Protein 4IM7 (pdb70)

Radius of gyration: 22.37 Å; Cα contacts (8 Å, |Δi|>4): 953; chains: 1; bounding box: 55×61×52 Å

Solvent-accessible surface area: 18642 Å² total; per-residue (Å²): 127,4,111,90,10,142,25,88,57,22,127,30,90,48,136,104,8,23,22,66,0,0,0,0,14,0,24,23,46,0,14,0,0,0,1,7,1,3,2,14,1,7,53,104,58,205,19,45,35,0,1,23,1,0,7,21,112,49,27,86,122,40,0,40,15,0,77,125,15,99,22,10,1,1,3,0,45,3,30,78,144,60,87,76,7,54,0,0,0,0,2,60,95,0,0,2,29,132,79,41,25,40,105,51,0,0,57,7,0,24,55,86,53,2,6,0,0,0,0,18,31,59,10,75,15,2,29,10,19,19,37,88,14,79,19,55,101,126,48,96,57,5,63,53,2,33,139,66,26,116,109,3,135,5,6,7,0,1,0,0,12,0,0,26,72,0,78,95,70,66,43,80,7,0,0,0,0,0,2,11,40,5,38,65,1,0,71,15,0,83,32,0,0,33,29,3,0,105,50,50,68,110,160,8,10,104,47,2,96,102,57,9,28,22,0,8,1,6,6,3,11,12,17,11,51,48,65,106,115,24,23,43,83,1,64,147,29,6,62,16,91,2,52,0,0,0,6,0,3,63,72,77,28,0,0,0,42,76,63,35,65,42,38,54,1,76,0,76,102,6,49,7,64,38,47,107,81,2,52,30,44,2,30,6,8,6,20,0,3,9,0,0,8,2,0,0,0,3,0,0,55,8,25,63,36,108,25,5,18,40,0,8,137,16,108,64,0,93,90,0,0,52,32,1,0,30,110,14,0,10,60,4,23,167,21,140,76,56,96,34,100,48,22,0,61,137,0,22,120,29,6,46,15,74,26,12,131,21,93,1,45,46,9,4,57,6,2,0,9,25,2,9,13,10,2,0,47,0,0,61,64,2,40,85,101,140,39,142,4,17,4,0,1,0,0,0,0,0,2,0,29,5,4,22,15,80,27,75,154,52,80,117,11,126,23,38,16,58,32,42,95,68,0,80,139,9,19,149,79,15,69,92,10,70,34,22,0,113,25,0,7,52,14,98,35,0,0,11,111,74,1,37,69,44,93,89,0,36,81,59,0,26,88,0,1,72,18,4,68,74,98,14,0,113,39,0,0,25,94,18,6,116,123

Structure (mmCIF, N/CA/C/O backbone):
data_4IM7
#
_entry.id   4IM7
#
_cell.length_a   92.490
_cell.length_b   92.490
_cell.length_c   136.000
_cell.angle_alpha   90.000
_cell.angle_beta   90.000
_cell.angle_gamma   120.000
#
_symmetry.space_group_name_H-M   'P 31 2 1'
#
loop_
_entity.id
_entity.type
_entity.pdbx_description
1 polymer 'Hypothetical oxidoreductase ydfI'
2 non-polymer 'D-MANNONIC ACID'
3 non-polymer '1,4-DIHYDRONICOTINAMIDE ADENINE DINUCLEOTIDE'
4 non-polymer 'SULFATE ION'
5 water water
#
loop_
_atom_site.group_PDB
_atom_site.id
_atom_site.type_symbol
_atom_site.label_atom_id
_atom_site.label_alt_id
_atom_site.label_comp_id
_atom_site.label_asym_id
_atom_site.label_entity_id
_atom_site.label_seq_id
_atom_site.pdbx_PDB_ins_code
_atom_site.Cartn_x
_atom_site.Cartn_y
_atom_site.Cartn_z
_atom_site.occupancy
_atom_site.B_iso_or_equiv
_atom_site.auth_seq_id
_atom_site.auth_comp_id
_atom_site.auth_asym_id
_atom_site.auth_atom_id
_atom_site.pdbx_PDB_model_num
ATOM 1 N N . HIS A 1 24 ? 32.085 -15.123 15.034 1.00 52.35 5 HIS A N 1
ATOM 2 C CA . HIS A 1 24 ? 33.438 -15.181 14.486 1.00 43.31 5 HIS A CA 1
ATOM 3 C C . HIS A 1 24 ? 34.398 -14.227 15.213 1.00 37.40 5 HIS A C 1
ATOM 4 O O . HIS A 1 24 ? 35.607 -14.473 15.287 1.00 31.00 5 HIS A O 1
ATOM 11 N N . LEU A 1 25 ? 33.858 -13.145 15.764 1.00 25.57 6 LEU A N 1
ATOM 12 C CA . LEU A 1 25 ? 34.695 -12.127 16.390 1.00 20.69 6 LEU A CA 1
ATOM 13 C C . LEU A 1 25 ? 35.440 -12.601 17.644 1.00 22.36 6 LEU A C 1
ATOM 14 O O . LEU A 1 25 ? 36.500 -12.069 17.974 1.00 26.05 6 LEU A O 1
ATOM 19 N N . LEU A 1 26 ? 34.904 -13.599 18.338 1.00 24.51 7 LEU A N 1
ATOM 20 C CA . LEU A 1 26 ? 35.542 -14.062 19.570 1.00 27.57 7 LEU A CA 1
ATOM 21 C C . LEU A 1 26 ? 36.776 -14.931 19.294 1.00 28.08 7 LEU A C 1
ATOM 22 O O . LEU A 1 26 ? 37.463 -15.353 20.226 1.00 26.29 7 LEU A O 1
ATOM 27 N N . SER A 1 27 ? 37.057 -15.197 18.020 1.00 23.57 8 SER A N 1
ATOM 28 C CA . SER A 1 27 ? 38.275 -15.917 17.656 1.00 30.99 8 SER A CA 1
ATOM 29 C C . SER A 1 27 ? 39.366 -14.951 17.180 1.00 31.82 8 SER A C 1
ATOM 30 O O . SER A 1 27 ? 40.452 -15.369 16.779 1.00 29.22 8 SER A O 1
ATOM 33 N N . ALA A 1 28 ? 39.080 -13.655 17.251 1.00 24.09 9 ALA A N 1
ATOM 34 C CA . ALA A 1 28 ? 40.044 -12.638 16.833 1.00 27.59 9 ALA A CA 1
ATOM 35 C C . ALA A 1 28 ? 41.278 -12.593 17.733 1.00 27.44 9 ALA A C 1
ATOM 36 O O . ALA A 1 28 ? 41.188 -12.852 18.938 1.00 25.17 9 ALA A O 1
ATOM 38 N N . LYS A 1 29 ? 42.424 -12.250 17.144 1.00 25.48 10 LYS A N 1
ATOM 39 C CA . LYS A 1 29 ? 43.614 -11.920 17.922 1.00 24.79 10 LYS A CA 1
ATOM 40 C C . LYS A 1 29 ? 43.471 -10.494 18.446 1.00 26.60 10 LYS A C 1
ATOM 41 O O . LYS A 1 29 ? 43.924 -9.520 17.828 1.00 27.33 10 LYS A O 1
ATOM 47 N N . ALA A 1 30 ? 42.820 -10.385 19.596 1.00 22.09 11 ALA A N 1
ATOM 48 C CA . ALA A 1 30 ? 42.464 -9.099 20.164 1.00 19.15 11 ALA A CA 1
ATOM 49 C C . ALA A 1 30 ? 42.024 -9.359 21.582 1.00 21.86 11 ALA A C 1
ATOM 50 O O . ALA A 1 30 ? 41.717 -10.499 21.950 1.00 21.25 11 ALA A O 1
ATOM 52 N N . THR A 1 31 ? 41.974 -8.313 22.385 1.00 16.82 12 THR A N 1
ATOM 53 C CA . THR A 1 31 ? 41.373 -8.469 23.701 1.00 22.51 12 THR A CA 1
ATOM 54 C C . THR A 1 31 ? 39.863 -8.547 23.490 1.00 21.71 12 THR A C 1
ATOM 55 O O . THR A 1 31 ? 39.320 -7.892 22.592 1.00 22.61 12 THR A O 1
ATOM 59 N N . LEU A 1 32 ? 39.197 -9.377 24.286 1.00 16.99 13 LEU A N 1
ATOM 60 C CA . LEU A 1 32 ? 37.795 -9.705 24.060 1.00 12.52 13 LEU A CA 1
ATOM 61 C C . LEU A 1 32 ? 37.027 -9.345 25.323 1.00 14.27 13 LEU A C 1
ATOM 62 O O . LEU A 1 32 ? 37.637 -9.153 26.374 1.00 18.52 13 LEU A O 1
ATOM 67 N N . PRO A 1 33 ? 35.687 -9.253 25.235 1.00 14.76 14 PRO A N 1
ATOM 68 C CA . PRO A 1 33 ? 34.924 -8.919 26.444 1.00 17.77 14 PRO A CA 1
ATOM 69 C C . PRO A 1 33 ? 34.927 -10.091 27.424 1.00 20.71 14 PRO A C 1
ATOM 70 O O . PRO A 1 33 ? 34.260 -11.102 27.183 1.00 19.46 14 PRO A O 1
ATOM 74 N N . VAL A 1 34 ? 35.677 -9.965 28.515 1.00 15.94 15 VAL A N 1
ATOM 75 C CA . VAL A 1 34 ? 35.733 -11.030 29.518 1.00 15.70 15 VAL A CA 1
ATOM 76 C C . VAL A 1 34 ? 34.734 -10.791 30.642 1.00 17.82 15 VAL A C 1
ATOM 77 O O . VAL A 1 34 ? 34.478 -11.670 31.471 1.00 14.63 15 VAL A O 1
ATOM 81 N N . TYR A 1 35 ? 34.182 -9.584 30.686 1.00 16.33 16 TYR A N 1
ATOM 82 C CA . TYR A 1 35 ? 33.125 -9.301 31.640 1.00 14.51 16 TYR A CA 1
ATOM 83 C C . TYR A 1 35 ? 31.816 -9.896 31.134 1.00 16.55 16 TYR A C 1
ATOM 84 O O . TYR A 1 35 ? 31.700 -10.266 29.951 1.00 18.10 16 TYR A O 1
ATOM 93 N N . ASP A 1 36 ? 30.841 -9.993 32.034 1.00 16.84 17 ASP A N 1
ATOM 94 C CA . ASP A 1 36 ? 29.523 -10.530 31.720 1.00 18.37 17 ASP A CA 1
ATOM 95 C C . ASP A 1 36 ? 28.713 -9.459 30.995 1.00 20.03 17 ASP A C 1
ATOM 96 O O . ASP A 1 36 ? 28.285 -8.473 31.610 1.00 19.11 17 ASP A O 1
ATOM 101 N N . ARG A 1 37 ? 28.502 -9.638 29.693 1.00 18.26 18 ARG A N 1
ATOM 102 C CA . ARG A 1 37 ? 27.788 -8.628 28.916 1.00 20.28 18 ARG A CA 1
ATOM 103 C C . ARG A 1 37 ? 26.319 -8.523 29.318 1.00 24.42 18 ARG A C 1
ATOM 104 O O . ARG A 1 37 ? 25.735 -7.439 29.250 1.00 22.41 18 ARG A O 1
ATOM 112 N N . ASN A 1 38 ? 25.724 -9.637 29.744 1.00 20.80 19 ASN A N 1
ATOM 113 C CA . ASN A 1 38 ? 24.310 -9.636 30.136 1.00 29.68 19 ASN A CA 1
ATOM 114 C C . ASN A 1 38 ? 24.064 -8.809 31.389 1.00 27.52 19 ASN A C 1
ATOM 115 O O . ASN A 1 38 ? 22.947 -8.342 31.630 1.00 28.30 19 ASN A O 1
ATOM 120 N N . ASN A 1 39 ? 25.112 -8.631 32.187 1.00 20.49 20 ASN A N 1
ATOM 121 C CA . ASN A 1 39 ? 24.998 -7.847 33.407 1.00 26.42 20 ASN A CA 1
ATOM 122 C C . ASN A 1 39 ? 25.051 -6.338 33.166 1.00 25.90 20 ASN A C 1
ATOM 123 O O . ASN A 1 39 ? 24.688 -5.550 34.047 1.00 26.84 20 ASN A O 1
ATOM 128 N N . LEU A 1 40 ? 25.505 -5.933 31.982 1.00 19.10 21 LEU A N 1
ATOM 129 C CA . LEU A 1 40 ? 25.433 -4.525 31.604 1.00 15.95 21 LEU A CA 1
ATOM 130 C C . LEU A 1 40 ? 23.981 -4.146 31.400 1.00 18.77 21 LEU A C 1
ATOM 131 O O . LEU A 1 40 ? 23.217 -4.890 30.786 1.00 21.83 21 LEU A O 1
ATOM 136 N N . ALA A 1 41 ? 23.602 -2.983 31.913 1.00 19.76 22 ALA A N 1
ATOM 137 C CA . ALA A 1 41 ? 22.273 -2.446 31.665 1.00 22.03 22 ALA A CA 1
ATOM 138 C C . ALA A 1 41 ? 22.409 -1.380 30.598 1.00 20.25 22 ALA A C 1
ATOM 139 O O . ALA A 1 41 ? 23.422 -0.690 30.542 1.00 22.33 22 ALA A O 1
ATOM 141 N N . PRO A 1 42 ? 21.398 -1.246 29.737 1.00 22.16 23 PRO A N 1
ATOM 142 C CA . PRO A 1 42 ? 21.454 -0.134 28.783 1.00 25.82 23 PRO A CA 1
ATOM 143 C C . PRO A 1 42 ? 21.074 1.172 29.482 1.00 22.89 23 PRO A C 1
ATOM 144 O O . PRO A 1 42 ? 19.888 1.438 29.691 1.00 25.17 23 PRO A O 1
ATOM 148 N N . ARG A 1 43 ? 22.081 1.964 29.849 1.00 15.04 24 ARG A N 1
ATOM 149 C CA . ARG A 1 43 ? 21.861 3.185 30.621 1.00 14.50 24 ARG A CA 1
ATOM 150 C C . ARG A 1 43 ? 22.158 4.441 29.815 1.00 14.72 24 ARG A C 1
ATOM 151 O O . ARG A 1 43 ? 21.875 5.544 30.272 1.00 15.13 24 ARG A O 1
ATOM 159 N N . ILE A 1 44 ? 22.735 4.275 28.624 1.00 13.48 25 ILE A N 1
ATOM 160 C CA . ILE A 1 44 ? 23.013 5.407 27.750 1.00 14.78 25 ILE A CA 1
ATOM 161 C C . ILE A 1 44 ? 22.503 5.105 26.359 1.00 15.52 25 ILE A C 1
ATOM 162 O O . ILE A 1 44 ? 22.710 4.007 25.849 1.00 18.57 25 ILE A O 1
ATOM 167 N N . VAL A 1 45 ? 21.818 6.075 25.760 1.00 16.57 26 VAL A N 1
ATOM 168 C CA . VAL A 1 45 ? 21.446 5.988 24.354 1.00 16.46 26 VAL A CA 1
ATOM 169 C C . VAL A 1 45 ? 22.382 6.907 23.594 1.00 17.49 26 VAL A C 1
ATOM 170 O O . VAL A 1 45 ? 22.477 8.105 23.897 1.00 17.32 26 VAL A O 1
ATOM 174 N N . HIS A 1 46 ? 23.089 6.352 22.616 1.00 13.29 27 HIS A N 1
ATOM 175 C CA . HIS A 1 46 ? 23.945 7.185 21.794 1.00 12.97 27 HIS A CA 1
ATOM 176 C C . HIS A 1 46 ? 23.351 7.399 20.417 1.00 16.43 27 HIS A C 1
ATOM 177 O O . HIS A 1 46 ? 22.981 6.435 19.737 1.00 18.96 27 HIS A O 1
ATOM 184 N N . LEU A 1 47 ? 23.283 8.661 20.002 1.00 14.38 28 LEU A N 1
ATOM 185 C CA . LEU A 1 47 ? 22.810 9.007 18.664 1.00 16.44 28 LEU A CA 1
ATOM 186 C C . LEU A 1 47 ? 23.995 9.293 17.743 1.00 16.50 28 LEU A C 1
ATOM 187 O O . LEU A 1 47 ? 24.830 10.152 18.044 1.00 15.42 28 LEU A O 1
ATOM 192 N N . GLY A 1 48 ? 24.074 8.581 16.621 1.00 17.83 29 GLY A N 1
ATOM 193 C CA . GLY A 1 48 ? 25.186 8.763 15.699 1.00 17.58 29 GLY A CA 1
ATOM 194 C C . GLY A 1 48 ? 26.259 7.712 15.912 1.00 21.82 29 GLY A C 1
ATOM 195 O O . GLY A 1 48 ? 27.374 8.017 16.336 1.00 17.98 29 GLY A O 1
ATOM 196 N N . PHE A 1 49 ? 25.911 6.463 15.628 1.00 22.21 30 PHE A N 1
ATOM 197 C CA . PHE A 1 49 ? 26.839 5.350 15.753 1.00 20.48 30 PHE A CA 1
ATOM 198 C C . PHE A 1 49 ? 27.809 5.336 14.572 1.00 23.43 30 PHE A C 1
ATOM 199 O O . PHE A 1 49 ? 27.635 4.571 13.619 1.00 24.97 30 PHE A O 1
ATOM 207 N N . GLY A 1 50 ? 28.832 6.185 14.641 1.00 18.12 31 GLY A N 1
ATOM 208 C CA . GLY A 1 50 ? 29.789 6.305 13.555 1.00 15.93 31 GLY A CA 1
ATOM 209 C C . GLY A 1 50 ? 31.124 5.714 13.948 1.00 17.46 31 GLY A C 1
ATOM 210 O O . GLY A 1 50 ? 31.236 5.056 14.983 1.00 14.06 31 GLY A O 1
ATOM 211 N N . ALA A 1 51 ? 32.137 5.934 13.121 1.00 13.11 32 ALA A N 1
ATOM 212 C CA . ALA A 1 51 ? 33.458 5.386 13.399 1.00 14.54 32 ALA A CA 1
ATOM 213 C C . ALA A 1 51 ? 34.043 5.959 14.681 1.00 14.25 32 ALA A C 1
ATOM 214 O O . ALA A 1 51 ? 34.681 5.242 15.456 1.00 13.81 32 ALA A O 1
ATOM 216 N N . PHE A 1 52 ? 33.849 7.254 14.901 1.00 12.53 33 PHE A N 1
ATOM 217 C CA . PHE A 1 52 ? 34.472 7.902 16.048 1.00 13.80 33 PHE A CA 1
ATOM 218 C C . PHE A 1 52 ? 33.918 7.380 17.376 1.00 15.41 33 PHE A C 1
ATOM 219 O O . PHE A 1 52 ? 34.684 6.991 18.262 1.00 14.09 33 PHE A O 1
ATOM 227 N N . HIS A 1 53 ? 32.597 7.382 17.521 1.00 11.70 34 HIS A N 1
ATOM 228 C CA . HIS A 1 53 ? 31.980 6.837 18.726 1.00 13.10 34 HIS A CA 1
ATOM 229 C C . HIS A 1 53 ? 32.482 5.431 19.016 1.00 16.00 34 HIS A C 1
ATOM 230 O O . HIS A 1 53 ? 32.777 5.098 20.167 1.00 15.69 34 HIS A O 1
ATOM 237 N N . ARG A 1 54 ? 32.568 4.604 17.977 1.00 13.28 35 ARG A N 1
ATOM 238 C CA . ARG A 1 54 ? 33.039 3.230 18.150 1.00 12.71 35 ARG A CA 1
ATOM 239 C C . ARG A 1 54 ? 34.435 3.181 18.750 1.00 12.27 35 ARG A C 1
ATOM 240 O O . ARG A 1 54 ? 34.698 2.400 19.658 1.00 14.76 35 ARG A O 1
ATOM 248 N N . ALA A 1 55 ? 35.323 4.033 18.242 1.00 10.50 36 ALA A N 1
ATOM 249 C CA . ALA A 1 55 ? 36.738 4.001 18.605 1.00 14.15 36 ALA A CA 1
ATOM 250 C C . ALA A 1 55 ? 37.055 4.845 19.838 1.00 14.46 36 ALA A C 1
ATOM 251 O O . ALA A 1 55 ? 38.157 4.767 20.387 1.00 17.56 36 ALA A O 1
ATOM 253 N N . HIS A 1 56 ? 36.096 5.655 20.273 1.00 12.88 37 HIS A N 1
ATOM 254 C CA . HIS A 1 56 ? 36.347 6.581 21.372 1.00 13.86 37 HIS A CA 1
ATOM 255 C C . HIS A 1 56 ? 35.476 6.236 22.587 1.00 14.28 37 HIS A C 1
ATOM 256 O O . HIS A 1 56 ? 35.893 5.443 23.433 1.00 15.84 37 HIS A O 1
ATOM 263 N N . GLN A 1 57 ? 34.274 6.811 22.676 1.00 14.53 38 GLN A N 1
ATOM 264 C CA . GLN A 1 57 ? 33.412 6.587 23.853 1.00 13.05 38 GLN A CA 1
ATOM 265 C C . GLN A 1 57 ? 33.122 5.115 24.093 1.00 16.15 38 GLN A C 1
ATOM 266 O O . GLN A 1 57 ? 33.063 4.663 25.245 1.00 16.05 38 GLN A O 1
ATOM 272 N N . GLY A 1 58 ? 32.956 4.354 23.018 1.00 14.80 39 GLY A N 1
ATOM 273 C CA . GLY A 1 58 ? 32.692 2.930 23.181 1.00 12.46 39 GLY A CA 1
ATOM 274 C C . GLY A 1 58 ? 33.852 2.243 23.869 1.00 17.85 39 GLY A C 1
ATOM 275 O O . GLY A 1 58 ? 33.670 1.337 24.694 1.00 16.26 39 GLY A O 1
ATOM 276 N N . VAL A 1 59 ? 35.060 2.685 23.548 1.00 11.42 40 VAL A N 1
ATOM 277 C CA . VAL A 1 59 ? 36.246 2.120 24.184 1.00 11.63 40 VAL A CA 1
ATOM 278 C C . VAL A 1 59 ? 36.354 2.515 25.667 1.00 16.48 40 VAL A C 1
ATOM 279 O O . VAL A 1 59 ? 36.679 1.675 26.507 1.00 13.79 40 VAL A O 1
ATOM 283 N N . TYR A 1 60 ? 36.076 3.773 26.002 1.00 11.55 41 TYR A N 1
ATOM 284 C CA . TYR A 1 60 ? 36.049 4.154 27.422 1.00 14.23 41 TYR A CA 1
ATOM 285 C C . TYR A 1 60 ? 35.062 3.292 28.200 1.00 15.40 41 TYR A C 1
ATOM 286 O O . TYR A 1 60 ? 35.360 2.853 29.309 1.00 13.96 41 TYR A O 1
ATOM 295 N N . ALA A 1 61 ? 33.882 3.056 27.634 1.00 14.31 42 ALA A N 1
ATOM 296 C CA . ALA A 1 61 ? 32.866 2.272 28.341 1.00 16.75 42 ALA A CA 1
ATOM 297 C C . ALA A 1 61 ? 33.333 0.833 28.522 1.00 16.02 42 ALA A C 1
ATOM 298 O O . ALA A 1 61 ? 33.029 0.184 29.536 1.00 14.15 42 ALA A O 1
ATOM 300 N N . ASP A 1 62 ? 34.064 0.330 27.532 1.00 12.14 43 ASP A N 1
ATOM 301 C CA . ASP A 1 62 ? 34.497 -1.063 27.558 1.00 12.31 43 ASP A CA 1
ATOM 302 C C . ASP A 1 62 ? 35.600 -1.250 28.588 1.00 16.23 43 ASP A C 1
ATOM 303 O O . ASP A 1 62 ? 35.671 -2.279 29.262 1.00 14.80 43 ASP A O 1
ATOM 308 N N . ILE A 1 63 ? 36.467 -0.255 28.714 1.00 13.30 44 ILE A N 1
ATOM 309 C CA . ILE A 1 63 ? 37.481 -0.282 29.771 1.00 13.70 44 ILE A CA 1
ATOM 310 C C . ILE A 1 63 ? 36.797 -0.311 31.140 1.00 13.73 44 ILE A C 1
ATOM 311 O O . ILE A 1 63 ? 37.206 -1.060 32.028 1.00 14.42 44 ILE A O 1
ATOM 316 N N . LEU A 1 64 ? 35.748 0.487 31.318 1.00 13.42 45 LEU A N 1
ATOM 317 C CA . LEU A 1 64 ? 35.069 0.525 32.623 1.00 16.95 45 LEU A CA 1
ATOM 318 C C . LEU A 1 64 ? 34.381 -0.803 32.948 1.00 12.81 45 LEU A C 1
ATOM 319 O O . LEU A 1 64 ? 34.414 -1.280 34.089 1.00 13.66 45 LEU A O 1
ATOM 324 N N . ALA A 1 65 ? 33.743 -1.389 31.942 1.00 12.53 46 ALA A N 1
ATOM 325 C CA . ALA A 1 65 ? 33.059 -2.671 32.113 1.00 11.53 46 ALA A CA 1
ATOM 326 C C . ALA A 1 65 ? 34.057 -3.788 32.400 1.00 16.40 46 ALA A C 1
ATOM 327 O O . ALA A 1 65 ? 33.733 -4.773 33.065 1.00 16.51 46 ALA A O 1
ATOM 329 N N . THR A 1 66 ? 35.276 -3.626 31.892 1.00 14.36 47 THR A N 1
ATOM 330 C CA . THR A 1 66 ? 36.306 -4.648 32.017 1.00 13.27 47 THR A CA 1
ATOM 331 C C . THR A 1 66 ? 37.054 -4.538 33.342 1.00 21.19 47 THR A C 1
ATOM 332 O O . THR A 1 66 ? 37.319 -5.547 34.006 1.00 18.01 47 THR A O 1
ATOM 336 N N . GLU A 1 67 ? 37.386 -3.311 33.733 1.00 13.87 48 GLU A N 1
ATOM 337 C CA . GLU A 1 67 ? 38.338 -3.114 34.820 1.00 13.05 48 GLU A CA 1
ATOM 338 C C . GLU A 1 67 ? 37.745 -2.538 36.096 1.00 15.74 48 GLU A C 1
ATOM 339 O O . GLU A 1 67 ? 38.352 -2.657 37.165 1.00 17.12 48 GLU A O 1
ATOM 345 N N . HIS A 1 68 ? 36.576 -1.908 36.005 1.00 15.09 49 HIS A N 1
ATOM 346 C CA . HIS A 1 68 ? 36.078 -1.120 37.138 1.00 17.33 49 HIS A CA 1
ATOM 347 C C . HIS A 1 68 ? 34.630 -1.415 37.501 1.00 16.04 49 HIS A C 1
ATOM 348 O O . HIS A 1 68 ? 33.945 -0.563 38.077 1.00 19.25 49 HIS A O 1
ATOM 355 N N . PHE A 1 69 ? 34.177 -2.621 37.169 1.00 11.98 50 PHE A N 1
ATOM 356 C CA . PHE A 1 69 ? 32.863 -3.113 37.596 1.00 13.18 50 PHE A CA 1
ATOM 357 C C . PHE A 1 69 ? 31.706 -2.256 37.108 1.00 22.42 50 PHE A C 1
ATOM 358 O O . PHE A 1 69 ? 30.669 -2.159 37.762 1.00 17.28 50 PHE A O 1
ATOM 366 N N . SER A 1 70 ? 31.873 -1.639 35.944 1.00 17.02 51 SER A N 1
ATOM 367 C CA . SER A 1 70 ? 30.805 -0.806 35.399 1.00 15.32 51 SER A CA 1
ATOM 368 C C . SER A 1 70 ? 29.692 -1.634 34.777 1.00 17.52 51 SER A C 1
ATOM 369 O O . SER A 1 70 ? 29.962 -2.613 34.078 1.00 16.61 51 SER A O 1
ATOM 372 N N . ASP A 1 71 ? 28.440 -1.240 35.005 1.00 15.03 52 ASP A N 1
ATOM 373 C CA . ASP A 1 71 ? 27.343 -1.910 34.316 1.00 19.45 52 ASP A CA 1
ATOM 374 C C . ASP A 1 71 ? 26.671 -0.985 33.302 1.00 21.58 52 ASP A C 1
ATOM 375 O O . ASP A 1 71 ? 25.534 -1.213 32.894 1.00 17.36 52 ASP A O 1
ATOM 380 N N . TRP A 1 72 ? 27.390 0.062 32.899 1.00 16.50 53 TRP A N 1
ATOM 381 C CA . TRP A 1 72 ? 26.868 1.015 31.926 1.00 16.07 53 TRP A CA 1
ATOM 382 C C . TRP A 1 72 ? 27.070 0.490 30.509 1.00 18.23 53 TRP A C 1
ATOM 383 O O . TRP A 1 72 ? 28.194 0.474 29.997 1.00 19.28 53 TRP A O 1
ATOM 394 N N . GLY A 1 73 ? 25.972 0.063 29.889 1.00 17.66 54 GLY A N 1
ATOM 395 C CA . GLY A 1 73 ? 25.970 -0.358 28.501 1.00 18.03 54 GLY A CA 1
ATOM 396 C C . GLY A 1 73 ? 25.200 0.632 27.643 1.00 20.17 54 GLY A C 1
ATOM 397 O O . GLY A 1 73 ? 24.567 1.553 28.162 1.00 13.59 54 GLY A O 1
ATOM 398 N N . TYR A 1 74 ? 25.249 0.434 26.329 1.00 14.97 55 TYR A N 1
ATOM 399 C CA . TYR A 1 74 ? 24.687 1.391 25.381 1.00 15.33 55 TYR A CA 1
ATOM 400 C C . TYR A 1 74 ? 23.558 0.817 24.539 1.00 19.31 55 TYR A C 1
ATOM 401 O O . TYR A 1 74 ? 23.589 -0.356 24.158 1.00 18.93 55 TYR A O 1
ATOM 410 N N . TYR A 1 75 ? 22.573 1.664 24.235 1.00 17.92 56 TYR A N 1
ATOM 411 C CA . TYR A 1 75 ? 21.742 1.491 23.050 1.00 18.22 56 TYR A CA 1
ATOM 412 C C . TYR A 1 75 ? 22.354 2.388 21.975 1.00 18.02 56 TYR A C 1
ATOM 413 O O . TYR A 1 75 ? 22.523 3.591 22.205 1.00 18.72 56 TYR A O 1
ATOM 422 N N . GLU A 1 76 ? 22.689 1.815 20.820 1.00 19.45 57 GLU A N 1
ATOM 423 C CA . GLU A 1 76 ? 23.239 2.590 19.704 1.00 15.67 57 GLU A CA 1
ATOM 424 C C . GLU A 1 76 ? 22.144 2.859 18.683 1.00 20.69 57 GLU A C 1
ATOM 425 O O . GLU A 1 76 ? 21.455 1.935 18.236 1.00 19.79 57 GLU A O 1
ATOM 431 N N . VAL A 1 77 ? 21.981 4.125 18.315 1.00 15.91 58 VAL A N 1
ATOM 432 C CA . VAL A 1 77 ? 20.887 4.523 17.433 1.00 19.04 58 VAL A CA 1
ATOM 433 C C . VAL A 1 77 ? 21.368 5.403 16.277 1.00 20.30 58 VAL A C 1
ATOM 434 O O . VAL A 1 77 ? 22.055 6.404 16.502 1.00 21.58 58 VAL A O 1
ATOM 438 N N . ASN A 1 78 ? 21.021 5.024 15.046 1.00 18.26 59 ASN A N 1
ATOM 439 C CA . ASN A 1 78 ? 21.170 5.948 13.920 1.00 18.92 59 ASN A CA 1
ATOM 440 C C . ASN A 1 78 ? 19.815 6.450 13.452 1.00 22.64 59 ASN A C 1
ATOM 441 O O . ASN A 1 78 ? 18.857 5.681 13.352 1.00 21.05 59 ASN A O 1
ATOM 446 N N . LEU A 1 79 ? 19.741 7.748 13.182 1.00 20.33 60 LEU A N 1
ATOM 447 C CA . LEU A 1 79 ? 18.485 8.392 12.798 1.00 21.94 60 LEU A CA 1
ATOM 448 C C . LEU A 1 79 ? 18.508 8.762 11.318 1.00 29.48 60 LEU A C 1
ATOM 449 O O . LEU A 1 79 ? 17.484 8.714 10.636 1.00 33.29 60 LEU A O 1
ATOM 454 N N . ILE A 1 80 ? 19.692 9.151 10.848 1.00 30.76 61 ILE A N 1
ATOM 455 C CA . ILE A 1 80 ? 19.898 9.624 9.483 1.00 32.45 61 ILE A CA 1
ATOM 456 C C . ILE A 1 80 ? 21.211 9.046 8.954 1.00 32.08 61 ILE A C 1
ATOM 457 O O . ILE A 1 80 ? 22.287 9.348 9.484 1.00 34.78 61 ILE A O 1
ATOM 462 N N . GLY A 1 81 ? 21.129 8.212 7.920 1.00 32.72 62 GLY A N 1
ATOM 463 C CA . GLY A 1 81 ? 22.310 7.537 7.403 1.00 31.98 62 GLY A CA 1
ATOM 464 C C . GLY A 1 81 ? 22.808 6.481 8.374 1.00 30.64 62 GLY A C 1
ATOM 465 O O . GLY A 1 81 ? 22.183 6.251 9.410 1.00 25.02 62 GLY A O 1
ATOM 466 N N . GLY A 1 82 ? 23.928 5.838 8.060 1.00 33.61 63 GLY A N 1
ATOM 467 C CA . GLY A 1 82 ? 24.513 4.876 8.983 1.00 34.38 63 GLY A CA 1
ATOM 468 C C . GLY A 1 82 ? 23.689 3.609 9.158 1.00 31.15 63 GLY A C 1
ATOM 469 O O . GLY A 1 82 ? 23.764 2.930 10.190 1.00 28.96 63 GLY A O 1
ATOM 470 N N . GLU A 1 83 ? 22.894 3.284 8.148 1.00 24.73 64 GLU A N 1
ATOM 471 C CA . GLU A 1 83 ? 22.097 2.066 8.181 1.00 32.95 64 GLU A CA 1
ATOM 472 C C . GLU A 1 83 ? 22.992 0.823 8.186 1.00 33.91 64 GLU A C 1
ATOM 473 O O . GLU A 1 83 ? 22.689 -0.177 8.848 1.00 28.49 64 GLU A O 1
ATOM 479 N N . GLN A 1 84 ? 24.107 0.900 7.468 1.00 28.00 65 GLN A N 1
ATOM 480 C CA . GLN A 1 84 ? 24.987 -0.252 7.304 1.00 37.63 65 GLN A CA 1
ATOM 481 C C . GLN A 1 84 ? 25.664 -0.702 8.602 1.00 31.87 65 GLN A C 1
ATOM 482 O O . GLN A 1 84 ? 25.715 -1.905 8.881 1.00 28.62 65 GLN A O 1
ATOM 488 N N . GLN A 1 85 ? 26.182 0.252 9.384 1.00 30.01 66 GLN A N 1
ATOM 489 C CA . GLN A 1 85 ? 26.828 -0.063 10.665 1.00 33.53 66 GLN A CA 1
ATOM 490 C C . GLN A 1 85 ? 25.889 -0.821 11.576 1.00 27.16 66 GLN A C 1
ATOM 491 O O . GLN A 1 85 ? 26.284 -1.791 12.227 1.00 31.17 66 GLN A O 1
ATOM 497 N N . ILE A 1 86 ? 24.656 -0.336 11.651 1.00 24.16 67 ILE A N 1
ATOM 498 C CA . ILE A 1 86 ? 23.661 -0.907 12.547 1.00 25.77 67 ILE A CA 1
ATOM 499 C C . ILE A 1 86 ? 23.344 -2.339 12.134 1.00 22.59 67 ILE A C 1
ATOM 500 O O . ILE A 1 86 ? 23.326 -3.244 12.971 1.00 23.80 67 ILE A O 1
ATOM 505 N N . ALA A 1 87 ? 23.108 -2.550 10.838 1.00 23.82 68 ALA A N 1
ATOM 506 C CA . ALA A 1 87 ? 22.822 -3.895 10.331 1.00 26.31 68 ALA A CA 1
ATOM 507 C C . ALA A 1 87 ? 23.989 -4.861 10.583 1.00 27.87 68 ALA A C 1
ATOM 508 O O . ALA A 1 87 ? 23.771 -6.014 10.961 1.00 28.39 68 ALA A O 1
ATOM 510 N N . ASP A 1 88 ? 25.206 -4.391 10.365 1.00 25.89 69 ASP A N 1
ATOM 511 C CA . ASP A 1 88 ? 26.403 -5.178 10.619 1.00 29.22 69 ASP A CA 1
ATOM 512 C C . ASP A 1 88 ? 26.480 -5.731 12.036 1.00 30.97 69 ASP A C 1
ATOM 513 O O . ASP A 1 88 ? 26.801 -6.869 12.228 1.00 26.99 69 ASP A O 1
ATOM 518 N N . LEU A 1 89 ? 26.186 -4.892 13.008 1.00 23.13 70 LEU A N 1
ATOM 519 C CA . LEU A 1 89 ? 26.177 -5.302 14.388 1.00 25.15 70 LEU A CA 1
ATOM 520 C C . LEU A 1 89 ? 25.142 -6.361 14.698 1.00 28.02 70 LEU A C 1
ATOM 521 O O . LEU A 1 89 ? 25.375 -7.267 15.433 1.00 27.39 70 LEU A O 1
ATOM 526 N N . GLN A 1 90 ? 23.985 -6.199 14.099 1.00 33.24 71 GLN A N 1
ATOM 527 C CA . GLN A 1 90 ? 22.822 -6.961 14.437 1.00 40.20 71 GLN A CA 1
ATOM 528 C C . GLN A 1 90 ? 23.028 -8.440 14.146 1.00 42.08 71 GLN A C 1
ATOM 529 O O . GLN A 1 90 ? 22.380 -9.239 14.706 1.00 49.68 71 GLN A O 1
ATOM 535 N N . GLN A 1 91 ? 23.991 -8.787 13.326 1.00 39.93 72 GLN A N 1
ATOM 536 C CA . GLN A 1 91 ? 24.287 -10.180 12.982 1.00 43.95 72 GLN A CA 1
ATOM 537 C C . GLN A 1 91 ? 25.608 -10.706 13.566 1.00 39.60 72 GLN A C 1
ATOM 538 O O . GLN A 1 91 ? 26.037 -11.816 13.240 1.00 38.35 72 GLN A O 1
ATOM 544 N N . GLN A 1 92 ? 26.245 -9.922 14.435 1.00 30.20 73 GLN A N 1
ATOM 545 C CA . GLN A 1 92 ? 27.413 -10.407 15.175 1.00 22.24 73 GLN A CA 1
ATOM 546 C C . GLN A 1 92 ? 27.297 -10.098 16.673 1.00 24.98 73 GLN A C 1
ATOM 547 O O . GLN A 1 92 ? 28.288 -9.784 17.336 1.00 23.06 73 GLN A O 1
ATOM 553 N N . ASP A 1 93 ? 26.071 -10.194 17.187 1.00 24.27 74 ASP A N 1
ATOM 554 C CA . ASP A 1 93 ? 25.780 -10.019 18.608 1.00 29.12 74 ASP A CA 1
ATOM 555 C C . ASP A 1 93 ? 26.219 -8.649 19.141 1.00 25.21 74 ASP A C 1
ATOM 556 O O . ASP A 1 93 ? 26.639 -8.523 20.300 1.00 23.45 74 ASP A O 1
ATOM 561 N N . ASN A 1 94 ? 26.110 -7.637 18.285 1.00 16.92 75 ASN A N 1
ATOM 562 C CA . ASN A 1 94 ? 26.453 -6.255 18.627 1.00 21.55 75 ASN A CA 1
ATOM 563 C C . ASN A 1 94 ? 27.919 -6.014 18.991 1.00 18.40 75 ASN A C 1
ATOM 564 O O . ASN A 1 94 ? 28.261 -4.963 19.529 1.00 19.75 75 ASN A O 1
ATOM 569 N N . LEU A 1 95 ? 28.783 -6.973 18.684 1.00 18.73 76 LEU A N 1
ATOM 570 C CA . LEU A 1 95 ? 30.222 -6.803 18.890 1.00 13.04 76 LEU A CA 1
ATOM 571 C C . LEU A 1 95 ? 30.861 -6.037 17.723 1.00 17.33 76 LEU A C 1
ATOM 572 O O . LEU A 1 95 ? 30.378 -6.108 16.588 1.00 18.36 76 LEU A O 1
ATOM 577 N N . TYR A 1 96 ? 31.955 -5.321 17.994 1.00 16.00 77 TYR A N 1
ATOM 578 C CA . TYR A 1 96 ? 32.731 -4.690 16.917 1.00 16.43 77 TYR A CA 1
ATOM 579 C C . TYR A 1 96 ? 34.201 -4.573 17.320 1.00 19.52 77 TYR A C 1
ATOM 580 O O . TYR A 1 96 ? 34.528 -4.653 18.509 1.00 22.13 77 TYR A O 1
ATOM 589 N N . THR A 1 97 ? 35.081 -4.381 16.336 1.00 14.91 78 THR A N 1
ATOM 590 C CA . THR A 1 97 ? 36.528 -4.359 16.581 1.00 17.87 78 THR A CA 1
ATOM 591 C C . THR A 1 97 ? 37.097 -2.946 16.465 1.00 18.48 78 THR A C 1
ATOM 592 O O . THR A 1 97 ? 36.747 -2.207 15.541 1.00 17.47 78 THR A O 1
ATOM 596 N N . VAL A 1 98 ? 37.976 -2.577 17.394 1.00 15.49 79 VAL A N 1
ATOM 597 C CA . VAL A 1 98 ? 38.735 -1.332 17.280 1.00 17.61 79 VAL A CA 1
ATOM 598 C C . VAL A 1 98 ? 40.218 -1.672 17.233 1.00 18.74 79 VAL A C 1
ATOM 599 O O . VAL A 1 98 ? 40.737 -2.332 18.137 1.00 15.65 79 VAL A O 1
ATOM 603 N N . ALA A 1 99 ? 40.898 -1.232 16.176 1.00 13.89 80 ALA A N 1
ATOM 604 C CA . ALA A 1 99 ? 42.326 -1.497 16.033 1.00 14.56 80 ALA A CA 1
ATOM 605 C C . ALA A 1 99 ? 43.105 -0.197 16.117 1.00 18.19 80 ALA A C 1
ATOM 606 O O . ALA A 1 99 ? 42.945 0.678 15.260 1.00 13.58 80 ALA A O 1
ATOM 608 N N . GLU A 1 100 ? 43.943 -0.073 17.149 1.00 14.36 81 GLU A N 1
ATOM 609 C CA . GLU A 1 100 ? 44.849 1.070 17.280 1.00 15.96 81 GLU A CA 1
ATOM 610 C C . GLU A 1 100 ? 46.100 0.803 16.471 1.00 19.38 81 GLU A C 1
ATOM 611 O O . GLU A 1 100 ? 46.716 -0.255 16.612 1.00 18.41 81 GLU A O 1
ATOM 617 N N . MET A 1 101 ? 46.506 1.770 15.659 1.00 20.01 82 MET A N 1
ATOM 618 C CA . MET A 1 101 ? 47.666 1.586 14.791 1.00 21.77 82 MET A CA 1
ATOM 619 C C . MET A 1 101 ? 48.566 2.810 14.841 1.00 21.64 82 MET A C 1
ATOM 620 O O . MET A 1 101 ? 48.084 3.948 14.773 1.00 13.37 82 MET A O 1
ATOM 625 N N . SER A 1 102 ? 49.871 2.575 14.931 1.00 21.35 83 SER A N 1
ATOM 626 C CA . SER A 1 102 ? 50.849 3.641 14.782 1.00 20.61 83 SER A CA 1
ATOM 627 C C . SER A 1 102 ? 52.130 3.027 14.241 1.00 27.21 83 SER A C 1
ATOM 628 O O . SER A 1 102 ? 52.152 1.854 13.853 1.00 27.01 83 SER A O 1
ATOM 631 N N . ALA A 1 103 ? 53.199 3.813 14.200 1.00 27.78 84 ALA A N 1
ATOM 632 C CA . ALA A 1 103 ? 54.486 3.282 13.763 1.00 35.78 84 ALA A CA 1
ATOM 633 C C . ALA A 1 103 ? 55.030 2.236 14.745 1.00 40.23 84 ALA A C 1
ATOM 634 O O . ALA A 1 103 ? 55.644 1.250 14.336 1.00 43.02 84 ALA A O 1
ATOM 636 N N . ASP A 1 104 ? 54.801 2.453 16.037 1.00 44.68 85 ASP A N 1
ATOM 637 C CA . ASP A 1 104 ? 55.380 1.589 17.066 1.00 56.25 85 ASP A CA 1
ATOM 638 C C . ASP A 1 104 ? 54.645 0.273 17.307 1.00 55.72 85 ASP A C 1
ATOM 639 O O . ASP A 1 104 ? 55.276 -0.758 17.557 1.00 55.52 85 ASP A O 1
ATOM 644 N N . ALA A 1 105 ? 53.320 0.304 17.240 1.00 46.86 86 ALA A N 1
ATOM 645 C CA . ALA A 1 105 ? 52.535 -0.865 17.603 1.00 41.94 86 ALA A CA 1
ATOM 646 C C . ALA A 1 105 ? 51.153 -0.852 16.973 1.00 39.13 86 ALA A C 1
ATOM 647 O O . ALA A 1 105 ? 50.659 0.181 16.496 1.00 36.50 86 ALA A O 1
ATOM 649 N N . TRP A 1 106 ? 50.53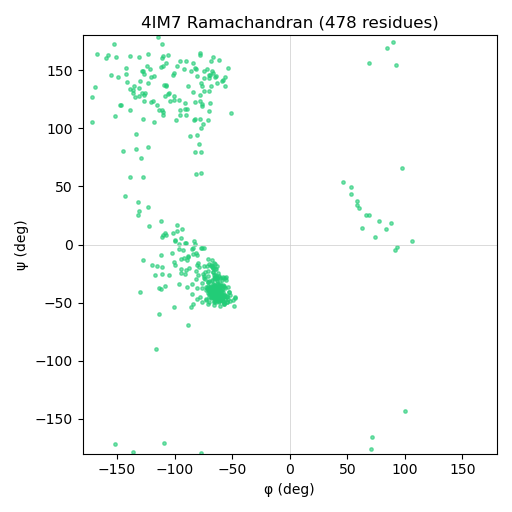3 -2.023 16.972 1.00 22.61 87 TRP A N 1
ATOM 650 C CA . TRP A 1 106 ? 49.095 -2.104 16.763 1.00 28.25 87 TRP A CA 1
ATOM 651 C C . TRP A 1 106 ? 48.516 -2.927 17.913 1.00 28.83 87 TRP A C 1
ATOM 652 O O . TRP A 1 106 ? 49.194 -3.811 18.438 1.00 26.77 87 TRP A O 1
ATOM 663 N N . THR A 1 107 ? 47.276 -2.649 18.310 1.00 24.11 88 THR A N 1
ATOM 664 C CA . THR A 1 107 ? 46.559 -3.482 19.289 1.00 23.24 88 THR A CA 1
ATOM 665 C C . THR A 1 107 ? 45.117 -3.519 18.820 1.00 23.23 88 THR A C 1
ATOM 666 O O . THR A 1 107 ? 44.657 -2.583 18.164 1.00 21.20 88 THR A O 1
ATOM 670 N N . ALA A 1 108 ? 44.398 -4.589 19.127 1.00 17.63 89 ALA A N 1
ATOM 671 C CA . ALA A 1 108 ? 42.985 -4.630 18.770 1.00 18.96 89 ALA A CA 1
ATOM 672 C C . ALA A 1 108 ? 42.139 -4.993 19.980 1.00 21.38 89 ALA A C 1
ATOM 673 O O . ALA A 1 108 ? 42.595 -5.725 20.866 1.00 19.00 89 ALA A O 1
ATOM 675 N N . ARG A 1 109 ? 40.908 -4.486 20.008 1.00 18.56 90 ARG A N 1
ATOM 676 C CA . ARG A 1 109 ? 39.968 -4.783 21.083 1.00 19.89 90 ARG A CA 1
ATOM 677 C C . ARG A 1 109 ? 38.606 -5.059 20.479 1.00 19.87 90 ARG A C 1
ATOM 678 O O . ARG A 1 109 ? 38.127 -4.281 19.654 1.00 16.20 90 ARG A O 1
ATOM 686 N N . VAL A 1 110 ? 37.975 -6.161 20.882 1.00 12.57 91 VAL A N 1
ATOM 687 C CA . VAL A 1 110 ? 36.575 -6.384 20.538 1.00 15.48 91 VAL A CA 1
ATOM 688 C C . VAL A 1 110 ? 35.713 -5.802 21.656 1.00 20.24 91 VAL A C 1
ATOM 689 O O . VAL A 1 110 ? 35.789 -6.247 22.809 1.00 17.63 91 VAL A O 1
ATOM 693 N N . VAL A 1 111 ? 34.909 -4.794 21.312 1.00 14.53 92 VAL A N 1
ATOM 694 C CA . VAL A 1 111 ? 34.126 -4.035 22.295 1.00 13.61 92 VAL A CA 1
ATOM 695 C C . VAL A 1 111 ? 32.772 -4.716 22.524 1.00 15.20 92 VAL A C 1
ATOM 696 O O . VAL A 1 111 ? 32.116 -5.118 21.557 1.00 18.56 92 VAL A O 1
ATOM 700 N N . GLY A 1 112 ? 32.340 -4.831 23.783 1.00 15.31 93 GLY A N 1
ATOM 701 C CA . GLY A 1 112 ? 31.103 -5.546 24.076 1.00 16.45 93 GLY A CA 1
ATOM 702 C C . GLY A 1 112 ? 30.011 -4.772 24.807 1.00 16.53 93 GLY A C 1
ATOM 703 O O . GLY A 1 112 ? 29.061 -5.386 25.304 1.00 17.80 93 GLY A O 1
ATOM 704 N N . VAL A 1 113 ? 30.109 -3.439 24.847 1.00 9.94 94 VAL A N 1
ATOM 705 C CA . VAL A 1 113 ? 29.177 -2.612 25.633 1.00 13.64 94 VAL A CA 1
ATOM 706 C C . VAL A 1 113 ? 27.820 -2.321 24.974 1.00 19.74 94 VAL A C 1
ATOM 707 O O . VAL A 1 113 ? 26.913 -1.783 25.622 1.00 18.58 94 VAL A O 1
ATOM 711 N N . VAL A 1 114 ? 27.666 -2.663 23.698 1.00 16.51 95 VAL A N 1
ATOM 712 C CA . VAL A 1 114 ? 26.407 -2.361 23.020 1.00 16.35 95 VAL A CA 1
ATOM 713 C C . VAL A 1 114 ? 25.386 -3.437 23.350 1.00 21.41 95 VAL A C 1
ATOM 714 O O . VAL A 1 114 ? 25.638 -4.626 23.107 1.00 20.22 95 VAL A O 1
ATOM 718 N N . LYS A 1 115 ? 24.248 -3.018 23.907 1.00 17.75 96 LYS A N 1
ATOM 719 C CA . LYS A 1 115 ? 23.169 -3.933 24.280 1.00 17.73 96 LYS A CA 1
ATOM 720 C C . LYS A 1 115 ? 22.220 -4.130 23.113 1.00 22.62 96 LYS A C 1
ATOM 721 O O . LYS A 1 115 ? 21.682 -5.222 22.922 1.00 21.19 96 LYS A O 1
ATOM 727 N N . LYS A 1 116 ? 21.992 -3.060 22.354 1.00 19.02 97 LYS A N 1
ATOM 728 C CA . LYS A 1 116 ? 21.160 -3.134 21.158 1.00 17.92 97 LYS A CA 1
ATOM 729 C C . LYS A 1 116 ? 21.538 -2.020 20.195 1.00 19.93 97 LYS A C 1
ATOM 730 O O . LYS A 1 116 ? 21.900 -0.917 20.617 1.00 18.57 97 LYS A O 1
ATOM 736 N N . ALA A 1 117 ? 21.448 -2.292 18.910 1.00 17.74 98 ALA A N 1
ATOM 737 C CA . ALA A 1 117 ? 21.704 -1.308 17.874 1.00 17.84 98 ALA A CA 1
ATOM 738 C C . ALA A 1 117 ? 20.461 -1.140 17.016 1.00 24.78 98 ALA A C 1
ATOM 739 O O . ALA A 1 117 ? 19.997 -2.084 16.468 1.00 26.90 98 ALA A O 1
ATOM 741 N N . LEU A 1 118 ? 19.959 0.073 16.935 1.00 21.58 99 LEU A N 1
ATOM 742 C CA . LEU A 1 118 ? 18.721 0.397 16.256 1.00 22.47 99 LEU A CA 1
ATOM 743 C C . LEU A 1 118 ? 18.866 1.417 15.131 1.00 24.29 99 LEU A C 1
ATOM 744 O O . LEU A 1 118 ? 19.711 2.232 15.170 1.00 21.49 99 LEU A O 1
ATOM 749 N N . HIS A 1 119 ? 18.002 1.322 14.136 1.00 23.28 100 HIS A N 1
ATOM 750 C CA . HIS A 1 119 ? 17.909 2.312 13.091 1.00 21.24 100 HIS A CA 1
ATOM 751 C C . HIS A 1 119 ? 16.450 2.629 12.803 1.00 21.97 100 HIS A C 1
ATOM 752 O O . HIS A 1 119 ? 15.662 1.737 12.707 1.00 25.87 100 HIS A O 1
ATOM 759 N N . VAL A 1 120 ? 16.110 3.899 12.717 1.00 23.62 101 VAL A N 1
ATOM 760 C CA . VAL A 1 120 ? 14.713 4.268 12.487 1.00 29.08 101 VAL A CA 1
ATOM 761 C C . VAL A 1 120 ? 14.164 3.616 11.216 1.00 33.90 101 VAL A C 1
ATOM 762 O O . VAL A 1 120 ? 12.969 3.341 11.124 1.00 33.46 101 VAL A O 1
ATOM 766 N N . GLN A 1 121 ? 15.044 3.351 10.251 1.00 31.93 102 GLN A N 1
ATOM 767 C CA . GLN A 1 121 ? 14.632 2.768 8.972 1.00 35.24 102 GLN A CA 1
ATOM 768 C C . GLN A 1 121 ? 14.509 1.246 9.025 1.00 40.17 102 GLN A C 1
ATOM 769 O O . GLN A 1 121 ? 14.025 0.619 8.079 1.00 44.48 102 GLN A O 1
ATOM 775 N N . ILE A 1 122 ? 14.950 0.655 10.132 1.00 31.23 103 ILE A N 1
ATOM 776 C CA . ILE A 1 122 ? 14.885 -0.793 10.314 1.00 33.92 103 ILE A CA 1
ATOM 777 C C . ILE A 1 122 ? 13.911 -1.159 11.431 1.00 41.52 103 ILE A C 1
ATOM 778 O O . ILE A 1 122 ? 12.935 -1.886 11.218 1.00 42.15 103 ILE A O 1
ATOM 783 N N . ASP A 1 123 ? 14.197 -0.650 12.625 1.00 32.97 104 ASP A N 1
ATOM 784 C CA . ASP A 1 123 ? 13.433 -0.975 13.818 1.00 33.23 104 ASP A CA 1
ATOM 785 C C . ASP A 1 123 ? 12.231 -0.048 13.977 1.00 35.44 104 ASP A C 1
ATOM 786 O O . ASP A 1 123 ? 11.263 -0.368 14.677 1.00 34.88 104 ASP A O 1
ATOM 791 N N . GLY A 1 124 ? 12.295 1.101 13.313 1.00 32.18 105 GLY A N 1
ATOM 792 C CA . GLY A 1 124 ? 11.213 2.067 13.362 1.00 32.22 105 GLY A CA 1
ATOM 793 C C . GLY A 1 124 ? 11.399 3.108 14.454 1.00 32.33 105 GLY A C 1
ATOM 794 O O . GLY A 1 124 ? 12.056 2.854 15.466 1.00 30.83 105 GLY A O 1
ATOM 795 N N . LEU A 1 125 ? 10.791 4.273 14.257 1.00 29.39 106 LEU A N 1
ATOM 796 C CA . LEU A 1 125 ? 10.905 5.382 15.198 1.00 31.58 106 LEU A CA 1
ATOM 797 C C . LEU A 1 125 ? 10.296 5.087 16.571 1.00 32.92 106 LEU A C 1
ATOM 798 O O . LEU A 1 125 ? 10.839 5.499 17.600 1.00 27.53 106 LEU A O 1
ATOM 803 N N . GLU A 1 126 ? 9.161 4.392 16.584 1.00 26.23 107 GLU A N 1
ATOM 804 C CA . GLU A 1 126 ? 8.493 4.044 17.838 1.00 33.16 107 GLU A CA 1
ATOM 805 C C . GLU A 1 126 ? 9.352 3.185 18.761 1.00 29.50 107 GLU A C 1
ATOM 806 O O . GLU A 1 126 ? 9.354 3.384 19.977 1.00 26.14 107 GLU A O 1
ATOM 812 N N . THR A 1 127 ? 10.065 2.224 18.180 1.00 25.86 108 THR A N 1
ATOM 813 C CA . THR A 1 127 ? 10.986 1.368 18.932 1.00 26.39 108 THR A CA 1
ATOM 814 C C . THR A 1 127 ? 12.141 2.197 19.502 1.00 28.20 108 THR A C 1
ATOM 815 O O . THR A 1 127 ? 12.599 1.973 20.631 1.00 24.69 108 THR A O 1
ATOM 819 N N . VAL A 1 128 ? 12.611 3.156 18.712 1.00 26.48 109 VAL A N 1
ATOM 820 C CA . VAL A 1 128 ? 13.692 4.025 19.158 1.00 25.05 109 VAL A CA 1
ATOM 821 C C . VAL A 1 128 ? 13.223 4.885 20.329 1.00 26.04 109 VAL A C 1
ATOM 822 O O . VAL A 1 128 ? 13.891 4.954 21.360 1.00 25.71 109 VAL A O 1
ATOM 826 N N . LEU A 1 129 ? 12.062 5.523 20.180 1.00 24.77 110 LEU A N 1
ATOM 827 C CA . LEU A 1 129 ? 11.519 6.358 21.250 1.00 25.50 110 LEU A CA 1
ATOM 828 C C . LEU A 1 129 ? 11.242 5.554 22.510 1.00 29.12 110 LEU A C 1
ATOM 829 O O . LEU A 1 129 ? 11.486 6.030 23.618 1.00 26.48 110 LEU A O 1
ATOM 834 N N . ALA A 1 130 ? 10.748 4.332 22.336 1.00 27.76 111 ALA A N 1
ATOM 835 C CA . ALA A 1 130 ? 10.471 3.455 23.469 1.00 28.42 111 ALA A CA 1
ATOM 836 C C . ALA A 1 130 ? 11.751 3.142 24.242 1.00 30.05 111 ALA A C 1
ATOM 837 O O . ALA A 1 130 ? 11.756 3.109 25.475 1.00 28.85 111 ALA A O 1
ATOM 839 N N . ALA A 1 131 ? 12.832 2.903 23.511 1.00 27.66 112 ALA A N 1
ATOM 840 C CA . ALA A 1 131 ? 14.115 2.612 24.133 1.00 27.73 112 ALA A CA 1
ATOM 841 C C . ALA A 1 131 ? 14.594 3.809 24.952 1.00 27.30 112 ALA A C 1
ATOM 842 O O . ALA A 1 131 ? 15.107 3.652 26.065 1.00 28.34 112 ALA A O 1
ATOM 844 N N . MET A 1 132 ? 14.412 5.005 24.395 1.00 23.56 113 MET A N 1
ATOM 845 C CA . MET A 1 132 ? 14.828 6.236 25.060 1.00 24.33 113 MET A CA 1
ATOM 846 C C . MET A 1 132 ? 13.965 6.560 26.276 1.00 26.75 113 MET A C 1
ATOM 847 O O . MET A 1 132 ? 14.359 7.366 27.120 1.00 26.13 113 MET A O 1
ATOM 852 N N . CYS A 1 133 ? 12.797 5.922 26.372 1.00 28.64 114 CYS A N 1
ATOM 853 C CA . CYS A 1 133 ? 11.885 6.168 27.486 1.00 25.55 114 CYS A CA 1
ATOM 854 C C . CYS A 1 133 ? 11.950 5.118 28.586 1.00 27.80 114 CYS A C 1
ATOM 855 O O . CYS A 1 133 ? 11.183 5.191 29.546 1.00 31.58 114 CYS A O 1
ATOM 858 N N . GLU A 1 134 ? 12.852 4.148 28.461 1.00 28.89 115 GLU A N 1
ATOM 859 C CA . GLU A 1 134 ? 13.058 3.191 29.549 1.00 25.48 115 GLU A CA 1
ATOM 860 C C . GLU A 1 134 ? 13.604 3.950 30.759 1.00 25.76 115 GLU A C 1
ATOM 861 O O . GLU A 1 134 ? 14.361 4.911 30.602 1.00 25.64 115 GLU A O 1
ATOM 867 N N . PRO A 1 135 ? 13.200 3.538 31.969 1.00 25.84 116 PRO A N 1
ATOM 868 C CA . PRO A 1 135 ? 13.475 4.328 33.176 1.00 23.66 116 PRO A CA 1
ATOM 869 C C . PRO A 1 135 ? 14.967 4.516 33.440 1.00 22.86 116 PRO A C 1
ATOM 870 O O . PRO A 1 135 ? 15.365 5.584 33.908 1.00 25.62 116 PRO A O 1
ATOM 874 N N . GLN A 1 136 ? 15.772 3.502 33.130 1.00 23.97 117 GLN A N 1
ATOM 875 C CA . GLN A 1 136 ? 17.194 3.532 33.457 1.00 19.26 117 GLN A CA 1
ATOM 876 C C . GLN A 1 136 ? 18.070 4.305 32.456 1.00 19.46 117 GLN A C 1
ATOM 877 O O . GLN A 1 136 ? 19.290 4.395 32.644 1.00 17.15 117 GLN A O 1
ATOM 883 N N . ILE A 1 137 ? 17.471 4.871 31.409 1.00 19.25 118 ILE A N 1
ATOM 884 C CA . ILE A 1 137 ? 18.257 5.715 30.503 1.00 18.12 118 ILE A CA 1
ATOM 885 C C . ILE A 1 137 ? 18.600 6.992 31.253 1.00 16.71 118 ILE A C 1
ATOM 886 O O . ILE A 1 137 ? 17.709 7.775 31.601 1.00 21.50 118 ILE A O 1
ATOM 891 N N . ALA A 1 138 ? 19.892 7.190 31.504 1.00 15.52 119 ALA A N 1
ATOM 892 C CA . ALA A 1 138 ? 20.368 8.310 32.313 1.00 14.89 119 ALA A CA 1
ATOM 893 C C . ALA A 1 138 ? 20.994 9.407 31.461 1.00 15.49 119 ALA A C 1
ATOM 894 O O . ALA A 1 138 ? 21.052 10.569 31.877 1.00 15.51 119 ALA A O 1
ATOM 896 N N . ILE A 1 139 ? 21.501 9.023 30.291 1.00 13.38 120 ILE A N 1
ATOM 897 C CA . ILE A 1 139 ? 22.225 9.937 29.413 1.00 14.51 120 ILE A CA 1
ATOM 898 C C . ILE A 1 139 ? 21.862 9.630 27.968 1.00 18.84 120 ILE A C 1
ATOM 899 O O . ILE A 1 139 ? 21.702 8.462 27.600 1.00 15.21 120 ILE A O 1
ATOM 904 N N . VAL A 1 140 ? 21.699 10.677 27.165 1.00 15.12 121 VAL A N 1
ATOM 905 C CA . VAL A 1 140 ? 21.683 10.538 25.712 1.00 14.05 121 VAL A CA 1
ATOM 906 C C . VAL A 1 140 ? 22.904 11.295 25.211 1.00 16.84 121 VAL A C 1
ATOM 907 O O . VAL A 1 140 ? 23.045 12.488 25.482 1.00 15.84 121 VAL A O 1
ATOM 911 N N . SER A 1 141 ? 23.810 10.601 24.523 1.00 14.14 122 SER A N 1
ATOM 912 C CA . SER A 1 141 ? 24.991 11.257 23.966 1.00 15.04 122 SER A CA 1
ATOM 913 C C . SER A 1 141 ? 24.899 11.321 22.438 1.00 15.56 122 SER A C 1
ATOM 914 O O . SER A 1 141 ? 24.100 10.601 21.827 1.00 13.51 122 SER A O 1
ATOM 917 N N . LEU A 1 142 ? 25.697 12.198 21.826 1.00 14.46 123 LEU A N 1
ATOM 918 C CA . LEU A 1 142 ? 25.591 12.449 20.385 1.00 13.76 123 LEU A CA 1
ATOM 919 C C . LEU A 1 142 ? 26.952 12.571 19.706 1.00 14.90 123 LEU A C 1
ATOM 920 O O . LEU A 1 142 ? 27.851 13.254 20.212 1.00 12.65 123 LEU A O 1
ATOM 925 N N . THR A 1 143 ? 27.103 11.894 18.568 1.00 12.77 124 THR A N 1
ATOM 926 C CA . THR A 1 143 ? 28.133 12.253 17.595 1.00 11.68 124 THR A CA 1
ATOM 927 C C . THR A 1 143 ? 27.407 12.236 16.265 1.00 13.77 124 THR A C 1
ATOM 928 O O . THR A 1 143 ? 27.434 11.241 15.544 1.00 14.92 124 THR A O 1
ATOM 932 N N . ILE A 1 144 ? 26.717 13.331 15.970 1.00 13.04 125 ILE A N 1
ATOM 933 C CA . ILE A 1 144 ? 25.892 13.405 14.775 1.00 13.53 125 ILE A CA 1
ATOM 934 C C . ILE A 1 144 ? 26.479 14.331 13.706 1.00 14.69 125 ILE A C 1
ATOM 935 O O . ILE A 1 144 ? 25.823 14.597 12.693 1.00 17.37 125 ILE A O 1
ATOM 940 N N . THR A 1 145 ? 27.726 14.765 13.920 1.00 14.28 126 THR A N 1
ATOM 941 C CA . THR A 1 145 ? 28.406 15.814 13.130 1.00 16.92 126 THR A CA 1
ATOM 942 C C . THR A 1 145 ? 27.796 17.184 13.364 1.00 16.30 126 THR A C 1
ATOM 943 O O . THR A 1 145 ? 26.643 17.296 13.780 1.00 16.16 126 THR A O 1
ATOM 947 N N . GLU A 1 146 ? 28.586 18.225 13.123 1.00 15.80 127 GLU A N 1
ATOM 948 C CA . GLU A 1 146 ? 28.135 19.589 13.369 1.00 14.25 127 GLU A CA 1
ATOM 949 C C . GLU A 1 146 ? 26.805 19.899 12.678 1.00 20.10 127 GLU A C 1
ATOM 950 O O . GLU A 1 146 ? 25.935 20.541 13.267 1.00 16.73 127 GLU A O 1
ATOM 956 N N . LYS A 1 147 ? 26.634 19.427 11.445 1.00 14.62 128 LYS A N 1
ATOM 957 C CA . LYS A 1 147 ? 25.445 19.772 10.668 1.00 14.91 128 LYS A CA 1
ATOM 958 C C . LYS A 1 147 ? 24.174 19.144 11.235 1.00 21.30 128 LYS A C 1
ATOM 959 O O . LYS A 1 147 ? 23.072 19.607 10.946 1.00 18.98 128 LYS A O 1
ATOM 965 N N . GLY A 1 148 ? 24.327 18.111 12.063 1.00 16.07 129 GLY A N 1
ATOM 966 C CA . GLY A 1 148 ? 23.180 17.419 12.633 1.00 15.30 129 GLY A CA 1
ATOM 967 C C . GLY A 1 148 ? 22.369 18.252 13.618 1.00 16.20 129 GLY A C 1
ATOM 968 O O . GLY A 1 148 ? 21.255 17.869 13.984 1.00 19.26 129 GLY A O 1
ATOM 969 N N . TYR A 1 149 ? 22.923 19.380 14.055 1.00 13.80 130 TYR A N 1
ATOM 970 C CA . TYR A 1 149 ? 22.253 20.233 15.040 1.00 16.09 130 TYR A CA 1
ATOM 971 C C . TYR A 1 149 ? 21.356 21.271 14.370 1.00 18.67 130 TYR A C 1
ATOM 972 O O . TYR A 1 149 ? 20.516 21.902 15.029 1.00 18.75 130 TYR A O 1
ATOM 981 N N . PHE A 1 150 ? 21.530 21.427 13.061 1.00 17.20 131 PHE A N 1
ATOM 982 C CA . PHE A 1 150 ? 20.757 22.392 12.275 1.00 17.78 131 PHE A CA 1
ATOM 983 C C . PHE A 1 150 ? 20.835 23.799 12.864 1.00 19.24 131 PHE A C 1
ATOM 984 O O . PHE A 1 150 ? 19.845 24.527 12.941 1.00 17.60 131 PHE A O 1
ATOM 992 N N . HIS A 1 151 ? 22.045 24.174 13.261 1.00 16.15 132 HIS A N 1
ATOM 993 C CA . HIS A 1 151 ? 22.281 25.475 13.857 1.00 18.01 132 HIS A CA 1
ATOM 994 C C . HIS A 1 151 ? 23.107 26.278 12.869 1.00 20.94 132 HIS A C 1
ATOM 995 O O . HIS A 1 151 ? 23.735 25.707 11.970 1.00 18.46 132 HIS A O 1
ATOM 1002 N N . SER A 1 152 ? 23.097 27.597 13.021 1.00 15.48 133 SER A N 1
ATOM 1003 C CA . SER A 1 152 ? 23.963 28.456 12.217 1.00 18.11 133 SER A CA 1
ATOM 1004 C C . SER A 1 152 ? 25.365 28.376 12.793 1.00 16.01 133 SER A C 1
ATOM 1005 O O . SER A 1 152 ? 25.551 28.637 13.982 1.00 17.33 133 SER A O 1
ATOM 1008 N N . PRO A 1 153 ? 26.355 27.997 11.963 1.00 15.78 134 PRO A N 1
ATOM 1009 C CA . PRO A 1 153 ? 27.725 27.865 12.477 1.00 16.07 134 PRO A CA 1
ATOM 1010 C C . PRO A 1 153 ? 28.241 29.169 13.090 1.00 16.46 134 PRO A C 1
ATOM 1011 O O . PRO A 1 153 ? 28.978 29.111 14.067 1.00 16.69 134 PRO A O 1
ATOM 1015 N N . ALA A 1 154 ? 27.850 30.315 12.539 1.00 13.84 135 ALA A N 1
ATOM 1016 C CA . ALA A 1 154 ? 28.327 31.611 13.024 1.00 19.67 135 ALA A CA 1
ATOM 1017 C C . ALA A 1 154 ? 27.709 32.052 14.356 1.00 24.44 135 ALA A C 1
ATOM 1018 O O . ALA A 1 154 ? 28.320 32.838 15.095 1.00 17.71 135 ALA A O 1
ATOM 1020 N N . THR A 1 155 ? 26.498 31.582 14.653 1.00 20.00 136 THR A N 1
ATOM 1021 C CA . THR A 1 155 ? 25.802 32.027 15.863 1.00 23.70 136 THR A CA 1
ATOM 1022 C C . THR A 1 155 ? 25.563 30.931 16.898 1.00 25.97 136 THR A C 1
ATOM 1023 O O . THR A 1 155 ? 25.293 31.236 18.058 1.00 21.59 136 THR A O 1
ATOM 1027 N N . GLY A 1 156 ? 25.644 29.668 16.482 1.00 19.04 137 GLY A N 1
ATOM 1028 C CA . GLY A 1 156 ? 25.334 28.555 17.370 1.00 18.61 137 GLY A CA 1
ATOM 1029 C C . GLY A 1 156 ? 23.846 28.354 17.646 1.00 17.58 137 GLY A C 1
ATOM 1030 O O . GLY A 1 156 ? 23.479 27.512 18.477 1.00 17.97 137 GLY A O 1
ATOM 1031 N N . GLN A 1 157 ? 22.990 29.109 16.957 1.00 16.16 138 GLN A N 1
ATOM 1032 C CA . GLN A 1 157 ? 21.540 29.068 17.226 1.00 21.17 138 GLN A CA 1
ATOM 1033 C C . GLN A 1 157 ? 20.762 28.220 16.226 1.00 18.07 138 GLN A C 1
ATOM 1034 O O . GLN A 1 157 ? 21.120 28.158 15.047 1.00 16.95 138 GLN A O 1
ATOM 1040 N N . LEU A 1 158 ? 19.683 27.589 16.691 1.00 16.72 139 LEU A N 1
ATOM 1041 C CA . LEU A 1 158 ? 18.829 26.767 15.823 1.00 16.47 139 LEU A CA 1
ATOM 1042 C C . LEU A 1 158 ? 18.294 27.540 14.608 1.00 21.83 139 LEU A C 1
ATOM 1043 O O . LEU A 1 158 ? 17.875 28.693 14.734 1.00 22.68 139 LEU A O 1
ATOM 1048 N N . MET A 1 159 ? 18.323 26.911 13.432 1.00 19.48 140 MET A N 1
ATOM 1049 C CA . MET A 1 159 ? 17.744 27.511 12.234 1.00 20.23 140 MET A CA 1
ATOM 1050 C C . MET A 1 159 ? 16.258 27.159 12.162 1.00 21.09 140 MET A C 1
ATOM 1051 O O . MET A 1 159 ? 15.893 26.101 11.642 1.00 22.60 140 MET A O 1
ATOM 1056 N N . LEU A 1 160 ? 15.404 28.039 12.683 1.00 21.42 141 LEU A N 1
ATOM 1057 C CA . LEU A 1 160 ? 13.977 27.739 12.798 1.00 29.26 141 LEU A CA 1
ATOM 1058 C C . LEU A 1 160 ? 13.287 27.645 11.440 1.00 29.69 141 LEU A C 1
ATOM 1059 O O . LEU A 1 160 ? 12.207 27.067 11.326 1.00 28.65 141 LEU A O 1
ATOM 1064 N N . ASP A 1 161 ? 13.919 28.207 10.415 1.00 25.33 142 ASP A N 1
ATOM 1065 C CA . ASP A 1 161 ? 13.368 28.167 9.061 1.00 29.24 142 ASP A CA 1
ATOM 1066 C C . ASP A 1 161 ? 13.943 27.031 8.207 1.00 31.54 142 ASP A C 1
ATOM 1067 O O . ASP A 1 161 ? 13.584 26.887 7.041 1.00 27.12 142 ASP A O 1
ATOM 1072 N N . HIS A 1 162 ? 14.840 26.228 8.777 1.00 29.39 143 HIS A N 1
ATOM 1073 C CA . HIS A 1 162 ? 15.386 25.084 8.048 1.00 22.27 143 HIS A CA 1
ATOM 1074 C C . HIS A 1 162 ? 14.306 24.006 7.883 1.00 20.64 143 HIS A C 1
ATOM 1075 O O . HIS A 1 162 ? 13.640 23.635 8.852 1.00 23.57 143 HIS A O 1
ATOM 1082 N N . PRO A 1 163 ? 14.142 23.486 6.655 1.00 25.02 144 PRO A N 1
ATOM 1083 C CA . PRO A 1 163 ? 13.007 22.597 6.367 1.00 25.85 144 PRO A CA 1
ATOM 1084 C C . PRO A 1 163 ? 12.961 21.349 7.237 1.00 29.31 144 PRO A C 1
ATOM 1085 O O . PRO A 1 163 ? 11.868 20.850 7.510 1.00 25.15 144 PRO A O 1
ATOM 1089 N N . MET A 1 164 ? 14.118 20.852 7.665 1.00 23.64 145 MET A N 1
ATOM 1090 C CA . MET A 1 164 ? 14.147 19.719 8.590 1.00 26.43 145 MET A CA 1
ATOM 1091 C C . MET A 1 164 ? 13.598 20.127 9.953 1.00 27.06 145 MET A C 1
ATOM 1092 O O . MET A 1 164 ? 12.913 19.341 10.616 1.00 24.39 145 MET A O 1
ATOM 1097 N N . VAL A 1 165 ? 13.894 21.358 10.368 1.00 19.36 146 VAL A N 1
ATOM 1098 C CA . VAL A 1 165 ? 13.393 21.874 11.641 1.00 22.82 146 VAL A CA 1
ATOM 1099 C C . VAL A 1 165 ? 11.893 22.178 11.563 1.00 26.60 146 VAL A C 1
ATOM 1100 O O . VAL A 1 165 ? 11.132 21.782 12.454 1.00 24.18 146 VAL A O 1
ATOM 1104 N N . VAL A 1 166 ? 11.451 22.862 10.509 1.00 21.94 147 VAL A N 1
ATOM 1105 C CA . VAL A 1 166 ? 10.019 23.173 10.428 1.00 24.30 147 VAL A CA 1
ATOM 1106 C C . VAL A 1 166 ? 9.170 21.898 10.325 1.00 22.02 147 VAL A C 1
ATOM 1107 O O . VAL A 1 166 ? 8.086 21.830 10.894 1.00 28.98 147 VAL A O 1
ATOM 1111 N N . ALA A 1 167 ? 9.680 20.881 9.633 1.00 23.63 148 ALA A N 1
ATOM 1112 C CA . ALA A 1 167 ? 8.969 19.606 9.525 1.00 29.13 148 ALA A CA 1
ATOM 1113 C C . ALA A 1 167 ? 8.783 18.931 10.888 1.00 29.15 148 ALA A C 1
ATOM 1114 O O . ALA A 1 167 ? 7.721 18.374 11.177 1.00 27.56 148 ALA A O 1
ATOM 1116 N N . ASP A 1 168 ? 9.818 18.951 11.724 1.00 25.37 149 ASP A N 1
ATOM 1117 C CA . ASP A 1 168 ? 9.669 18.416 13.078 1.00 23.94 149 ASP A CA 1
ATOM 1118 C C . ASP A 1 168 ? 8.725 19.272 13.928 1.00 25.04 149 ASP A C 1
ATOM 1119 O O . ASP A 1 168 ? 7.900 18.744 14.662 1.00 30.14 149 ASP A O 1
ATOM 1124 N N . VAL A 1 169 ? 8.784 20.576 13.816 1.00 24.50 150 VAL A N 1
ATOM 1125 C CA . VAL A 1 169 ? 7.932 21.455 14.574 1.00 24.07 150 VAL A CA 1
ATOM 1126 C C . VAL A 1 169 ? 6.443 21.258 14.235 1.00 32.95 150 VAL A C 1
ATOM 1127 O O . VAL A 1 169 ? 5.601 21.363 15.072 1.00 30.83 150 VAL A O 1
ATOM 1131 N N . GLN A 1 170 ? 6.178 20.943 12.994 1.00 29.51 151 GLN A N 1
ATOM 1132 C CA . GLN A 1 170 ? 4.854 20.614 12.536 1.00 37.12 151 GLN A CA 1
ATOM 1133 C C . GLN A 1 170 ? 4.427 19.195 12.868 1.00 35.20 151 GLN A C 1
ATOM 1134 O O . GLN A 1 170 ? 3.272 18.898 12.853 1.00 36.56 151 GLN A O 1
ATOM 1140 N N . ASN A 1 171 ? 5.373 18.328 13.148 1.00 33.05 152 ASN A N 1
ATOM 1141 C CA . ASN A 1 171 ? 5.079 16.952 13.418 1.00 30.57 152 ASN A CA 1
ATOM 1142 C C . ASN A 1 171 ? 5.928 16.420 14.576 1.00 33.08 152 ASN A C 1
ATOM 1143 O O . ASN A 1 171 ? 6.628 15.483 14.425 1.00 27.11 152 ASN A O 1
ATOM 1148 N N . PRO A 1 172 ? 5.814 17.050 15.725 1.00 32.84 153 PRO A N 1
ATOM 1149 C CA . PRO A 1 172 ? 6.744 16.829 16.812 1.00 30.44 153 PRO A CA 1
ATOM 1150 C C . PRO A 1 172 ? 6.704 15.434 17.400 1.00 30.81 153 PRO A C 1
ATOM 1151 O O . PRO A 1 172 ? 7.625 15.052 18.041 1.00 27.76 153 PRO A O 1
ATOM 1155 N N . HIS A 1 173 ? 5.670 14.666 17.126 1.00 28.02 154 HIS A N 1
ATOM 1156 C CA . HIS A 1 173 ? 5.547 13.330 17.668 1.00 32.31 154 HIS A CA 1
ATOM 1157 C C . HIS A 1 173 ? 6.030 12.285 16.704 1.00 31.38 154 HIS A C 1
ATOM 1158 O O . HIS A 1 173 ? 6.072 11.140 17.012 1.00 31.82 154 HIS A O 1
ATOM 1165 N N . GLN A 1 174 ? 6.396 12.724 15.520 1.00 29.61 155 GLN A N 1
ATOM 1166 C CA . GLN A 1 174 ? 7.117 11.926 14.571 1.00 28.87 155 GLN A CA 1
ATOM 1167 C C . GLN A 1 174 ? 8.390 12.643 14.067 1.00 29.34 155 GLN A C 1
ATOM 1168 O O . GLN A 1 174 ? 8.556 12.831 12.891 1.00 29.43 155 GLN A O 1
ATOM 1174 N N . PRO A 1 175 ? 9.282 13.001 14.982 1.00 28.12 156 PRO A N 1
ATOM 1175 C CA . PRO A 1 175 ? 10.462 13.780 14.613 1.00 25.34 156 PRO A CA 1
ATOM 1176 C C . PRO A 1 175 ? 11.503 13.013 13.834 1.00 28.47 156 PRO A C 1
ATOM 1177 O O . PRO A 1 175 ? 11.639 11.846 14.013 1.00 26.85 156 PRO A O 1
ATOM 1181 N N . LYS A 1 176 ? 12.245 13.713 12.988 1.00 25.42 157 LYS A N 1
ATOM 1182 C CA . LYS A 1 176 ? 13.333 13.106 12.231 1.00 26.00 157 LYS A CA 1
ATOM 1183 C C . LYS A 1 176 ? 14.724 13.582 12.675 1.00 21.86 157 LYS A C 1
ATOM 1184 O O . LYS A 1 176 ? 15.718 12.877 12.470 1.00 27.32 157 LYS A O 1
ATOM 1190 N N . THR A 1 177 ? 14.797 14.778 13.255 1.00 20.05 158 THR A N 1
ATOM 1191 C CA . THR A 1 177 ? 16.077 15.328 13.706 1.00 24.78 158 THR A CA 1
ATOM 1192 C C . THR A 1 177 ? 16.430 14.816 15.096 1.00 25.31 158 THR A C 1
ATOM 1193 O O . THR A 1 177 ? 15.549 14.420 15.863 1.00 21.15 158 THR A O 1
ATOM 1197 N N . ALA A 1 178 ? 17.722 14.821 15.413 1.00 19.45 159 ALA A N 1
ATOM 1198 C CA . ALA A 1 178 ? 18.193 14.402 16.725 1.00 20.33 159 ALA A CA 1
ATOM 1199 C C . ALA A 1 178 ? 17.529 15.205 17.841 1.00 18.81 159 ALA A C 1
ATOM 1200 O O . ALA A 1 178 ? 17.071 14.638 18.835 1.00 21.09 159 ALA A O 1
ATOM 1202 N N . THR A 1 179 ? 17.480 16.523 17.680 1.00 18.35 160 THR A N 1
ATOM 1203 C CA . THR A 1 179 ? 16.840 17.380 18.682 1.00 19.92 160 THR A CA 1
ATOM 1204 C C . THR A 1 179 ? 15.356 17.038 18.834 1.00 24.07 160 THR A C 1
ATOM 1205 O O . THR A 1 179 ? 14.828 16.969 19.956 1.00 18.57 160 THR A O 1
ATOM 1209 N N . GLY A 1 180 ? 14.686 16.815 17.705 1.00 19.49 161 GLY A N 1
ATOM 1210 C CA . GLY A 1 180 ? 13.276 16.470 17.717 1.00 19.47 161 GLY A CA 1
ATOM 1211 C C . GLY A 1 180 ? 13.025 15.165 18.440 1.00 21.91 161 GLY A C 1
ATOM 1212 O O . GLY A 1 180 ? 12.071 15.051 19.214 1.00 23.36 161 GLY A O 1
ATOM 1213 N N . VAL A 1 181 ? 13.875 14.174 18.178 1.00 16.31 162 VAL A N 1
ATOM 1214 C CA . VAL A 1 181 ? 13.751 12.866 18.814 1.00 19.06 162 VAL A CA 1
ATOM 1215 C C . VAL A 1 181 ? 14.002 12.969 20.320 1.00 21.77 162 VAL A C 1
ATOM 1216 O O . VAL A 1 181 ? 13.250 12.427 21.127 1.00 20.47 162 VAL A O 1
ATOM 1220 N N . ILE A 1 182 ? 15.060 13.675 20.694 1.00 23.29 163 ILE A N 1
ATOM 1221 C CA . ILE A 1 182 ? 15.389 13.880 22.102 1.00 19.59 163 ILE A CA 1
ATOM 1222 C C . ILE A 1 182 ? 14.249 14.577 22.851 1.00 19.23 163 ILE A C 1
ATOM 1223 O O . ILE A 1 182 ? 13.863 14.150 23.942 1.00 20.48 163 ILE A O 1
ATOM 1228 N N . VAL A 1 183 ? 13.710 15.646 22.267 1.00 16.20 164 VAL A N 1
ATOM 1229 C CA . VAL A 1 183 ? 12.668 16.417 22.937 1.00 18.12 164 VAL A CA 1
ATOM 1230 C C . VAL A 1 183 ? 11.379 15.591 23.065 1.00 21.54 164 VAL A C 1
ATOM 1231 O O . VAL A 1 183 ? 10.686 15.653 24.096 1.00 23.56 164 VAL A O 1
ATOM 1235 N N . GLU A 1 184 ? 11.072 14.790 22.045 1.00 18.99 165 GLU A N 1
ATOM 1236 C CA . GLU A 1 184 ? 9.906 13.904 22.128 1.00 23.21 165 GLU A CA 1
ATOM 1237 C C . GLU A 1 184 ? 10.108 12.817 23.178 1.00 25.75 165 GLU A C 1
ATOM 1238 O O . GLU A 1 184 ? 9.174 12.446 23.887 1.00 24.63 165 GLU A O 1
ATOM 1244 N N . ALA A 1 185 ? 11.329 12.303 23.289 1.00 19.77 166 ALA A N 1
ATOM 1245 C CA . ALA A 1 185 ? 11.621 11.334 24.343 1.00 21.10 166 ALA A CA 1
ATOM 1246 C C . ALA A 1 185 ? 11.406 11.972 25.713 1.00 24.03 166 ALA A C 1
ATOM 1247 O O . ALA A 1 185 ? 10.821 11.361 26.614 1.00 24.15 166 ALA A O 1
ATOM 1249 N N . LEU A 1 186 ? 11.878 13.208 25.863 1.00 24.18 167 LEU A N 1
ATOM 1250 C CA . LEU A 1 186 ? 11.733 13.939 27.123 1.00 20.57 167 LEU A CA 1
ATOM 1251 C C . LEU A 1 186 ? 10.256 14.206 27.449 1.00 23.20 167 LEU A C 1
ATOM 1252 O O . LEU A 1 186 ? 9.827 14.046 28.589 1.00 22.55 167 LEU A O 1
ATOM 1257 N N . ALA A 1 187 ? 9.478 14.590 26.441 1.00 24.40 168 ALA A N 1
ATOM 1258 C CA . ALA A 1 187 ? 8.042 14.812 26.628 1.00 23.91 168 ALA A CA 1
ATOM 1259 C C . ALA A 1 187 ? 7.374 13.564 27.196 1.00 30.08 168 ALA A C 1
ATOM 1260 O O . ALA A 1 187 ? 6.556 13.643 28.118 1.00 32.72 168 ALA A O 1
ATOM 1262 N N . ARG A 1 188 ? 7.735 12.408 26.649 1.00 24.86 169 ARG A N 1
ATOM 1263 C CA . ARG A 1 188 ? 7.164 11.147 27.098 1.00 29.15 169 ARG A CA 1
ATOM 1264 C C . ARG A 1 188 ? 7.612 10.742 28.495 1.00 33.41 169 ARG A C 1
ATOM 1265 O O . ARG A 1 188 ? 6.817 10.187 29.259 1.00 29.23 169 ARG A O 1
ATOM 1273 N N . ARG A 1 189 ? 8.876 11.002 28.827 1.00 27.42 170 ARG A N 1
ATOM 1274 C CA . ARG A 1 189 ? 9.370 10.708 30.171 1.00 25.36 170 ARG A CA 1
ATOM 1275 C C . ARG A 1 189 ? 8.658 11.611 31.180 1.00 28.29 170 ARG A C 1
ATOM 1276 O O . ARG A 1 189 ? 8.207 11.149 32.229 1.00 28.91 170 ARG A O 1
ATOM 1284 N N . LYS A 1 190 ? 8.538 12.892 30.846 1.00 26.63 171 LYS A N 1
ATOM 1285 C CA . LYS A 1 190 ? 7.818 13.837 31.695 1.00 29.49 171 LYS A CA 1
ATOM 1286 C C . LYS A 1 190 ? 6.397 13.340 31.982 1.00 34.25 171 LYS A C 1
ATOM 1287 O O . LYS A 1 190 ? 5.966 13.289 33.134 1.00 34.61 171 LYS A O 1
ATOM 1293 N N . ALA A 1 191 ? 5.689 12.951 30.928 1.00 29.68 172 ALA A N 1
ATOM 1294 C CA . ALA A 1 191 ? 4.307 12.498 31.056 1.00 36.44 172 ALA A CA 1
ATOM 1295 C C . ALA A 1 191 ? 4.181 11.210 31.869 1.00 36.33 172 ALA A C 1
ATOM 1296 O O . ALA A 1 191 ? 3.148 10.957 32.489 1.00 34.29 172 ALA A O 1
ATOM 1298 N N . ALA A 1 192 ? 5.228 10.392 31.861 1.00 26.68 173 ALA A N 1
ATOM 1299 C CA . ALA A 1 192 ? 5.209 9.143 32.610 1.00 29.19 173 ALA A CA 1
ATOM 1300 C C . ALA A 1 192 ? 5.747 9.316 34.029 1.00 33.57 173 ALA A C 1
ATOM 1301 O O . ALA A 1 192 ? 5.858 8.340 34.775 1.00 31.79 173 ALA A O 1
ATOM 1303 N N . GLY A 1 193 ? 6.115 10.537 34.363 1.00 31.08 174 GLY A N 1
ATOM 1304 C CA . GLY A 1 193 ? 6.701 10.844 35.627 1.00 33.20 174 GLY A CA 1
ATOM 1305 C C . GLY A 1 193 ? 8.063 10.230 35.834 1.00 34.10 174 GLY A C 1
ATOM 1306 O O . GLY A 1 193 ? 8.461 10.020 36.929 1.00 32.66 174 GLY A O 1
ATOM 1307 N N . LEU A 1 194 ? 8.750 9.955 34.743 1.00 32.79 175 LEU A N 1
ATOM 1308 C CA . LEU A 1 194 ? 10.113 9.471 34.752 1.00 33.56 175 LEU A CA 1
ATOM 1309 C C . LEU A 1 194 ? 11.140 10.586 34.823 1.00 31.63 175 LEU A C 1
ATOM 1310 O O . LEU A 1 194 ? 10.926 11.669 34.369 1.00 28.48 175 LEU A O 1
ATOM 1315 N N . PRO A 1 195 ? 12.273 10.300 35.432 1.00 30.04 176 PRO A N 1
ATOM 1316 C CA . PRO A 1 195 ? 13.285 11.324 35.532 1.00 31.08 176 PRO A CA 1
ATOM 1317 C C . PRO A 1 195 ? 13.851 11.650 34.150 1.00 24.62 176 PRO A C 1
ATOM 1318 O O . PRO A 1 195 ? 13.892 10.865 33.276 1.00 21.81 176 PRO A O 1
ATOM 1322 N N . ALA A 1 196 ? 14.257 12.874 33.998 1.00 24.03 177 ALA A N 1
ATOM 1323 C CA . ALA A 1 196 ? 14.926 13.306 32.778 1.00 25.31 177 ALA A CA 1
ATOM 1324 C C . ALA A 1 196 ? 16.286 12.617 32.648 1.00 18.97 177 ALA A C 1
ATOM 1325 O O . ALA A 1 196 ? 16.818 12.101 33.631 1.00 20.64 177 ALA A O 1
ATOM 1327 N N . PHE A 1 197 ? 16.843 12.606 31.439 1.00 17.43 178 PHE A N 1
ATOM 1328 C CA . PHE A 1 197 ? 18.230 12.189 31.256 1.00 19.93 178 PHE A CA 1
ATOM 1329 C C . PHE A 1 197 ? 19.111 13.411 30.993 1.00 17.47 178 PHE A C 1
ATOM 1330 O O . PHE A 1 197 ? 18.608 14.493 30.691 1.00 20.12 178 PHE A O 1
ATOM 1338 N N . THR A 1 198 ? 20.421 13.245 31.149 1.00 16.21 179 THR A N 1
ATOM 1339 C CA . THR A 1 198 ? 21.372 14.276 30.744 1.00 16.23 179 THR A CA 1
ATOM 1340 C C . THR A 1 198 ? 21.587 14.154 29.236 1.00 18.00 179 THR A C 1
ATOM 1341 O O . THR A 1 198 ? 21.563 13.043 28.702 1.00 16.33 179 THR A O 1
ATOM 1345 N N . VAL A 1 199 ? 21.774 15.279 28.545 1.00 15.04 180 VAL A N 1
ATOM 1346 C CA . VAL A 1 199 ? 22.061 15.248 27.108 1.00 14.35 180 VAL A CA 1
ATOM 1347 C C . VAL A 1 199 ? 23.511 15.695 26.893 1.00 17.60 180 VAL A C 1
ATOM 1348 O O . VAL A 1 199 ? 23.872 16.835 27.205 1.00 15.48 180 VAL A O 1
ATOM 1352 N N . MET A 1 200 ? 24.343 14.795 26.379 1.00 13.90 181 MET A N 1
ATOM 1353 C CA . MET A 1 200 ? 25.779 15.057 26.281 1.00 12.51 181 MET A CA 1
ATOM 1354 C C . MET A 1 200 ? 26.251 15.055 24.830 1.00 18.69 181 MET A C 1
ATOM 1355 O O . MET A 1 200 ? 26.376 13.997 24.209 1.00 16.04 181 MET A O 1
ATOM 1360 N N . SER A 1 201 ? 26.523 16.235 24.283 1.00 16.10 182 SER A N 1
ATOM 1361 C CA . SER A 1 201 ? 27.097 16.317 22.944 1.00 15.79 182 SER A CA 1
ATOM 1362 C C . SER A 1 201 ? 28.573 15.955 22.999 1.00 16.26 182 SER A C 1
ATOM 1363 O O . SER A 1 201 ? 29.292 16.386 23.912 1.00 17.57 182 SER A O 1
ATOM 1366 N N . CYS A 1 202 ? 29.017 15.146 22.038 1.00 13.05 183 CYS A N 1
ATOM 1367 C CA . CYS A 1 202 ? 30.437 14.836 21.870 1.00 13.68 183 CYS A CA 1
ATOM 1368 C C . CYS A 1 202 ? 30.854 15.208 20.456 1.00 18.06 183 CYS A C 1
ATOM 1369 O O . CYS A 1 202 ? 31.718 14.550 19.865 1.00 16.52 183 CYS A O 1
ATOM 1372 N N . ASP A 1 203 ? 30.228 16.242 19.896 1.00 17.09 184 ASP A N 1
ATOM 1373 C CA . ASP A 1 203 ? 30.642 16.736 18.579 1.00 16.35 184 ASP A CA 1
ATOM 1374 C C . ASP A 1 203 ? 31.631 17.905 18.698 1.00 24.33 184 ASP A C 1
ATOM 1375 O O . ASP A 1 203 ? 31.680 18.574 19.737 1.00 17.02 184 ASP A O 1
ATOM 1380 N N . ASN A 1 204 ? 32.412 18.136 17.640 1.00 19.36 185 ASN A N 1
ATOM 1381 C CA . ASN A 1 204 ? 33.532 19.100 17.650 1.00 16.10 185 ASN A CA 1
ATOM 1382 C C . ASN A 1 204 ? 33.177 20.577 17.554 1.00 20.41 185 ASN A C 1
ATOM 1383 O O . ASN A 1 204 ? 33.590 21.257 16.609 1.00 19.82 185 ASN A O 1
ATOM 1388 N N . MET A 1 205 ? 32.439 21.077 18.537 1.00 15.98 186 MET A N 1
ATOM 1389 C CA . MET A 1 205 ? 32.060 22.480 18.586 1.00 18.66 186 MET A CA 1
ATOM 1390 C C . MET A 1 205 ? 32.479 23.006 19.946 1.00 17.06 186 MET A C 1
ATOM 1391 O O . MET A 1 205 ? 32.475 22.253 20.927 1.00 14.44 186 MET A O 1
ATOM 1396 N N . PRO A 1 206 ? 32.874 24.291 20.014 1.00 16.25 187 PRO A N 1
ATOM 1397 C CA . PRO A 1 206 ? 33.196 24.889 21.313 1.00 18.38 187 PRO A CA 1
ATOM 1398 C C . PRO A 1 206 ? 31.904 25.049 22.098 1.00 19.67 187 PRO A C 1
ATOM 1399 O O . PRO A 1 206 ? 30.873 25.338 21.485 1.00 15.95 187 PRO A O 1
ATOM 1403 N N . GLU A 1 207 ? 31.966 24.841 23.412 1.00 15.99 188 GLU A N 1
ATOM 1404 C CA . GLU A 1 207 ? 30.785 24.818 24.266 1.00 19.46 188 GLU A CA 1
ATOM 1405 C C . GLU A 1 207 ? 29.692 23.978 23.627 1.00 15.94 188 GLU A C 1
ATOM 1406 O O . GLU A 1 207 ? 28.568 24.452 23.457 1.00 17.50 188 GLU A O 1
ATOM 1412 N N . ASN A 1 208 ? 30.011 22.739 23.264 1.00 14.04 189 ASN A N 1
ATOM 1413 C CA . ASN A 1 208 ? 29.034 21.935 22.546 1.00 14.85 189 ASN A CA 1
ATOM 1414 C C . ASN A 1 208 ? 27.775 21.674 23.370 1.00 15.61 189 ASN A C 1
ATOM 1415 O O . ASN A 1 208 ? 26.691 21.476 22.814 1.00 15.74 189 ASN A O 1
ATOM 1420 N N . GLY A 1 209 ? 27.903 21.726 24.694 1.00 13.01 190 GLY A N 1
ATOM 1421 C CA . GLY A 1 209 ? 26.727 21.620 25.548 1.00 10.48 190 GLY A CA 1
ATOM 1422 C C . GLY A 1 209 ? 25.820 22.844 25.473 1.00 17.59 190 GLY A C 1
ATOM 1423 O O . GLY A 1 209 ? 24.599 22.731 25.629 1.00 16.92 190 GLY A O 1
ATOM 1424 N N . HIS A 1 210 ? 26.399 24.019 25.240 1.00 14.88 191 HIS A N 1
ATOM 1425 C CA . HIS A 1 210 ? 25.583 25.225 25.056 1.00 17.03 191 HIS A CA 1
ATOM 1426 C C . HIS A 1 210 ? 24.828 25.169 23.735 1.00 14.66 191 HIS A C 1
ATOM 1427 O O . HIS A 1 210 ? 23.675 25.614 23.645 1.00 19.97 191 HIS A O 1
ATOM 1434 N N . VAL A 1 211 ? 25.489 24.665 22.696 1.00 18.43 192 VAL A N 1
ATOM 1435 C CA . VAL A 1 211 ? 24.825 24.527 21.401 1.00 14.13 192 VAL A CA 1
ATOM 1436 C C . VAL A 1 211 ? 23.649 23.570 21.555 1.00 19.50 192 VAL A C 1
ATOM 1437 O O . VAL A 1 211 ? 22.534 23.857 21.115 1.00 21.43 192 VAL A O 1
ATOM 1441 N N . MET A 1 212 ? 23.900 22.447 22.218 1.00 15.40 193 MET A N 1
ATOM 1442 C CA . MET A 1 212 ? 22.862 21.453 22.453 1.00 19.58 193 MET A CA 1
ATOM 1443 C C . MET A 1 212 ? 21.714 22.033 23.268 1.0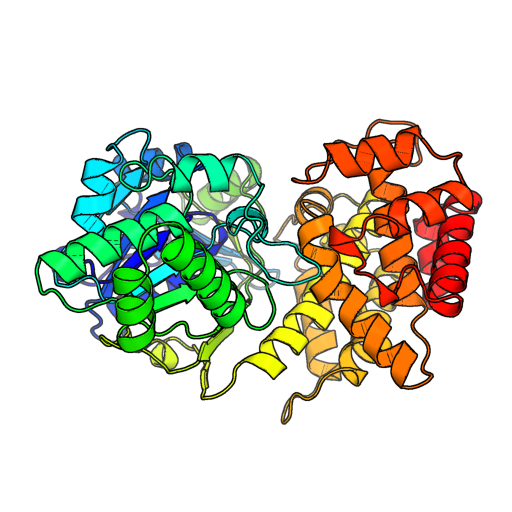0 15.80 193 MET A C 1
ATOM 1444 O O . MET A 1 212 ? 20.538 21.845 22.936 1.00 17.22 193 MET A O 1
ATOM 1449 N N . ARG A 1 213 ? 22.063 22.725 24.349 1.00 15.42 194 ARG A N 1
ATOM 1450 C CA . ARG A 1 213 ? 21.069 23.387 25.190 1.00 15.88 194 ARG A CA 1
ATOM 1451 C C . ARG A 1 213 ? 20.253 24.393 24.387 1.00 21.76 194 ARG A C 1
ATOM 1452 O O . ARG A 1 213 ? 19.025 24.440 24.499 1.00 19.48 194 ARG A O 1
ATOM 1460 N N . ASP A 1 214 ? 20.933 25.211 23.590 1.00 16.62 195 ASP A N 1
ATOM 1461 C CA . ASP A 1 214 ? 20.245 26.241 22.819 1.00 19.66 195 ASP A CA 1
ATOM 1462 C C . ASP A 1 214 ? 19.290 25.659 21.778 1.00 21.28 195 ASP A C 1
ATOM 1463 O O . ASP A 1 214 ? 18.153 26.113 21.671 1.00 21.28 195 ASP A O 1
ATOM 1468 N N . VAL A 1 215 ? 19.744 24.674 21.001 1.00 16.29 196 VAL A N 1
ATOM 1469 C CA . VAL A 1 215 ? 18.866 24.098 19.978 1.00 20.56 196 VAL A CA 1
ATOM 1470 C C . VAL A 1 215 ? 17.686 23.353 20.599 1.00 24.34 196 VAL A C 1
ATOM 1471 O O . VAL A 1 215 ? 16.563 23.438 20.094 1.00 21.20 196 VAL A O 1
ATOM 1475 N N . VAL A 1 216 ? 17.931 22.642 21.698 1.00 18.91 197 VAL A N 1
ATOM 1476 C CA . VAL A 1 216 ? 16.855 21.934 22.393 1.00 20.76 197 VAL A CA 1
ATOM 1477 C C . VAL A 1 216 ? 15.846 22.943 22.946 1.00 23.16 197 VAL A C 1
ATOM 1478 O O . VAL A 1 216 ? 14.635 22.775 22.788 1.00 23.56 197 VAL A O 1
ATOM 1482 N N . THR A 1 217 ? 16.358 24.009 23.558 1.00 25.51 198 THR A N 1
ATOM 1483 C CA . THR A 1 217 ? 15.508 25.037 24.152 1.00 27.48 198 THR A CA 1
ATOM 1484 C C . THR A 1 217 ? 14.673 25.762 23.099 1.00 30.33 198 THR A C 1
ATOM 1485 O O . THR A 1 217 ? 13.457 25.908 23.263 1.00 28.38 198 THR A O 1
ATOM 1489 N N . SER A 1 218 ? 15.317 26.214 22.022 1.00 22.91 199 SER A N 1
ATOM 1490 C CA . SER A 1 21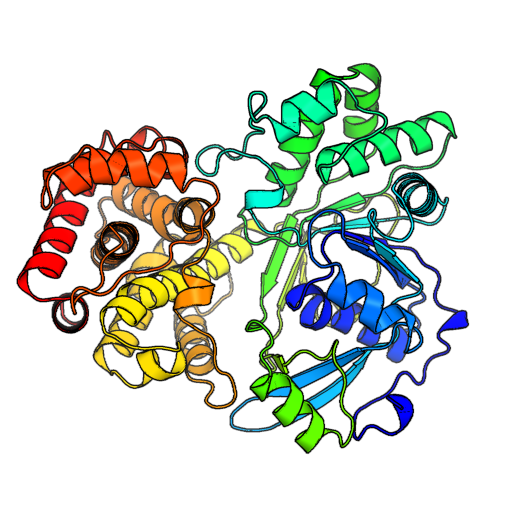8 ? 14.600 26.896 20.944 1.00 22.40 199 SER A CA 1
ATOM 1491 C C . SER A 1 218 ? 13.539 25.986 20.337 1.00 22.55 199 SER A C 1
ATOM 1492 O O . SER A 1 218 ? 12.417 26.427 20.064 1.00 22.75 199 SER A O 1
ATOM 1495 N N . TYR A 1 219 ? 13.897 24.721 20.127 1.00 20.01 200 TYR A N 1
ATOM 1496 C CA . TYR A 1 219 ? 12.974 23.757 19.541 1.00 26.06 200 TYR A CA 1
ATOM 1497 C C . TYR A 1 219 ? 11.795 23.487 20.468 1.00 26.65 200 TYR A C 1
ATOM 1498 O O . TYR A 1 219 ? 10.647 23.531 20.039 1.00 27.12 200 TYR A O 1
ATOM 1507 N N . ALA A 1 220 ? 12.076 23.193 21.735 1.00 22.90 201 ALA A N 1
ATOM 1508 C CA . ALA A 1 220 ? 11.003 22.940 22.697 1.00 24.20 201 ALA A CA 1
ATOM 1509 C C . ALA A 1 220 ? 10.043 24.127 22.804 1.00 30.31 201 ALA A C 1
ATOM 1510 O O . ALA A 1 220 ? 8.827 23.937 22.842 1.00 32.02 201 ALA A O 1
ATOM 1512 N N . GLN A 1 221 ? 10.588 25.341 22.871 1.00 26.18 202 GLN A N 1
ATOM 1513 C CA . GLN A 1 221 ? 9.760 26.548 22.955 1.00 30.17 202 GLN A CA 1
ATOM 1514 C C . GLN A 1 221 ? 8.864 26.708 21.732 1.00 33.62 202 GLN A C 1
ATOM 1515 O O . GLN A 1 221 ? 7.793 27.306 21.819 1.00 32.84 202 GLN A O 1
ATOM 1521 N N . ALA A 1 222 ? 9.304 26.177 20.593 1.00 31.76 203 ALA A N 1
ATOM 1522 C CA . ALA A 1 222 ? 8.532 26.273 19.354 1.00 32.73 203 ALA A CA 1
ATOM 1523 C C . ALA A 1 222 ? 7.325 25.333 19.326 1.00 36.70 203 ALA A C 1
ATOM 1524 O O . ALA A 1 222 ? 6.401 25.526 18.533 1.00 36.73 203 ALA A O 1
ATOM 1526 N N . ILE A 1 223 ? 7.330 24.315 20.181 1.00 35.77 204 ILE A N 1
ATOM 1527 C CA . ILE A 1 223 ? 6.247 23.335 20.168 1.00 36.45 204 ILE A CA 1
ATOM 1528 C C . ILE A 1 223 ? 5.414 23.273 21.454 1.00 40.37 204 ILE A C 1
ATOM 1529 O O . ILE A 1 223 ? 4.247 22.883 21.409 1.00 43.61 204 ILE A O 1
ATOM 1534 N N . ASP A 1 224 ? 6.005 23.652 22.589 1.00 35.72 205 ASP A N 1
ATOM 1535 C CA . ASP A 1 224 ? 5.360 23.462 23.896 1.00 35.34 205 ASP A CA 1
ATOM 1536 C C . ASP A 1 224 ? 6.149 24.170 24.995 1.00 37.06 205 ASP A C 1
ATOM 1537 O O . ASP A 1 224 ? 7.200 23.682 25.418 1.00 29.43 205 ASP A O 1
ATOM 1542 N N . VAL A 1 225 ? 5.630 25.295 25.484 1.00 35.98 206 VAL A N 1
ATOM 1543 C CA . VAL A 1 225 ? 6.371 26.103 26.457 1.00 39.98 206 VAL A CA 1
ATOM 1544 C C . VAL A 1 225 ? 6.477 25.464 27.849 1.00 37.02 206 VAL A C 1
ATOM 1545 O O . VAL A 1 225 ? 7.435 25.733 28.578 1.00 41.82 206 VAL A O 1
ATOM 1549 N N . LYS A 1 226 ? 5.509 24.626 28.217 1.00 34.07 207 LYS A N 1
ATOM 1550 C CA . LYS A 1 226 ? 5.578 23.900 29.489 1.00 35.96 207 LYS A CA 1
ATOM 1551 C C . LYS A 1 226 ? 6.648 22.811 29.439 1.00 34.25 207 LYS A C 1
ATOM 1552 O O . LYS A 1 226 ? 7.308 22.523 30.443 1.00 31.63 207 LYS A O 1
ATOM 1558 N N . LEU A 1 227 ? 6.795 22.184 28.275 1.00 28.14 208 LEU A N 1
ATOM 1559 C CA . LEU A 1 227 ? 7.826 21.166 28.107 1.00 29.71 208 LEU A CA 1
ATOM 1560 C C . LEU A 1 227 ? 9.195 21.840 28.154 1.00 26.80 208 LEU A C 1
ATOM 1561 O O . LEU A 1 227 ? 10.127 21.336 28.777 1.00 26.65 208 LEU A O 1
ATOM 1566 N N . ALA A 1 228 ? 9.306 22.996 27.508 1.00 26.13 209 ALA A N 1
ATOM 1567 C CA . ALA A 1 228 ? 10.561 23.738 27.520 1.00 28.74 209 ALA A CA 1
ATOM 1568 C C . ALA A 1 228 ? 10.996 24.091 28.945 1.00 32.25 209 ALA A C 1
ATOM 1569 O O . ALA A 1 228 ? 12.172 23.966 29.291 1.00 29.28 209 ALA A O 1
ATOM 1571 N N . GLN A 1 229 ? 10.055 24.531 29.778 1.00 27.91 210 GLN A N 1
ATOM 1572 C CA . GLN A 1 229 ? 10.416 24.894 31.149 1.00 33.19 210 GLN A CA 1
ATOM 1573 C C . GLN A 1 229 ? 10.816 23.674 31.974 1.00 27.20 210 GLN A C 1
ATOM 1574 O O . GLN A 1 229 ? 11.722 23.747 32.807 1.00 30.35 210 GLN A O 1
ATOM 1580 N N . TRP A 1 230 ? 10.127 22.558 31.750 1.00 25.74 211 TRP A N 1
ATOM 1581 C CA . TRP A 1 230 ? 10.441 21.317 32.447 1.00 27.24 211 TRP A CA 1
ATOM 1582 C C . TRP A 1 230 ? 11.829 20.827 32.038 1.00 26.27 211 TRP A C 1
ATOM 1583 O O . TRP A 1 230 ? 12.595 20.327 32.860 1.00 22.66 211 TRP A O 1
ATOM 1594 N N . ILE A 1 231 ? 12.143 20.965 30.756 1.00 23.43 212 ILE A N 1
ATOM 1595 C CA . ILE A 1 231 ? 13.460 20.591 30.274 1.00 25.06 212 ILE A CA 1
ATOM 1596 C C . ILE A 1 231 ? 14.509 21.479 30.931 1.00 25.64 212 ILE A C 1
ATOM 1597 O O . ILE A 1 231 ? 15.521 20.988 31.429 1.00 23.11 212 ILE A O 1
ATOM 1602 N N . GLU A 1 232 ? 14.248 22.783 30.954 1.00 21.75 213 GLU A N 1
ATOM 1603 C CA . GLU A 1 232 ? 15.147 23.733 31.604 1.00 26.19 213 GLU A CA 1
ATOM 1604 C C . GLU A 1 232 ? 15.391 23.383 33.076 1.00 28.56 213 GLU A C 1
ATOM 1605 O O . GLU A 1 232 ? 16.506 23.543 33.587 1.00 28.73 213 GLU A O 1
ATOM 1611 N N . ASP A 1 233 ? 14.353 22.899 33.753 1.00 28.10 214 ASP A N 1
ATOM 1612 C CA . ASP A 1 233 ? 14.452 22.591 35.175 1.00 28.45 214 ASP A CA 1
ATOM 1613 C C . ASP A 1 233 ? 15.091 21.233 35.466 1.00 32.59 214 ASP A C 1
ATOM 1614 O O . ASP A 1 233 ? 15.610 21.016 36.564 1.00 29.68 214 ASP A O 1
ATOM 1619 N N . ASN A 1 234 ? 15.049 20.316 34.501 1.00 23.74 215 ASN A N 1
ATOM 1620 C CA . ASN A 1 234 ? 15.399 18.920 34.788 1.00 23.29 215 ASN A CA 1
ATOM 1621 C C . ASN A 1 234 ? 16.575 18.316 34.019 1.00 26.12 215 ASN A C 1
ATOM 1622 O O . ASN A 1 234 ? 17.107 17.273 34.414 1.00 24.09 215 ASN A O 1
ATOM 1627 N N . VAL A 1 235 ? 16.963 18.948 32.916 1.00 19.93 216 VAL A N 1
ATOM 1628 C CA . VAL A 1 235 ? 18.006 18.393 32.046 1.00 17.29 216 VAL A CA 1
ATOM 1629 C C . VAL A 1 235 ? 19.270 19.233 32.157 1.00 20.15 216 VAL A C 1
ATOM 1630 O O . VAL A 1 235 ? 19.196 20.465 32.190 1.00 25.42 216 VAL A O 1
ATOM 1634 N N . THR A 1 236 ? 20.428 18.585 32.233 1.00 20.89 217 THR A N 1
ATOM 1635 C CA . THR A 1 236 ? 21.675 19.318 32.067 1.00 18.63 217 THR A CA 1
ATOM 1636 C C . THR A 1 236 ? 22.308 18.991 30.725 1.00 16.97 217 THR A C 1
ATOM 1637 O O . THR A 1 236 ? 22.054 17.928 30.146 1.00 12.79 217 THR A O 1
ATOM 1641 N N . PHE A 1 237 ? 23.133 19.913 30.247 1.00 11.76 218 PHE A N 1
ATOM 1642 C CA . PHE A 1 237 ? 23.791 19.788 28.955 1.00 11.28 218 PHE A CA 1
ATOM 1643 C C . PHE A 1 237 ? 25.292 20.024 29.114 1.00 15.13 218 PHE A C 1
ATOM 1644 O O . PHE A 1 237 ? 25.803 21.082 28.721 1.00 13.33 218 PHE A O 1
ATOM 1652 N N . PRO A 1 238 ? 26.016 19.049 29.688 1.00 16.19 219 PRO A N 1
ATOM 1653 C CA . PRO A 1 238 ? 27.444 19.263 29.945 1.00 15.97 219 PRO A CA 1
ATOM 1654 C C . PRO A 1 238 ? 28.223 19.320 28.636 1.00 16.96 219 PRO A C 1
ATOM 1655 O O . PRO A 1 238 ? 27.855 18.634 27.677 1.00 18.18 219 PRO A O 1
ATOM 1659 N N . SER A 1 239 ? 29.271 20.138 28.593 1.00 13.21 220 SER A N 1
ATOM 1660 C CA . SER A 1 239 ? 30.126 20.219 27.411 1.00 11.24 220 SER A CA 1
ATOM 1661 C C . SER A 1 239 ? 31.272 19.215 27.507 1.00 15.24 220 SER A C 1
ATOM 1662 O O . SER A 1 239 ? 31.622 18.758 28.601 1.00 13.38 220 SER A O 1
ATOM 1665 N N . THR A 1 240 ? 31.841 18.860 26.356 1.00 12.14 221 THR A N 1
ATOM 1666 C CA . THR A 1 240 ? 32.957 17.922 26.313 1.00 11.87 221 THR A CA 1
ATOM 1667 C C . THR A 1 240 ? 34.008 18.373 25.309 1.00 12.64 221 THR A C 1
ATOM 1668 O O . THR A 1 240 ? 33.751 19.213 24.437 1.00 11.62 221 THR A O 1
ATOM 1672 N N . MET A 1 241 ? 35.202 17.815 25.439 1.00 10.26 222 MET A N 1
ATOM 1673 C CA . MET A 1 241 ? 36.180 17.896 24.360 1.00 11.81 222 MET A CA 1
ATOM 1674 C C . MET A 1 241 ? 36.583 16.472 24.068 1.00 15.57 222 MET A C 1
ATOM 1675 O O . MET A 1 241 ? 36.886 15.706 24.993 1.00 13.12 222 MET A O 1
ATOM 1680 N N . VAL A 1 242 ? 36.558 16.101 22.792 1.00 11.78 223 VAL A N 1
ATOM 1681 C CA . VAL A 1 242 ? 36.889 14.734 22.400 1.00 11.53 223 VAL A CA 1
ATOM 1682 C C . VAL A 1 242 ? 38.034 14.746 21.400 1.00 15.74 223 VAL A C 1
ATOM 1683 O O . VAL A 1 242 ? 38.093 15.612 20.522 1.00 13.98 223 VAL A O 1
ATOM 1687 N N . ASP A 1 243 ? 38.962 13.807 21.550 1.00 10.26 224 ASP A N 1
ATOM 1688 C CA . ASP A 1 243 ? 40.095 13.738 20.634 1.00 14.51 224 ASP A CA 1
ATOM 1689 C C . ASP A 1 243 ? 40.551 12.292 20.426 1.00 14.94 224 ASP A C 1
ATOM 1690 O O . ASP A 1 243 ? 40.906 11.593 21.379 1.00 16.28 224 ASP A O 1
ATOM 1695 N N . ARG A 1 244 ? 40.505 11.848 19.170 1.00 10.04 225 ARG A N 1
ATOM 1696 C CA . ARG A 1 244 ? 41.166 10.624 18.733 1.00 12.12 225 ARG A CA 1
ATOM 1697 C C . ARG A 1 244 ? 41.002 10.647 17.229 1.00 15.87 225 ARG A C 1
ATOM 1698 O O . ARG A 1 244 ? 39.892 10.816 16.736 1.00 16.05 225 ARG A O 1
ATOM 1706 N N . ILE A 1 245 ? 42.100 10.514 16.498 1.00 13.61 226 ILE A N 1
ATOM 1707 C CA . ILE A 1 245 ? 42.012 10.506 15.037 1.00 13.47 226 ILE A CA 1
ATOM 1708 C C . ILE A 1 245 ? 41.477 9.162 14.544 1.00 14.29 226 ILE A C 1
ATOM 1709 O O . ILE A 1 245 ? 42.065 8.105 14.809 1.00 12.90 226 ILE A O 1
ATOM 1714 N N . VAL A 1 246 ? 40.335 9.206 13.860 1.00 13.58 227 VAL A N 1
ATOM 1715 C CA . VAL A 1 246 ? 39.680 8.014 13.344 1.00 12.01 227 VAL A CA 1
ATOM 1716 C C . VAL A 1 246 ? 39.265 8.236 11.889 1.00 12.66 227 VAL A C 1
ATOM 1717 O O . VAL A 1 246 ? 38.203 8.792 11.630 1.00 14.11 227 VAL A O 1
ATOM 1721 N N . PRO A 1 247 ? 40.105 7.815 10.931 1.00 12.92 228 PRO A N 1
ATOM 1722 C CA . PRO A 1 247 ? 39.745 8.061 9.523 1.00 11.67 228 PRO A CA 1
ATOM 1723 C C . PRO A 1 247 ? 38.537 7.231 9.088 1.00 19.35 228 PRO A C 1
ATOM 1724 O O . PRO A 1 247 ? 38.240 6.201 9.712 1.00 14.03 228 PRO A O 1
ATOM 1728 N N . ALA A 1 248 ? 37.844 7.666 8.036 1.00 15.31 229 ALA A N 1
ATOM 1729 C CA . ALA A 1 248 ? 36.726 6.884 7.508 1.00 15.62 229 ALA A CA 1
ATOM 1730 C C . ALA A 1 248 ? 37.225 5.504 7.112 1.00 14.59 229 ALA A C 1
ATOM 1731 O O . ALA A 1 248 ? 38.346 5.356 6.601 1.00 13.89 229 ALA A O 1
ATOM 1733 N N . VAL A 1 249 ? 36.404 4.487 7.361 1.00 13.18 230 VAL A N 1
ATOM 1734 C CA . VAL A 1 249 ? 36.805 3.109 7.110 1.00 14.99 230 VAL A CA 1
ATOM 1735 C C . VAL A 1 249 ? 36.698 2.808 5.617 1.00 21.60 230 VAL A C 1
ATOM 1736 O O . VAL A 1 249 ? 35.666 3.080 4.999 1.00 19.61 230 VAL A O 1
ATOM 1740 N N . THR A 1 250 ? 37.770 2.274 5.037 1.00 18.39 231 THR A N 1
ATOM 1741 C CA . THR A 1 250 ? 37.759 1.856 3.633 1.00 23.00 231 THR A CA 1
ATOM 1742 C C . THR A 1 250 ? 37.924 0.348 3.553 1.00 24.91 231 THR A C 1
ATOM 1743 O O . THR A 1 250 ? 38.084 -0.319 4.572 1.00 18.22 231 THR A O 1
ATOM 1747 N N . GLU A 1 251 ? 37.910 -0.192 2.340 1.00 23.75 232 GLU A N 1
ATOM 1748 C CA . GLU A 1 251 ? 38.135 -1.617 2.151 1.00 28.02 232 GLU A CA 1
ATOM 1749 C C . GLU A 1 251 ? 39.546 -2.001 2.599 1.00 24.09 232 GLU A C 1
ATOM 1750 O O . GLU A 1 251 ? 39.758 -3.084 3.156 1.00 24.00 232 GLU A O 1
ATOM 1756 N N . ASP A 1 252 ? 40.506 -1.107 2.365 1.00 23.47 233 ASP A N 1
ATOM 1757 C CA . ASP A 1 252 ? 41.880 -1.339 2.809 1.00 25.77 233 ASP A CA 1
ATOM 1758 C C . ASP A 1 252 ? 41.965 -1.374 4.333 1.00 24.65 233 ASP A C 1
ATOM 1759 O O . ASP A 1 252 ? 42.738 -2.148 4.899 1.00 24.79 233 ASP A O 1
ATOM 1764 N N . THR A 1 253 ? 41.168 -0.539 4.995 1.00 23.49 234 THR A N 1
ATOM 1765 C CA . THR A 1 253 ? 41.116 -0.560 6.457 1.00 19.91 234 THR A CA 1
ATOM 1766 C C . THR A 1 253 ? 40.638 -1.923 6.939 1.00 21.23 234 THR A C 1
ATOM 1767 O O . THR A 1 253 ? 41.249 -2.523 7.819 1.00 22.19 234 THR A O 1
ATOM 1771 N N . LEU A 1 254 ? 39.539 -2.406 6.362 1.00 20.82 235 LEU A N 1
ATOM 1772 C CA . LEU A 1 254 ? 38.952 -3.673 6.797 1.00 23.53 235 LEU A CA 1
ATOM 1773 C C . LEU A 1 254 ? 39.897 -4.833 6.520 1.00 24.17 235 LEU A C 1
ATOM 1774 O O . LEU A 1 254 ? 39.999 -5.761 7.320 1.00 22.35 235 LEU A O 1
ATOM 1779 N N . ALA A 1 255 ? 40.600 -4.763 5.396 1.00 22.90 236 ALA A N 1
ATOM 1780 C CA . ALA A 1 255 ? 41.572 -5.785 5.041 1.00 24.23 236 ALA A CA 1
ATOM 1781 C C . ALA A 1 255 ? 42.737 -5.759 6.022 1.00 23.75 236 ALA A C 1
ATOM 1782 O O . ALA A 1 255 ? 43.271 -6.800 6.386 1.00 21.75 236 ALA A O 1
ATOM 1784 N N . LYS A 1 256 ? 43.142 -4.567 6.443 1.00 20.46 237 LYS A N 1
ATOM 1785 C CA . LYS A 1 256 ? 44.262 -4.453 7.374 1.00 21.02 237 LYS A CA 1
ATOM 1786 C C . LYS A 1 256 ? 43.891 -4.966 8.772 1.00 20.38 237 LYS A C 1
ATOM 1787 O O . LYS A 1 256 ? 44.711 -5.576 9.469 1.00 22.76 237 LYS A O 1
ATOM 1793 N N . ILE A 1 257 ? 42.660 -4.700 9.197 1.00 21.93 238 ILE A N 1
ATOM 1794 C CA . ILE A 1 257 ? 42.199 -5.197 10.494 1.00 20.65 238 ILE A CA 1
ATOM 1795 C C . ILE A 1 257 ? 42.092 -6.724 10.446 1.00 21.36 238 ILE A C 1
ATOM 1796 O O . ILE A 1 257 ? 42.384 -7.408 11.430 1.00 22.60 238 ILE A O 1
ATOM 1801 N N . GLU A 1 258 ? 41.652 -7.264 9.329 1.00 22.17 239 GLU A N 1
ATOM 1802 C CA . GLU A 1 258 ? 41.604 -8.705 9.147 1.00 25.67 239 GLU A CA 1
ATOM 1803 C C . GLU A 1 258 ? 42.965 -9.344 9.259 1.00 29.95 239 GLU A C 1
ATOM 1804 O O . GLU A 1 258 ? 43.128 -10.338 9.862 1.00 36.28 239 GLU A O 1
ATOM 1810 N N . GLN A 1 259 ? 43.934 -8.731 8.646 1.00 27.64 240 GLN A N 1
ATOM 1811 C CA . GLN A 1 259 ? 45.261 -9.219 8.652 1.00 29.76 240 GLN A CA 1
ATOM 1812 C C . GLN A 1 259 ? 45.877 -9.196 10.040 1.00 34.06 240 GLN A C 1
ATOM 1813 O O . GLN A 1 259 ? 46.614 -10.071 10.397 1.00 33.15 240 GLN A O 1
ATOM 1819 N N . LEU A 1 260 ? 45.521 -8.200 10.831 1.00 29.79 241 LEU A N 1
ATOM 1820 C CA . LEU A 1 260 ? 45.992 -8.104 12.192 1.00 29.01 241 LEU A CA 1
ATOM 1821 C C . LEU A 1 260 ? 45.284 -9.070 13.130 1.00 26.35 241 LEU A C 1
ATOM 1822 O O . LEU A 1 260 ? 45.904 -9.755 13.854 1.00 26.17 241 LEU A O 1
ATOM 1827 N N . THR A 1 261 ? 43.980 -9.103 13.089 1.00 27.10 242 THR A N 1
ATOM 1828 C CA . THR A 1 261 ? 43.229 -9.913 14.009 1.00 26.00 242 THR A CA 1
ATOM 1829 C C . THR A 1 261 ? 42.915 -11.335 13.573 1.00 24.63 242 THR A C 1
ATOM 1830 O O . THR A 1 261 ? 42.621 -12.170 14.380 1.00 25.27 242 THR A O 1
ATOM 1834 N N . GLY A 1 262 ? 42.941 -11.561 12.276 1.00 20.19 243 GLY A N 1
ATOM 1835 C CA . GLY A 1 262 ? 42.578 -12.833 11.667 1.00 26.75 243 GLY A CA 1
ATOM 1836 C C . GLY A 1 262 ? 41.103 -12.903 11.297 1.00 29.25 243 GLY A C 1
ATOM 1837 O O . GLY A 1 262 ? 40.656 -13.877 10.693 1.00 31.04 243 GLY A O 1
ATOM 1838 N N . VAL A 1 263 ? 40.338 -11.874 11.657 1.00 25.04 244 VAL A N 1
ATOM 1839 C CA . VAL A 1 263 ? 38.889 -11.916 11.462 1.00 25.92 244 VAL A CA 1
ATOM 1840 C C . VAL A 1 263 ? 38.373 -10.686 10.725 1.00 25.27 244 VAL A C 1
ATOM 1841 O O . VAL A 1 263 ? 38.703 -9.553 11.085 1.00 27.42 244 VAL A O 1
ATOM 1845 N N . ARG A 1 264 ? 37.565 -10.917 9.691 1.00 23.71 245 ARG A N 1
ATOM 1846 C CA . ARG A 1 264 ? 36.905 -9.840 8.952 1.00 24.56 245 ARG A CA 1
ATOM 1847 C C . ARG A 1 264 ? 35.735 -9.290 9.756 1.00 28.09 245 ARG A C 1
ATOM 1848 O O . ARG A 1 264 ? 34.806 -10.031 10.092 1.00 30.77 245 ARG A O 1
ATOM 1856 N N . ASP A 1 265 ? 35.787 -7.996 10.065 1.00 28.47 246 ASP A N 1
ATOM 1857 C CA . ASP A 1 265 ? 34.715 -7.328 10.790 1.00 27.04 246 ASP A CA 1
ATOM 1858 C C . ASP A 1 265 ? 34.280 -6.092 10.015 1.00 22.76 246 ASP A C 1
ATOM 1859 O O . ASP A 1 265 ? 34.988 -5.085 9.992 1.00 25.70 246 ASP A O 1
ATOM 1864 N N . ALA A 1 266 ? 33.100 -6.155 9.407 1.00 20.12 247 ALA A N 1
ATOM 1865 C CA . ALA A 1 266 ? 32.600 -5.028 8.617 1.00 25.39 247 ALA A CA 1
ATOM 1866 C C . ALA A 1 266 ? 32.355 -3.778 9.469 1.00 21.63 247 ALA A C 1
ATOM 1867 O O . ALA A 1 266 ? 32.315 -2.661 8.948 1.00 21.63 247 ALA A O 1
ATOM 1869 N N . ALA A 1 267 ? 32.186 -3.963 10.775 1.00 22.63 248 ALA A N 1
ATOM 1870 C CA . ALA A 1 267 ? 31.976 -2.822 11.670 1.00 22.39 248 ALA A CA 1
ATOM 1871 C C . ALA A 1 267 ? 33.271 -2.403 12.357 1.00 21.02 248 ALA A C 1
ATOM 1872 O O . ALA A 1 267 ? 33.256 -1.598 13.297 1.00 18.08 248 ALA A O 1
ATOM 1874 N N . GLY A 1 268 ? 34.390 -2.946 11.884 1.00 18.15 249 GLY A N 1
ATOM 1875 C CA . GLY A 1 268 ? 35.678 -2.648 12.477 1.00 17.31 249 GLY A CA 1
ATOM 1876 C C . GLY A 1 268 ? 36.131 -1.244 12.150 1.00 20.47 249 GLY A C 1
ATOM 1877 O O . GLY A 1 268 ? 35.752 -0.680 11.119 1.00 18.05 249 GLY A O 1
ATOM 1878 N N A VAL A 1 269 ? 36.961 -0.689 13.027 0.48 15.78 250 VAL A N 1
ATOM 1879 N N B VAL A 1 269 ? 36.917 -0.656 13.046 0.52 15.80 250 VAL A N 1
ATOM 1880 C CA A VAL A 1 269 ? 37.443 0.678 12.888 0.48 15.96 250 VAL A CA 1
ATOM 1881 C CA B VAL A 1 269 ? 37.462 0.677 12.820 0.52 15.59 250 VAL A CA 1
ATOM 1882 C C A VAL A 1 269 ? 38.926 0.755 13.250 0.48 15.68 250 VAL A C 1
ATOM 1883 C C B VAL A 1 269 ? 38.936 0.716 13.207 0.52 15.61 250 VAL A C 1
ATOM 1884 O O A VAL A 1 269 ? 39.360 0.135 14.223 0.48 13.99 250 VAL A O 1
ATOM 1885 O O B VAL A 1 269 ? 39.372 0.041 14.147 0.52 13.94 250 VAL A O 1
ATOM 1892 N N . ALA A 1 270 ? 39.707 1.506 12.471 1.00 14.30 251 ALA A N 1
ATOM 1893 C CA . ALA A 1 270 ? 41.120 1.712 12.791 1.00 13.68 251 ALA A CA 1
ATOM 1894 C C . ALA A 1 270 ? 41.315 3.134 13.309 1.00 17.29 251 ALA A C 1
ATOM 1895 O O . ALA A 1 270 ? 40.683 4.076 12.812 1.00 18.42 251 ALA A O 1
ATOM 1897 N N . CYS A 1 271 ? 42.195 3.299 14.290 1.00 14.38 252 CYS A N 1
ATOM 1898 C CA . CYS A 1 271 ? 42.425 4.630 14.853 1.00 16.16 252 CYS A CA 1
ATOM 1899 C C . CYS A 1 271 ? 43.834 4.737 15.421 1.00 13.89 252 CYS A C 1
ATOM 1900 O O . CYS A 1 271 ? 44.566 3.758 15.465 1.00 14.56 252 CYS A O 1
ATOM 1903 N N . GLU A 1 272 ? 44.226 5.938 15.834 1.00 14.20 253 GLU A N 1
ATOM 1904 C CA . GLU A 1 272 ? 45.513 6.117 16.487 1.00 13.90 253 GLU A CA 1
ATOM 1905 C C . GLU A 1 272 ? 45.405 5.652 17.938 1.00 15.90 253 GLU A C 1
ATOM 1906 O O . GLU A 1 272 ? 44.301 5.509 18.473 1.00 16.09 253 GLU A O 1
ATOM 1912 N N . PRO A 1 273 ? 46.551 5.420 18.587 1.00 14.38 254 PRO A N 1
ATOM 1913 C CA . PRO A 1 273 ? 46.506 5.038 20.003 1.00 15.70 254 PRO A CA 1
ATOM 1914 C C . PRO A 1 273 ? 46.089 6.161 20.939 1.00 15.42 254 PRO A C 1
ATOM 1915 O O . PRO A 1 273 ? 45.466 5.874 21.958 1.00 14.27 254 PRO A O 1
ATOM 1919 N N . PHE A 1 274 ? 46.426 7.406 20.617 1.00 15.77 255 PHE A N 1
ATOM 1920 C CA . PHE A 1 274 ? 46.047 8.532 21.469 1.00 14.38 255 PHE A CA 1
ATOM 1921 C C . PHE A 1 274 ? 44.535 8.646 21.653 1.00 14.29 255 PHE A C 1
ATOM 1922 O O . PHE A 1 274 ? 43.762 8.450 20.707 1.00 12.71 255 PHE A O 1
ATOM 1930 N N . ARG A 1 275 ? 44.109 8.982 22.871 1.00 11.39 256 ARG A N 1
ATOM 1931 C CA . ARG A 1 275 ? 42.719 9.376 23.093 1.00 15.57 256 ARG A CA 1
ATOM 1932 C C . ARG A 1 275 ? 42.639 10.368 24.236 1.00 17.23 256 ARG A C 1
ATOM 1933 O O . ARG A 1 275 ? 43.405 10.276 25.192 1.00 14.38 256 ARG A O 1
ATOM 1941 N N . GLN A 1 276 ? 41.727 11.332 24.127 1.00 13.48 257 GLN A N 1
ATOM 1942 C CA . GLN A 1 276 ? 41.487 12.264 25.225 1.00 11.97 257 GLN A CA 1
ATOM 1943 C C . GLN A 1 276 ? 40.001 12.543 25.296 1.00 11.68 257 GLN A C 1
ATOM 1944 O O . GLN A 1 276 ? 39.322 12.526 24.267 1.00 12.82 257 GLN A O 1
ATOM 1950 N N . TRP A 1 277 ? 39.480 12.758 26.504 1.00 10.00 258 TRP A N 1
ATOM 1951 C CA . TRP A 1 277 ? 38.058 13.063 26.659 1.00 13.39 258 TRP A CA 1
ATOM 1952 C C . TRP A 1 277 ? 37.909 13.904 27.911 1.00 13.86 258 TRP A C 1
ATOM 1953 O O . TRP A 1 277 ? 38.129 13.421 29.024 1.00 12.74 258 TRP A O 1
ATOM 1964 N N . VAL A 1 278 ? 37.578 15.174 27.719 1.00 11.08 259 VAL A N 1
ATOM 1965 C CA . VAL A 1 278 ? 37.400 16.099 28.830 1.00 11.11 259 VAL A CA 1
ATOM 1966 C C . VAL A 1 278 ? 35.905 16.318 28.996 1.00 12.13 259 VAL A C 1
ATOM 1967 O O . VAL A 1 278 ? 35.201 16.596 28.025 1.00 13.62 259 VAL A O 1
ATOM 1971 N N . ILE A 1 279 ? 35.411 16.180 30.222 1.00 9.73 260 ILE A N 1
ATOM 1972 C CA . ILE A 1 279 ? 33.969 16.131 30.433 1.00 13.12 260 ILE A CA 1
ATOM 1973 C C . ILE A 1 279 ? 33.582 17.032 31.590 1.00 15.82 260 ILE A C 1
ATOM 1974 O O . ILE A 1 279 ? 34.118 16.895 32.696 1.00 12.54 260 ILE A O 1
ATOM 1979 N N . GLU A 1 280 ? 32.636 17.932 31.339 1.00 12.82 261 GLU A N 1
ATOM 1980 C CA . GLU A 1 280 ? 32.096 18.789 32.384 1.00 13.51 261 GLU A CA 1
ATOM 1981 C C . GLU A 1 280 ? 31.280 17.901 33.308 1.00 14.10 261 GLU A C 1
ATOM 1982 O O . GLU A 1 280 ? 30.343 17.241 32.858 1.00 15.59 261 GLU A O 1
ATOM 1988 N N . ASP A 1 281 ? 31.623 17.868 34.594 1.00 14.92 262 ASP A N 1
ATOM 1989 C CA . ASP A 1 281 ? 30.944 16.938 35.496 1.00 18.91 262 ASP A CA 1
ATOM 1990 C C . ASP A 1 281 ? 29.623 17.514 35.973 1.00 20.08 262 ASP A C 1
ATOM 1991 O O . ASP A 1 281 ? 29.532 18.037 37.090 1.00 19.17 262 ASP A O 1
ATOM 1996 N N . ASN A 1 282 ? 28.599 17.417 35.128 1.00 16.77 263 ASN A N 1
ATOM 1997 C CA . ASN A 1 282 ? 27.292 17.974 35.452 1.00 15.65 263 ASN A CA 1
ATOM 1998 C C . ASN A 1 282 ? 26.167 17.104 34.901 1.00 18.04 263 ASN A C 1
ATOM 1999 O O . ASN A 1 282 ? 25.601 17.402 33.847 1.00 16.73 263 ASN A O 1
ATOM 2004 N N . PHE A 1 283 ? 25.850 16.028 35.625 1.00 13.10 264 PHE A N 1
ATOM 2005 C CA . PHE A 1 283 ? 24.866 15.034 35.183 1.00 19.93 264 PHE A CA 1
ATOM 2006 C C . PHE A 1 283 ? 23.714 14.931 36.184 1.00 23.15 264 PHE A C 1
ATOM 2007 O O . PHE A 1 283 ? 23.927 15.052 37.395 1.00 22.75 264 PHE A O 1
ATOM 2015 N N . VAL A 1 284 ? 22.500 14.708 35.685 1.00 15.48 265 VAL A N 1
ATOM 2016 C CA . VAL A 1 284 ? 21.312 14.690 36.555 1.00 17.77 265 VAL A CA 1
ATOM 2017 C C . VAL A 1 284 ? 20.963 13.309 37.099 1.00 22.56 265 VAL A C 1
ATOM 2018 O O . VAL A 1 284 ? 20.317 13.192 38.146 1.00 24.35 265 VAL A O 1
ATOM 2022 N N . ALA A 1 285 ? 21.377 12.266 36.387 1.00 18.94 266 ALA A N 1
ATOM 2023 C CA . ALA A 1 285 ? 20.944 10.909 36.708 1.00 20.50 266 ALA A CA 1
ATOM 2024 C C . ALA A 1 285 ? 22.118 9.938 36.786 1.00 21.80 266 ALA A C 1
ATOM 2025 O O . ALA A 1 285 ? 21.959 8.739 36.532 1.00 22.17 266 ALA A O 1
ATOM 2027 N N . GLY A 1 286 ? 23.292 10.458 37.147 1.00 21.02 267 GLY A N 1
ATOM 2028 C CA . GLY A 1 286 ? 24.481 9.636 37.275 1.00 19.10 267 GLY A CA 1
ATOM 2029 C C . GLY A 1 286 ? 25.246 9.548 35.966 1.00 17.58 267 GLY A C 1
ATOM 2030 O O . GLY A 1 286 ? 24.792 10.046 34.930 1.00 16.04 267 GLY A O 1
ATOM 2031 N N . ARG A 1 287 ? 26.412 8.913 36.013 1.00 12.21 268 ARG A N 1
ATOM 2032 C CA . ARG A 1 287 ? 27.227 8.733 34.821 1.00 11.23 268 ARG A CA 1
ATOM 2033 C C . ARG A 1 287 ? 28.182 7.590 35.090 1.00 13.39 268 ARG A C 1
ATOM 2034 O O . ARG A 1 287 ? 28.408 7.241 36.252 1.00 14.48 268 ARG A O 1
ATOM 2042 N N . PRO A 1 288 ? 28.741 6.987 34.028 1.00 11.48 269 PRO A N 1
ATOM 2043 C CA . PRO A 1 288 ? 29.823 6.029 34.264 1.00 9.35 269 PRO A CA 1
ATOM 2044 C C . PRO A 1 288 ? 30.992 6.729 34.945 1.00 15.32 269 PRO A C 1
ATOM 2045 O O . PRO A 1 288 ? 31.125 7.960 34.866 1.00 14.89 269 PRO A O 1
ATOM 2049 N N . GLU A 1 289 ? 31.845 5.957 35.600 1.00 12.30 270 GLU A N 1
ATOM 2050 C CA . GLU A 1 289 ? 33.025 6.530 36.224 1.00 15.23 270 GLU A CA 1
ATOM 2051 C C . GLU A 1 289 ? 34.127 6.723 35.190 1.00 13.42 270 GLU A C 1
ATOM 2052 O O . GLU A 1 289 ? 35.209 6.164 35.316 1.00 11.94 270 GLU A O 1
ATOM 2058 N N . TRP A 1 290 ? 33.845 7.528 34.171 1.00 15.37 271 TRP A N 1
ATOM 2059 C CA . TRP A 1 290 ? 34.759 7.715 33.050 1.00 15.19 271 TRP A CA 1
ATOM 2060 C C . TRP A 1 290 ? 36.166 8.160 33.453 1.00 11.78 271 TRP A C 1
ATOM 2061 O O . TRP A 1 290 ? 37.134 7.855 32.753 1.00 16.10 271 TRP A O 1
ATOM 2072 N N . GLU A 1 291 ? 36.296 8.862 34.576 1.00 12.03 272 GLU A N 1
ATOM 2073 C CA . GLU A 1 291 ? 37.616 9.319 35.013 1.00 9.78 272 GLU A CA 1
ATOM 2074 C C . GLU A 1 291 ? 38.569 8.138 35.253 1.00 14.95 272 GLU A C 1
ATOM 2075 O O . GLU A 1 291 ? 39.795 8.254 35.069 1.00 14.77 272 GLU A O 1
ATOM 2081 N N . LYS A 1 292 ? 38.007 6.992 35.623 1.00 13.75 273 LYS A N 1
ATOM 2082 C CA . LYS A 1 292 ? 38.817 5.799 35.863 1.00 11.90 273 LYS A CA 1
ATOM 2083 C C . LYS A 1 292 ? 39.364 5.192 34.574 1.00 17.84 273 LYS A C 1
ATOM 2084 O O . LYS A 1 292 ? 40.328 4.422 34.608 1.00 16.18 273 LYS A O 1
ATOM 2090 N N . ALA A 1 293 ? 38.760 5.542 33.438 1.00 13.65 274 ALA A N 1
ATOM 2091 C CA . ALA A 1 293 ? 39.224 5.040 32.140 1.00 15.28 274 ALA A CA 1
ATOM 2092 C C . ALA A 1 293 ? 40.038 6.106 31.421 1.00 16.53 274 ALA A C 1
ATOM 2093 O O . ALA A 1 293 ? 40.348 5.973 30.228 1.00 15.26 274 ALA A O 1
ATOM 2095 N N . GLY A 1 294 ? 40.356 7.184 32.131 1.00 16.51 275 GLY A N 1
ATOM 2096 C CA . GLY A 1 294 ? 41.258 8.181 31.592 1.00 11.87 275 GLY A CA 1
ATOM 2097 C C . GLY A 1 294 ? 40.602 9.477 31.157 1.00 13.07 275 GLY A C 1
ATOM 2098 O O . GLY A 1 294 ? 41.275 10.361 30.629 1.00 14.20 275 GLY A O 1
ATOM 2099 N N . ALA A 1 295 ? 39.296 9.609 31.365 1.00 10.53 276 ALA A N 1
ATOM 2100 C CA . ALA A 1 295 ? 38.628 10.859 31.025 1.00 12.84 276 ALA A CA 1
ATOM 2101 C C . ALA A 1 295 ? 38.983 11.904 32.069 1.00 16.88 276 ALA A C 1
ATOM 2102 O O . ALA A 1 295 ? 39.216 11.581 33.237 1.00 13.92 276 ALA A O 1
ATOM 2104 N N . GLU A 1 296 ? 39.022 13.161 31.647 1.00 14.31 277 GLU A N 1
ATOM 2105 C CA . GLU A 1 296 ? 39.294 14.251 32.562 1.00 15.66 277 GLU A CA 1
ATOM 2106 C C . GLU A 1 296 ? 37.981 14.884 32.963 1.00 16.09 277 GLU A C 1
ATOM 2107 O O . GLU A 1 296 ? 37.336 15.572 32.167 1.00 13.99 277 GLU A O 1
ATOM 2113 N N . LEU A 1 297 ? 37.575 14.635 34.202 1.00 14.20 278 LEU A N 1
ATOM 2114 C CA . LEU A 1 297 ? 36.304 15.142 34.696 1.00 12.06 278 LEU A CA 1
ATOM 2115 C C . LEU A 1 297 ? 36.598 16.437 35.416 1.00 16.86 278 LEU A C 1
ATOM 2116 O O . LEU A 1 297 ? 37.310 16.441 36.420 1.00 15.24 278 LEU A O 1
ATOM 2121 N N . VAL A 1 298 ? 36.075 17.541 34.888 1.00 13.84 279 VAL A N 1
ATOM 2122 C CA . VAL A 1 298 ? 36.445 18.862 35.378 1.00 12.26 279 VAL A CA 1
ATOM 2123 C C . VAL A 1 298 ? 35.210 19.730 35.532 1.00 14.90 279 VAL A C 1
ATOM 2124 O O . VAL A 1 298 ? 34.100 19.283 35.277 1.00 16.72 279 VAL A O 1
ATOM 2128 N N . SER A 1 299 ? 35.395 20.974 35.951 1.00 12.44 280 SER A N 1
ATOM 2129 C CA . SER A 1 299 ? 34.243 21.859 36.086 1.00 15.74 280 SER A CA 1
ATOM 2130 C C . SER A 1 299 ? 34.033 22.724 34.829 1.00 20.12 280 SER A C 1
ATOM 2131 O O . SER A 1 299 ? 32.920 23.211 34.583 1.00 19.29 280 SER A O 1
ATOM 2134 N N . ASP A 1 300 ? 35.082 22.889 34.022 1.00 18.42 281 ASP A N 1
ATOM 2135 C CA . ASP A 1 300 ? 35.007 23.759 32.836 1.00 23.29 281 ASP A CA 1
ATOM 2136 C C . ASP A 1 300 ? 35.873 23.227 31.687 1.00 15.18 281 ASP A C 1
ATOM 2137 O O . ASP A 1 300 ? 37.090 23.089 31.823 1.00 18.40 281 ASP A O 1
ATOM 2142 N N . VAL A 1 301 ? 35.243 22.931 30.556 1.00 13.65 282 VAL A N 1
ATOM 2143 C CA . VAL A 1 301 ? 35.938 22.258 29.457 1.00 17.33 282 VAL A CA 1
ATOM 2144 C C . VAL A 1 301 ? 36.344 23.248 28.364 1.00 17.82 282 VAL A C 1
ATOM 2145 O O . VAL A 1 301 ? 37.184 22.943 27.523 1.00 15.46 282 VAL A O 1
ATOM 2149 N N . LEU A 1 302 ? 35.773 24.448 28.397 1.00 15.51 283 LEU A N 1
ATOM 2150 C CA . LEU A 1 302 ? 36.002 25.413 27.320 1.00 16.88 283 LEU A CA 1
ATOM 2151 C C . LEU A 1 302 ? 37.476 25.647 26.924 1.00 14.23 283 LEU A C 1
ATOM 2152 O O . LEU A 1 302 ? 37.792 25.631 25.738 1.00 16.44 283 LEU A O 1
ATOM 2157 N N . PRO A 1 303 ? 38.381 25.857 27.899 1.00 15.99 284 PRO A N 1
ATOM 2158 C CA . PRO A 1 303 ? 39.753 26.130 27.447 1.00 19.59 284 PRO A CA 1
ATOM 2159 C C . PRO A 1 303 ? 40.363 24.951 26.692 1.00 20.21 284 PRO A C 1
ATOM 2160 O O . PRO A 1 303 ? 41.173 25.171 25.793 1.00 18.94 284 PRO A O 1
ATOM 2164 N N . TYR A 1 304 ? 39.975 23.731 27.052 1.00 14.29 285 TYR A N 1
ATOM 2165 C CA . TYR A 1 304 ? 40.496 22.535 26.389 1.00 12.13 285 TYR A CA 1
ATOM 2166 C C . TYR A 1 304 ? 39.860 22.340 25.018 1.00 10.18 285 TYR A C 1
ATOM 2167 O O . TYR A 1 304 ? 40.537 21.928 24.074 1.00 14.15 285 TYR A O 1
ATOM 2176 N N . GLU A 1 305 ? 38.565 22.644 24.914 1.00 11.88 286 GLU A N 1
ATOM 2177 C CA . GLU A 1 305 ? 37.887 22.646 23.620 1.00 16.87 286 GLU A CA 1
ATOM 2178 C C . GLU A 1 305 ? 38.592 23.606 22.673 1.00 15.27 286 GLU A C 1
ATOM 2179 O O . GLU A 1 305 ? 38.933 23.235 21.549 1.00 14.97 286 GLU A O 1
ATOM 2185 N N . GLU A 1 306 ? 38.815 24.842 23.110 1.00 11.91 287 GLU A N 1
ATOM 2186 C CA . GLU A 1 306 ? 39.489 25.815 22.235 1.00 13.17 287 GLU A CA 1
ATOM 2187 C C . GLU A 1 306 ? 40.898 25.372 21.868 1.00 12.71 287 GLU A C 1
ATOM 2188 O O . GLU A 1 306 ? 41.330 25.500 20.711 1.00 12.14 287 GLU A O 1
ATOM 2194 N N . MET A 1 307 ? 41.629 24.858 22.850 1.00 11.09 288 MET A N 1
ATOM 2195 C CA . MET A 1 307 ? 42.980 24.372 22.593 1.00 11.34 288 MET A CA 1
ATOM 2196 C C . MET A 1 307 ? 42.997 23.336 21.467 1.00 13.55 288 MET A C 1
ATOM 2197 O O . MET A 1 307 ? 43.794 23.438 20.528 1.00 14.90 288 MET A O 1
ATOM 2202 N N . LYS A 1 308 ? 42.115 22.345 21.560 1.00 11.85 289 LYS A N 1
ATOM 2203 C CA . LYS A 1 308 ? 42.123 21.236 20.605 1.00 11.81 289 LYS A CA 1
ATOM 2204 C C . LYS A 1 308 ? 41.492 21.632 19.280 1.00 10.88 289 LYS A C 1
ATOM 2205 O O . LYS A 1 308 ? 42.039 21.325 18.215 1.00 10.60 289 LYS A O 1
ATOM 2211 N N . LEU A 1 309 ? 40.349 22.315 19.327 1.00 10.90 290 LEU A N 1
ATOM 2212 C CA . LEU A 1 309 ? 39.707 22.765 18.088 1.00 9.11 290 LEU A CA 1
ATOM 2213 C C . LEU A 1 309 ? 40.611 23.683 17.272 1.00 12.50 290 LEU A C 1
ATOM 2214 O O . LEU A 1 309 ? 40.593 23.637 16.031 1.00 12.10 290 LEU A O 1
ATOM 2219 N N . ARG A 1 310 ? 41.397 24.521 17.951 1.00 11.75 291 ARG A N 1
ATOM 2220 C CA . ARG A 1 310 ? 42.245 25.462 17.221 1.00 12.50 291 ARG A CA 1
ATOM 2221 C C . ARG A 1 310 ? 43.584 24.863 16.806 1.00 13.52 291 ARG A C 1
ATOM 2222 O O . ARG A 1 310 ? 43.937 24.893 15.622 1.00 11.85 291 ARG A O 1
ATOM 2230 N N . MET A 1 311 ? 44.328 24.302 17.756 1.00 10.91 292 MET A N 1
ATOM 2231 C CA . MET A 1 311 ? 45.655 23.778 17.427 1.00 15.38 292 MET A CA 1
ATOM 2232 C C . MET A 1 311 ? 45.580 22.490 16.616 1.00 15.00 292 MET A C 1
ATOM 2233 O O . MET A 1 311 ? 46.375 22.286 15.687 1.00 12.63 292 MET A O 1
ATOM 2238 N N . LEU A 1 312 ? 44.633 21.615 16.943 1.00 10.73 293 LEU A N 1
ATOM 2239 C CA . LEU A 1 312 ? 44.521 20.385 16.166 1.00 8.76 293 LEU A CA 1
ATOM 2240 C C . LEU A 1 312 ? 43.598 20.622 14.979 1.00 12.42 293 LEU A C 1
ATOM 2241 O O . LEU A 1 312 ? 44.060 20.622 13.833 1.00 13.24 293 LEU A O 1
ATOM 2246 N N . ASN A 1 313 ? 42.303 20.804 15.227 1.00 10.22 294 ASN A N 1
ATOM 2247 C CA . ASN A 1 313 ? 41.368 20.848 14.092 1.00 11.95 294 ASN A CA 1
ATOM 2248 C C . ASN A 1 313 ? 41.653 21.985 13.104 1.00 13.04 294 ASN A C 1
ATOM 2249 O O . ASN A 1 313 ? 41.527 21.795 11.890 1.00 11.83 294 ASN A O 1
ATOM 2254 N N . GLY A 1 314 ? 42.078 23.144 13.617 1.00 11.07 295 GLY A N 1
ATOM 2255 C CA . GLY A 1 314 ? 42.431 24.263 12.762 1.00 15.03 295 GLY A CA 1
ATOM 2256 C C . GLY A 1 314 ? 43.600 23.929 11.855 1.00 16.42 295 GLY A C 1
ATOM 2257 O O . GLY A 1 314 ? 43.581 24.247 10.662 1.00 13.29 295 GLY A O 1
ATOM 2258 N N . SER A 1 315 ? 44.608 23.280 12.397 1.00 14.58 296 SER A N 1
ATOM 2259 C CA . SER A 1 315 ? 45.747 22.861 11.589 1.00 13.65 296 SER A CA 1
ATOM 2260 C C . SER A 1 315 ? 45.389 21.727 10.589 1.00 13.08 296 SER A C 1
ATOM 2261 O O . SER A 1 315 ? 45.837 21.700 9.493 1.00 12.84 296 SER A O 1
ATOM 2264 N N . HIS A 1 316 ? 44.568 20.805 11.043 1.00 12.76 297 HIS A N 1
ATOM 2265 C CA . HIS A 1 316 ? 43.963 19.768 10.207 1.00 13.49 297 HIS A CA 1
ATOM 2266 C C . HIS A 1 316 ? 43.264 20.335 8.969 1.00 14.00 297 HIS A C 1
ATOM 2267 O O . HIS A 1 316 ? 43.435 19.869 7.882 1.00 14.04 297 HIS A O 1
ATOM 2274 N N . SER A 1 317 ? 42.460 21.344 9.203 1.00 12.91 298 SER A N 1
ATOM 2275 C CA . SER A 1 317 ? 41.709 21.958 8.147 1.00 12.31 298 SER A CA 1
ATOM 2276 C C . SER A 1 317 ? 42.634 22.703 7.180 1.00 13.68 298 SER A C 1
ATOM 2277 O O . SER A 1 317 ? 42.490 22.555 6.012 1.00 13.67 298 SER A O 1
ATOM 2280 N N . PHE A 1 318 ? 43.563 23.473 7.729 1.00 11.35 299 PHE A N 1
ATOM 2281 C CA . PHE A 1 318 ? 44.607 24.136 6.954 1.00 13.53 299 PHE A CA 1
ATOM 2282 C C . PHE A 1 318 ? 45.246 23.140 6.006 1.00 13.77 299 PHE A C 1
ATOM 2283 O O . PHE A 1 318 ? 45.340 23.390 4.798 1.00 12.83 299 PHE A O 1
ATOM 2291 N N . LEU A 1 319 ? 45.687 22.012 6.558 1.00 11.35 300 LEU A N 1
ATOM 2292 C CA . LEU A 1 319 ? 46.333 20.963 5.766 1.00 13.24 300 LEU A CA 1
ATOM 2293 C C . LEU A 1 319 ? 45.371 20.314 4.762 1.00 16.90 300 LEU A C 1
ATOM 2294 O O . LEU A 1 319 ? 45.764 19.972 3.646 1.00 14.63 300 LEU A O 1
ATOM 2299 N N . ALA A 1 320 ? 44.113 20.144 5.150 1.00 13.15 301 ALA A N 1
ATOM 2300 C CA . ALA A 1 320 ? 43.145 19.498 4.266 1.00 14.47 301 ALA A CA 1
ATOM 2301 C C . ALA A 1 320 ? 42.963 20.256 2.954 1.00 15.28 301 ALA A C 1
ATOM 2302 O O . ALA A 1 320 ? 43.054 19.669 1.878 1.00 15.97 301 ALA A O 1
ATOM 2304 N N . TYR A 1 321 ? 42.677 21.553 3.032 1.00 11.93 302 TYR A N 1
ATOM 2305 C CA . TYR A 1 321 ? 42.415 22.296 1.800 1.00 11.27 302 TYR A CA 1
ATOM 2306 C C . TYR A 1 321 ? 43.674 22.533 1.003 1.00 12.34 302 TYR A C 1
ATOM 2307 O O . TYR A 1 321 ? 43.697 22.315 -0.213 1.00 14.62 302 TYR A O 1
ATOM 2316 N N . LEU A 1 322 ? 44.721 22.990 1.677 1.00 14.09 303 LEU A N 1
ATOM 2317 C CA . LEU A 1 322 ? 45.956 23.312 0.981 1.00 16.64 303 LEU A CA 1
ATOM 2318 C C . LEU A 1 322 ? 46.716 22.048 0.575 1.00 15.68 303 LEU A C 1
ATOM 2319 O O . LEU A 1 322 ? 47.445 22.046 -0.425 1.00 14.45 303 LEU A O 1
ATOM 2324 N N . GLY A 1 323 ? 46.541 20.972 1.339 1.00 12.01 304 GLY A N 1
ATOM 2325 C CA . GLY A 1 323 ? 47.123 19.685 0.978 1.00 11.05 304 GLY A CA 1
ATOM 2326 C C . GLY A 1 323 ? 46.421 19.073 -0.223 1.00 12.52 304 GLY A C 1
ATOM 2327 O O . GLY A 1 323 ? 47.073 18.686 -1.195 1.00 16.24 304 GLY A O 1
ATOM 2328 N N . TYR A 1 324 ? 45.099 18.989 -0.164 1.00 13.32 305 TYR A N 1
ATOM 2329 C CA . TYR A 1 324 ? 44.332 18.469 -1.300 1.00 10.91 305 TYR A CA 1
ATOM 2330 C C . TYR A 1 324 ? 44.681 19.214 -2.592 1.00 14.13 305 TYR A C 1
ATOM 2331 O O . TYR A 1 324 ? 44.922 18.589 -3.638 1.00 12.49 305 TYR A O 1
ATOM 2340 N N . LEU A 1 325 ? 44.707 20.543 -2.519 1.00 12.93 306 LEU A N 1
ATOM 2341 C CA . LEU A 1 325 ? 44.988 21.374 -3.696 1.00 16.26 306 LEU A CA 1
ATOM 2342 C C . LEU A 1 325 ? 46.391 21.151 -4.254 1.00 18.46 306 LEU A C 1
ATOM 2343 O O . LEU A 1 325 ? 46.619 21.316 -5.452 1.00 17.22 306 LEU A O 1
ATOM 2348 N N . ALA A 1 326 ? 47.328 20.772 -3.390 1.00 16.14 307 ALA A N 1
ATOM 2349 C CA . ALA A 1 326 ? 48.685 20.468 -3.831 1.00 15.01 307 ALA A CA 1
ATOM 2350 C C . ALA A 1 326 ? 48.794 19.025 -4.309 1.00 15.91 307 ALA A C 1
ATOM 2351 O O . ALA A 1 326 ? 49.857 18.593 -4.763 1.00 16.47 307 ALA A O 1
ATOM 2353 N N . GLY A 1 327 ? 47.710 18.265 -4.190 1.00 19.14 308 GLY A N 1
ATOM 2354 C CA . GLY A 1 327 ? 47.734 16.869 -4.605 1.00 19.48 308 GLY A CA 1
ATOM 2355 C C . GLY A 1 327 ? 48.184 15.889 -3.533 1.00 20.90 308 GLY A C 1
ATOM 2356 O O . GLY A 1 327 ? 48.556 14.751 -3.842 1.00 19.72 308 GLY A O 1
ATOM 2357 N N . TYR A 1 328 ? 48.143 16.311 -2.271 1.00 14.54 309 TYR A N 1
ATOM 2358 C CA . TYR A 1 328 ? 48.449 15.400 -1.172 1.00 16.41 309 TYR A CA 1
ATOM 2359 C C . TYR A 1 328 ? 47.162 14.707 -0.741 1.00 17.35 309 TYR A C 1
ATOM 2360 O O . TYR A 1 328 ? 46.220 15.362 -0.288 1.00 15.41 309 TYR A O 1
ATOM 2369 N N . GLN A 1 329 ? 47.111 13.389 -0.888 1.00 16.23 310 GLN A N 1
ATOM 2370 C CA . GLN A 1 329 ? 45.869 12.657 -0.661 1.00 13.52 310 GLN A CA 1
ATOM 2371 C C . GLN A 1 329 ? 45.550 12.497 0.827 1.00 12.41 310 GLN A C 1
ATOM 2372 O O . GLN A 1 329 ? 44.375 12.488 1.223 1.00 16.17 310 GLN A O 1
ATOM 2378 N N . HIS A 1 330 ? 46.593 12.367 1.643 1.00 10.99 311 HIS A N 1
ATOM 2379 C CA . HIS A 1 330 ? 46.425 12.114 3.075 1.00 11.90 311 HIS A CA 1
ATOM 2380 C C . HIS A 1 330 ? 47.282 13.065 3.901 1.00 13.44 311 HIS A C 1
ATOM 2381 O O . HIS A 1 330 ? 48.258 13.640 3.400 1.00 16.59 311 HIS A O 1
ATOM 2388 N N . ILE A 1 331 ? 46.932 13.202 5.178 1.00 13.59 312 ILE A N 1
ATOM 2389 C CA . ILE A 1 331 ? 47.688 14.048 6.104 1.00 12.62 312 ILE A CA 1
ATOM 2390 C C . ILE A 1 331 ? 49.139 13.593 6.211 1.00 12.86 312 ILE A C 1
ATOM 2391 O O . ILE A 1 331 ? 50.060 14.418 6.263 1.00 14.65 312 ILE A O 1
ATOM 2396 N N . ASN A 1 332 ? 49.362 12.281 6.235 1.00 16.27 313 ASN A N 1
ATOM 2397 C CA . ASN A 1 332 ? 50.734 11.790 6.318 1.00 21.30 313 ASN A CA 1
ATOM 2398 C C . ASN A 1 332 ? 51.526 12.195 5.063 1.00 21.70 313 ASN A C 1
ATOM 2399 O O . ASN A 1 332 ? 52.746 12.378 5.121 1.00 20.09 313 ASN A O 1
ATOM 2404 N N . ASP A 1 333 ? 50.829 12.372 3.942 1.00 20.74 314 ASP A N 1
ATOM 2405 C CA . ASP A 1 333 ? 51.485 12.864 2.731 1.00 20.77 314 ASP A CA 1
ATOM 2406 C C . ASP A 1 333 ? 51.886 14.329 2.908 1.00 20.09 314 ASP A C 1
ATOM 2407 O O . ASP A 1 333 ? 52.981 14.730 2.500 1.00 17.95 314 ASP A O 1
ATOM 2412 N N . CYS A 1 334 ? 51.000 15.124 3.512 1.00 15.57 315 CYS A N 1
ATOM 2413 C CA . CYS A 1 334 ? 51.324 16.522 3.809 1.00 18.51 315 CYS A CA 1
ATOM 2414 C C . CYS A 1 334 ? 52.573 16.616 4.689 1.00 17.34 315 CYS A C 1
ATOM 2415 O O . CYS A 1 334 ? 53.415 17.493 4.491 1.00 18.90 315 CYS A O 1
ATOM 2418 N N . MET A 1 335 ? 52.682 15.722 5.671 1.00 15.86 316 MET A N 1
ATOM 2419 C CA . MET A 1 335 ? 53.785 15.797 6.636 1.00 19.45 316 MET A CA 1
ATOM 2420 C C . MET A 1 335 ? 55.135 15.429 6.018 1.00 21.97 316 MET A C 1
ATOM 2421 O O . MET A 1 335 ? 56.187 15.666 6.616 1.00 21.57 316 MET A O 1
ATOM 2426 N N . GLU A 1 336 ? 55.110 14.860 4.817 1.00 16.88 317 GLU A N 1
ATOM 2427 C CA . GLU A 1 336 ? 56.348 14.587 4.095 1.00 19.91 317 GLU A CA 1
ATOM 2428 C C . GLU A 1 336 ? 56.890 15.836 3.399 1.00 24.08 317 GLU A C 1
ATOM 2429 O O . GLU A 1 336 ? 58.054 15.876 2.995 1.00 22.77 317 GLU A O 1
ATOM 2435 N N . ASP A 1 337 ? 56.043 16.845 3.235 1.00 16.73 318 ASP A N 1
ATOM 2436 C CA . ASP A 1 337 ? 56.485 18.115 2.672 1.00 17.17 318 ASP A CA 1
ATOM 2437 C C . ASP A 1 337 ? 56.932 18.979 3.842 1.00 20.49 318 ASP A C 1
ATOM 2438 O O . ASP A 1 337 ? 56.099 19.403 4.637 1.00 17.18 318 ASP A O 1
ATOM 2443 N N . GLU A 1 338 ? 58.234 19.242 3.946 1.00 19.72 319 GLU A N 1
ATOM 2444 C CA . GLU A 1 338 ? 58.773 19.963 5.098 1.00 24.22 319 GLU A CA 1
ATOM 2445 C C . GLU A 1 338 ? 58.138 21.341 5.279 1.00 18.78 319 GLU A C 1
ATOM 2446 O O . GLU A 1 338 ? 58.046 21.835 6.405 1.00 17.59 319 GLU A O 1
ATOM 2452 N N . HIS A 1 339 ? 57.699 21.962 4.183 1.00 13.90 320 HIS A N 1
ATOM 2453 C CA . HIS A 1 339 ? 57.045 23.266 4.277 1.00 15.48 320 HIS A CA 1
ATOM 2454 C C . HIS A 1 339 ? 55.648 23.184 4.882 1.00 15.80 320 HIS A C 1
ATOM 2455 O O . HIS A 1 339 ? 55.242 24.085 5.617 1.00 15.87 320 HIS A O 1
ATOM 2462 N N . TYR A 1 340 ? 54.902 22.129 4.558 1.00 15.44 321 TYR A N 1
ATOM 2463 C CA . TYR A 1 340 ? 53.585 21.930 5.170 1.00 14.73 321 TYR A CA 1
ATOM 2464 C C . TYR A 1 340 ? 53.762 21.576 6.640 1.00 11.61 321 TYR A C 1
ATOM 2465 O O . TYR A 1 340 ? 52.984 21.995 7.500 1.00 14.62 321 TYR A O 1
ATOM 2474 N N . ARG A 1 341 ? 54.809 20.820 6.936 1.00 12.74 322 ARG A N 1
ATOM 2475 C CA . ARG A 1 341 ? 55.080 20.443 8.317 1.00 18.18 322 ARG A CA 1
ATOM 2476 C C . ARG A 1 341 ? 55.398 21.690 9.150 1.00 17.54 322 ARG A C 1
ATOM 2477 O O . ARG A 1 341 ? 54.863 21.877 10.248 1.00 14.67 322 ARG A O 1
ATOM 2485 N N . HIS A 1 342 ? 56.262 22.546 8.615 1.00 18.27 323 HIS A N 1
ATOM 2486 C CA . HIS A 1 342 ? 56.653 23.774 9.295 1.00 20.05 323 HIS A CA 1
ATOM 2487 C C . HIS A 1 342 ? 55.491 24.768 9.380 1.00 19.61 323 HIS A C 1
ATOM 2488 O O . HIS A 1 342 ? 55.299 25.434 10.401 1.00 14.47 323 HIS A O 1
ATOM 2495 N N . ALA A 1 343 ? 54.712 24.870 8.307 1.00 13.55 324 ALA A N 1
ATOM 2496 C CA . ALA A 1 343 ? 53.552 25.765 8.306 1.00 16.66 324 ALA A CA 1
ATOM 2497 C C . ALA A 1 343 ? 52.524 25.355 9.350 1.00 16.64 324 ALA A C 1
ATOM 2498 O O . ALA A 1 343 ? 51.971 26.203 10.060 1.00 15.25 324 ALA A O 1
ATOM 2500 N N . ALA A 1 344 ? 52.228 24.061 9.414 1.00 12.02 325 ALA A N 1
ATOM 2501 C CA . ALA A 1 344 ? 51.254 23.574 10.384 1.00 13.53 325 ALA A CA 1
ATOM 2502 C C . ALA A 1 344 ? 51.745 23.847 11.799 1.00 12.13 325 ALA A C 1
ATOM 2503 O O . ALA A 1 344 ? 50.973 24.266 12.661 1.00 13.69 325 ALA A O 1
ATOM 2505 N N . TYR A 1 345 ? 53.028 23.599 12.041 1.00 12.18 326 TYR A N 1
ATOM 2506 C CA . TYR A 1 345 ? 53.607 23.821 13.368 1.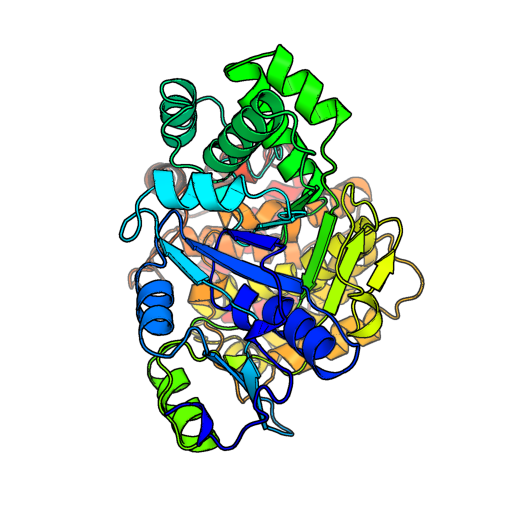00 13.87 326 TYR A CA 1
ATOM 2507 C C . TYR A 1 345 ? 53.564 25.297 13.758 1.00 14.04 326 TYR A C 1
ATOM 2508 O O . TYR A 1 345 ? 53.207 25.644 14.890 1.00 16.86 326 TYR A O 1
ATOM 2517 N N . THR A 1 346 ? 53.936 26.166 12.818 1.00 14.62 327 THR A N 1
ATOM 2518 C CA . THR A 1 346 ? 53.924 27.608 13.059 1.00 13.11 327 THR A CA 1
ATOM 2519 C C . THR A 1 346 ? 52.489 28.100 13.283 1.00 15.31 327 THR A C 1
ATOM 2520 O O . THR A 1 346 ? 52.232 28.933 14.166 1.00 14.14 327 THR A O 1
ATOM 2524 N N . LEU A 1 347 ? 51.549 27.578 12.499 1.00 12.56 328 LEU A N 1
ATOM 2525 C CA . LEU A 1 347 ? 50.134 27.891 12.715 1.00 13.93 328 LEU A CA 1
ATOM 2526 C C . LEU A 1 347 ? 49.684 27.506 14.132 1.00 15.90 328 LEU A C 1
ATOM 2527 O O . LEU A 1 347 ? 49.048 28.312 14.837 1.00 14.63 328 LEU A O 1
ATOM 2532 N N . MET A 1 348 ? 50.015 26.284 14.548 1.00 11.25 329 MET A N 1
ATOM 2533 C CA . MET A 1 348 ? 49.657 25.806 15.889 1.00 12.27 329 MET A CA 1
ATOM 2534 C C . MET A 1 348 ? 50.197 26.713 16.980 1.00 13.04 329 MET A C 1
ATOM 2535 O O . MET A 1 348 ? 49.470 27.118 17.892 1.00 13.59 329 MET A O 1
ATOM 2540 N N . LEU A 1 349 ? 51.485 27.025 16.903 1.00 13.35 330 LEU A N 1
ATOM 2541 C CA . LEU A 1 349 ? 52.170 27.607 18.052 1.00 13.18 330 LEU A CA 1
ATOM 2542 C C . LEU A 1 349 ? 52.236 29.137 18.001 1.00 16.54 330 LEU A C 1
ATOM 2543 O O . LEU A 1 349 ? 52.164 29.795 19.032 1.00 15.19 330 LEU A O 1
ATOM 2548 N N . GLN A 1 350 ? 52.354 29.709 16.807 1.00 13.80 331 GLN A N 1
ATOM 2549 C CA . GLN A 1 350 ? 52.467 31.158 16.711 1.00 13.82 331 GLN A CA 1
ATOM 2550 C C . GLN A 1 350 ? 51.127 31.849 16.474 1.00 17.07 331 GLN A C 1
ATOM 2551 O O . GLN A 1 350 ? 50.971 33.024 16.802 1.00 18.64 331 GLN A O 1
ATOM 2557 N N . GLU A 1 351 ? 50.153 31.140 15.909 1.00 13.59 332 GLU A N 1
ATOM 2558 C CA . GLU A 1 351 ? 48.856 31.775 15.669 1.00 17.37 332 GLU A CA 1
ATOM 2559 C C . GLU A 1 351 ? 47.700 31.210 16.488 1.00 16.12 332 GLU A C 1
ATOM 2560 O O . GLU A 1 351 ? 46.831 31.966 16.921 1.00 16.30 332 GLU A O 1
ATOM 2566 N N . GLN A 1 352 ? 47.670 29.901 16.717 1.00 14.00 333 GLN A N 1
ATOM 2567 C CA . GLN A 1 352 ? 46.561 29.353 17.502 1.00 14.05 333 GLN A CA 1
ATOM 2568 C C . GLN A 1 352 ? 46.820 29.462 19.001 1.00 15.04 333 GLN A C 1
ATOM 2569 O O . GLN A 1 352 ? 45.982 29.960 19.750 1.00 11.55 333 GLN A O 1
ATOM 2575 N N . ALA A 1 353 ? 47.978 28.987 19.437 1.00 10.85 334 ALA A N 1
ATOM 2576 C CA . ALA A 1 353 ? 48.302 28.963 20.873 1.00 11.46 334 ALA A CA 1
ATOM 2577 C C . ALA A 1 353 ? 48.155 30.302 21.624 1.00 16.68 334 ALA A C 1
ATOM 2578 O O . ALA A 1 353 ? 47.683 30.311 22.769 1.00 15.97 334 ALA A O 1
ATOM 2580 N N . PRO A 1 354 ? 48.571 31.433 21.011 1.00 16.00 335 PRO A N 1
ATOM 2581 C CA . PRO A 1 354 ? 48.425 32.692 21.762 1.00 15.60 335 PRO A CA 1
ATOM 2582 C C . PRO A 1 354 ? 46.976 33.098 22.041 1.00 17.38 335 PRO A C 1
ATOM 2583 O O . PRO A 1 354 ? 46.756 33.945 22.917 1.00 15.30 335 PRO A O 1
ATOM 2587 N N . THR A 1 355 ? 46.011 32.512 21.330 1.00 12.94 336 THR A N 1
ATOM 2588 C CA . THR A 1 355 ? 44.604 32.875 21.520 1.00 10.53 336 THR A CA 1
ATOM 2589 C C . THR A 1 355 ? 43.982 32.109 22.677 1.00 18.45 336 THR A C 1
ATOM 2590 O O . THR A 1 355 ? 42.813 32.332 23.010 1.00 14.27 336 THR A O 1
ATOM 2594 N N . LEU A 1 356 ? 44.753 31.204 23.283 1.00 12.22 337 LEU A N 1
ATOM 2595 C CA . LEU A 1 356 ? 44.199 30.268 24.271 1.00 16.79 337 LEU A CA 1
ATOM 2596 C C . LEU A 1 356 ? 44.289 30.779 25.711 1.00 18.66 337 LEU A C 1
ATOM 2597 O O . LEU A 1 356 ? 45.198 31.546 26.059 1.00 20.36 337 LEU A O 1
ATOM 2602 N N . LYS A 1 357 ? 43.351 30.341 26.547 1.00 14.84 338 LYS A N 1
ATOM 2603 C CA . LYS A 1 357 ? 43.365 30.710 27.966 1.00 23.56 338 LYS A CA 1
ATOM 2604 C C . LYS A 1 357 ? 43.676 29.519 28.871 1.00 25.15 338 LYS A C 1
ATOM 2605 O O . LYS A 1 357 ? 43.639 29.631 30.100 1.00 32.17 338 LYS A O 1
ATOM 2611 N N . VAL A 1 358 ? 44.005 28.388 28.257 1.00 20.19 339 VAL A N 1
ATOM 2612 C CA . VAL A 1 358 ? 44.275 27.150 28.992 1.00 16.01 339 VAL A CA 1
ATOM 2613 C C . VAL A 1 358 ? 45.494 27.302 29.913 1.00 20.84 339 VAL A C 1
ATOM 2614 O O . VAL A 1 358 ? 46.482 27.948 29.547 1.00 25.57 339 VAL A O 1
ATOM 2618 N N . GLN A 1 359 ? 45.416 26.750 31.125 1.00 14.78 340 GLN A N 1
ATOM 2619 C CA . GLN A 1 359 ? 46.559 26.787 32.041 1.00 16.35 340 GLN A CA 1
ATOM 2620 C C . GLN A 1 359 ? 47.158 25.401 32.204 1.00 16.10 340 GLN A C 1
ATOM 2621 O O . GLN A 1 359 ? 46.457 24.395 32.029 1.00 16.20 340 GLN A O 1
ATOM 2627 N N . GLY A 1 360 ? 48.450 25.348 32.535 1.00 13.81 341 GLY A N 1
ATOM 2628 C CA . GLY A 1 360 ? 49.084 24.099 32.928 1.00 12.94 341 GLY A CA 1
ATOM 2629 C C . GLY A 1 360 ? 49.446 23.142 31.804 1.00 19.53 341 GLY A C 1
ATOM 2630 O O . GLY A 1 360 ? 49.624 21.940 32.051 1.00 17.66 341 GLY A O 1
ATOM 2631 N N . VAL A 1 361 ? 49.553 23.661 30.579 1.00 16.93 342 VAL A N 1
ATOM 2632 C CA . VAL A 1 361 ? 49.901 22.843 29.416 1.00 16.39 342 VAL A CA 1
ATOM 2633 C C . VAL A 1 361 ? 51.098 23.458 28.699 1.00 17.04 342 VAL A C 1
ATOM 2634 O O . VAL A 1 361 ? 51.093 24.662 28.407 1.00 13.49 342 VAL A O 1
ATOM 2638 N N . ASP A 1 362 ? 52.130 22.655 28.440 1.00 14.55 343 ASP A N 1
ATOM 2639 C CA . ASP A 1 362 ? 53.222 23.080 27.564 1.00 16.43 343 ASP A CA 1
ATOM 2640 C C . ASP A 1 362 ? 52.699 23.018 26.127 1.00 15.98 343 ASP A C 1
ATOM 2641 O O . ASP A 1 362 ? 52.582 21.937 25.561 1.00 16.29 343 ASP A O 1
ATOM 2646 N N . LEU A 1 363 ? 52.376 24.168 25.539 1.00 14.49 344 LEU A N 1
ATOM 2647 C CA . LEU A 1 363 ? 51.752 24.176 24.219 1.00 14.86 344 LEU A CA 1
ATOM 2648 C C . LEU A 1 363 ? 52.756 23.872 23.099 1.00 16.23 344 LEU A C 1
ATOM 2649 O O . LEU A 1 363 ? 52.379 23.367 22.044 1.00 18.24 344 LEU A O 1
ATOM 2654 N N . GLN A 1 364 ? 54.034 24.143 23.329 1.00 14.36 345 GLN A N 1
ATOM 2655 C CA . GLN A 1 364 ? 55.039 23.796 22.327 1.00 20.90 345 GLN A CA 1
ATOM 2656 C C . GLN A 1 364 ? 55.141 22.279 22.236 1.00 22.48 345 GLN A C 1
ATOM 2657 O O . GLN A 1 364 ? 55.204 21.710 21.140 1.00 17.40 345 GLN A O 1
ATOM 2663 N N . ASP A 1 365 ? 55.149 21.630 23.399 1.00 16.99 346 ASP A N 1
ATOM 2664 C CA . ASP A 1 365 ? 55.153 20.183 23.456 1.00 18.56 346 ASP A CA 1
ATOM 2665 C C . ASP A 1 365 ? 53.879 19.597 22.845 1.00 17.78 346 ASP A C 1
ATOM 2666 O O . ASP A 1 365 ? 53.937 18.567 22.166 1.00 16.03 346 ASP A O 1
ATOM 2671 N N . TYR A 1 366 ? 52.736 20.237 23.086 1.00 12.75 347 TYR A N 1
ATOM 2672 C CA . TYR A 1 366 ? 51.481 19.771 22.500 1.00 13.83 347 TYR A CA 1
ATOM 2673 C C . TYR A 1 366 ? 51.563 19.865 20.970 1.00 15.36 347 TYR A C 1
ATOM 2674 O O . TYR A 1 366 ? 51.210 18.919 20.269 1.00 15.01 347 TYR A O 1
ATOM 2683 N N . ALA A 1 367 ? 52.033 20.998 20.457 1.00 13.62 348 ALA A N 1
ATOM 2684 C CA . ALA A 1 367 ? 52.227 21.160 19.012 1.00 12.44 348 ALA A CA 1
ATOM 2685 C C . ALA A 1 367 ? 53.154 20.084 18.432 1.00 18.24 348 ALA A C 1
ATOM 2686 O O . ALA A 1 367 ? 52.886 19.543 17.354 1.00 16.76 348 ALA A O 1
ATOM 2688 N N . ASN A 1 368 ? 54.253 19.792 19.128 1.00 14.52 349 ASN A N 1
ATOM 2689 C CA . ASN A 1 368 ? 55.189 18.764 18.677 1.00 17.06 349 ASN A CA 1
ATOM 2690 C C . ASN A 1 368 ? 54.497 17.413 18.595 1.00 12.84 349 ASN A C 1
ATOM 2691 O O . ASN A 1 368 ? 54.710 16.649 17.647 1.00 15.73 349 ASN A O 1
ATOM 2696 N N . ARG A 1 369 ? 53.655 17.129 19.584 1.00 13.16 350 ARG A N 1
ATOM 2697 C CA . ARG A 1 369 ? 52.905 15.874 19.621 1.00 16.11 350 ARG A CA 1
ATOM 2698 C C . ARG A 1 369 ? 51.847 15.775 18.517 1.00 14.87 350 ARG A C 1
ATOM 2699 O O . ARG A 1 369 ? 51.623 14.692 17.960 1.00 14.94 350 ARG A O 1
ATOM 2707 N N . LEU A 1 370 ? 51.199 16.891 18.201 1.00 10.82 351 LEU A N 1
ATOM 2708 C CA . LEU A 1 370 ? 50.241 16.908 17.094 1.00 13.60 351 LEU A CA 1
ATOM 2709 C C . LEU A 1 370 ? 50.933 16.579 15.765 1.00 14.41 351 LEU A C 1
ATOM 2710 O O . LEU A 1 370 ? 50.418 15.792 14.969 1.00 15.64 351 LEU A O 1
ATOM 2715 N N . ILE A 1 371 ? 52.097 17.174 15.519 1.00 13.10 352 ILE A N 1
ATOM 2716 C CA . ILE A 1 371 ? 52.837 16.882 14.291 1.00 13.61 352 ILE A CA 1
ATOM 2717 C C . ILE A 1 371 ? 53.206 15.392 14.228 1.00 13.85 352 ILE A C 1
ATOM 2718 O O . ILE A 1 371 ? 53.109 14.757 13.167 1.00 14.96 352 ILE A O 1
ATOM 2723 N N . GLU A 1 372 ? 53.623 14.833 15.362 1.00 13.82 353 GLU A N 1
ATOM 2724 C CA . GLU A 1 372 ? 53.934 13.401 15.428 1.00 18.47 353 GLU A CA 1
ATOM 2725 C C . GLU A 1 372 ? 52.678 12.585 15.148 1.00 18.07 353 GLU A C 1
ATOM 2726 O O . GLU A 1 372 ? 52.730 11.582 14.427 1.00 16.02 353 GLU A O 1
ATOM 2732 N N . ARG A 1 373 ? 51.547 13.005 15.714 1.00 11.86 354 ARG A N 1
ATOM 2733 C CA . ARG A 1 373 ? 50.297 12.290 15.471 1.00 12.80 354 ARG A CA 1
ATOM 2734 C C . ARG A 1 373 ? 49.857 12.377 14.013 1.00 14.99 354 ARG A C 1
ATOM 2735 O O . ARG A 1 373 ? 49.324 11.403 13.463 1.00 16.19 354 ARG A O 1
ATOM 2743 N N . TYR A 1 374 ? 50.079 13.525 13.377 1.00 10.86 355 TYR A N 1
ATOM 2744 C CA . TYR A 1 374 ? 49.729 13.677 11.956 1.00 10.10 355 TYR A CA 1
ATOM 2745 C C . TYR A 1 374 ? 50.610 12.795 11.074 1.00 13.04 355 TYR A C 1
ATOM 2746 O O . TYR A 1 374 ? 50.188 12.337 9.995 1.00 14.59 355 TYR A O 1
ATOM 2755 N N . SER A 1 375 ? 51.840 12.570 11.526 1.00 13.02 356 SER A N 1
ATOM 2756 C CA . SER A 1 375 ? 52.825 11.826 10.745 1.00 15.54 356 SER A CA 1
ATOM 2757 C C . SER A 1 375 ? 52.698 10.306 10.879 1.00 23.74 356 SER A C 1
ATOM 2758 O O . SER A 1 375 ? 53.509 9.568 10.310 1.00 22.21 356 SER A O 1
ATOM 2761 N N . ASN A 1 376 ? 51.692 9.852 11.626 1.00 19.68 357 ASN A N 1
ATOM 2762 C CA . ASN A 1 376 ? 51.417 8.421 11.806 1.00 14.07 357 ASN A CA 1
ATOM 2763 C C . ASN A 1 376 ? 51.347 7.719 10.451 1.00 15.18 357 ASN A C 1
ATOM 2764 O O . ASN A 1 376 ? 50.446 7.990 9.658 1.00 18.74 357 ASN A O 1
ATOM 2769 N N . PRO A 1 377 ? 52.314 6.826 10.169 1.00 18.38 358 PRO A N 1
ATOM 2770 C CA . PRO A 1 377 ? 52.339 6.214 8.835 1.00 23.89 358 PRO A CA 1
ATOM 2771 C C . PRO A 1 377 ? 51.360 5.051 8.705 1.00 25.87 358 PRO A C 1
ATOM 2772 O O . PRO A 1 377 ? 51.176 4.535 7.605 1.00 23.85 358 PRO A O 1
ATOM 2776 N N . ALA A 1 378 ? 50.745 4.642 9.810 1.00 18.92 359 ALA A N 1
ATOM 2777 C CA . ALA A 1 378 ? 49.842 3.493 9.795 1.00 21.60 359 ALA A CA 1
ATOM 2778 C C . ALA A 1 378 ? 48.399 3.865 9.459 1.00 21.09 359 ALA A C 1
ATOM 2779 O O . ALA A 1 378 ? 47.556 2.982 9.258 1.00 27.14 359 ALA A O 1
ATOM 2781 N N . LEU A 1 379 ? 48.105 5.163 9.434 1.00 18.68 360 LEU A N 1
ATOM 2782 C CA . LEU A 1 379 ? 46.761 5.626 9.106 1.00 18.97 360 LEU A CA 1
ATOM 2783 C C . LEU A 1 379 ? 46.766 6.337 7.763 1.00 20.02 360 LEU A C 1
ATOM 2784 O O . LEU A 1 379 ? 47.780 6.899 7.349 1.00 18.26 360 LEU A O 1
ATOM 2789 N N . ARG A 1 380 ? 45.628 6.312 7.085 1.00 15.23 361 ARG A N 1
ATOM 2790 C CA . ARG A 1 380 ? 45.479 7.026 5.823 1.00 18.48 361 ARG A CA 1
ATOM 2791 C C . ARG A 1 380 ? 44.303 7.979 5.950 1.00 20.49 361 ARG A C 1
ATOM 2792 O O . ARG A 1 380 ? 43.174 7.654 5.558 1.00 16.15 361 ARG A O 1
ATOM 2800 N N . HIS A 1 381 ? 44.564 9.156 6.508 1.00 13.64 362 HIS A N 1
ATOM 2801 C CA . HIS A 1 381 ? 43.494 10.094 6.784 1.00 10.70 362 HIS A CA 1
ATOM 2802 C C . HIS A 1 381 ? 43.415 11.068 5.616 1.00 12.99 362 HIS A C 1
ATOM 2803 O O . HIS A 1 381 ? 44.322 11.878 5.405 1.00 11.59 362 HIS A O 1
ATOM 2810 N N . ARG A 1 382 ? 42.336 10.973 4.848 1.00 13.38 363 ARG A N 1
ATOM 2811 C CA . ARG A 1 382 ? 42.235 11.706 3.585 1.00 13.60 363 ARG A CA 1
ATOM 2812 C C . ARG A 1 382 ? 41.989 13.186 3.809 1.00 12.77 363 ARG A C 1
ATOM 2813 O O . ARG A 1 382 ? 41.123 13.569 4.600 1.00 11.84 363 ARG A O 1
ATOM 2821 N N . THR A 1 383 ? 42.757 14.018 3.111 1.00 13.39 364 THR A N 1
ATOM 2822 C CA . THR A 1 383 ? 42.523 15.452 3.124 1.00 12.16 364 THR A CA 1
ATOM 2823 C C . THR A 1 383 ? 41.093 15.725 2.660 1.00 13.14 364 THR A C 1
ATOM 2824 O O . THR A 1 383 ? 40.430 16.626 3.180 1.00 12.37 364 THR A O 1
ATOM 2828 N N . TRP A 1 384 ? 40.599 14.928 1.709 1.00 12.78 365 TRP A N 1
ATOM 2829 C CA . TRP A 1 384 ? 39.222 15.095 1.243 1.00 12.50 365 TRP A CA 1
ATOM 2830 C C . TRP A 1 384 ? 38.192 14.885 2.355 1.00 11.85 365 TRP A C 1
ATOM 2831 O O . TRP A 1 384 ? 37.196 15.613 2.438 1.00 13.36 365 TRP A O 1
ATOM 2842 N N . GLN A 1 385 ? 38.412 13.891 3.208 1.00 11.06 366 GLN A N 1
ATOM 2843 C CA . GLN A 1 385 ? 37.483 13.688 4.313 1.00 12.35 366 GLN A CA 1
ATOM 2844 C C . GLN A 1 385 ? 37.499 14.870 5.285 1.00 13.45 366 GLN A C 1
ATOM 2845 O O . GLN A 1 385 ? 36.446 15.378 5.685 1.00 13.94 366 GLN A O 1
ATOM 2851 N N . ILE A 1 386 ? 38.691 15.295 5.685 1.00 13.37 367 ILE A N 1
ATOM 2852 C CA . ILE A 1 386 ? 38.805 16.406 6.633 1.00 11.96 367 ILE A CA 1
ATOM 2853 C C . ILE A 1 386 ? 38.182 17.675 6.044 1.00 13.05 367 ILE A C 1
ATOM 2854 O O . ILE A 1 386 ? 37.587 18.480 6.760 1.00 13.72 367 ILE A O 1
ATOM 2859 N N . ALA A 1 387 ? 38.289 17.823 4.726 1.00 11.45 368 ALA A N 1
ATOM 2860 C CA . ALA A 1 387 ? 37.750 18.984 4.014 1.00 12.03 368 ALA A CA 1
ATOM 2861 C C . ALA A 1 387 ? 36.227 19.069 4.036 1.00 11.90 368 ALA A C 1
ATOM 2862 O O . ALA A 1 387 ? 35.650 20.132 3.775 1.00 15.50 368 ALA A O 1
ATOM 2864 N N . MET A 1 388 ? 35.569 17.945 4.302 1.00 11.19 369 MET A N 1
ATOM 2865 C CA . MET A 1 388 ? 34.108 17.904 4.332 1.00 15.35 369 MET A CA 1
ATOM 2866 C C . MET A 1 388 ? 33.519 18.925 5.322 1.00 17.39 369 MET A C 1
ATOM 2867 O O . MET A 1 388 ? 34.101 19.166 6.387 1.00 13.39 369 MET A O 1
ATOM 2872 N N . ASP A 1 389 ? 32.377 19.518 4.968 1.00 14.03 370 ASP A N 1
ATOM 2873 C CA . ASP A 1 389 ? 31.628 20.402 5.877 1.00 13.93 370 ASP A CA 1
ATOM 2874 C C . ASP A 1 389 ? 32.422 21.609 6.383 1.00 17.27 370 ASP A C 1
ATOM 2875 O O . ASP A 1 389 ? 32.279 22.011 7.543 1.00 11.95 370 ASP A O 1
ATOM 2880 N N . GLY A 1 390 ? 33.249 22.192 5.525 1.00 15.16 371 GLY A N 1
ATOM 2881 C CA . GLY A 1 390 ? 34.028 23.358 5.919 1.00 16.74 371 GLY A CA 1
ATOM 2882 C C . GLY A 1 390 ? 33.197 24.493 6.496 1.00 14.45 371 GLY A C 1
ATOM 2883 O O . GLY A 1 390 ? 33.631 25.171 7.424 1.00 13.09 371 GLY A O 1
ATOM 2884 N N . SER A 1 391 ? 31.999 24.696 5.949 1.00 12.00 372 SER A N 1
ATOM 2885 C CA . SER A 1 391 ? 31.090 25.736 6.432 1.00 14.58 372 SER A CA 1
ATOM 2886 C C . SER A 1 391 ? 30.754 25.568 7.917 1.00 15.70 372 SER A C 1
ATOM 2887 O O . SER A 1 391 ? 30.467 26.555 8.612 1.00 15.15 372 SER A O 1
ATOM 2890 N N . GLN A 1 392 ? 30.798 24.324 8.402 1.00 12.03 373 GLN A N 1
ATOM 2891 C CA . GLN A 1 392 ? 30.426 24.014 9.788 1.00 12.51 373 GLN A CA 1
ATOM 2892 C C . GLN A 1 392 ? 31.632 24.057 10.718 1.00 18.08 373 GLN A C 1
ATOM 2893 O O . GLN A 1 392 ? 31.470 24.022 11.940 1.00 20.42 373 GLN A O 1
ATOM 2899 N N . LYS A 1 393 ? 32.829 24.111 10.134 1.00 12.54 374 LYS A N 1
ATOM 2900 C CA . LYS A 1 393 ? 34.088 23.935 10.870 1.00 14.38 374 LYS A CA 1
ATOM 2901 C C . LYS A 1 393 ? 34.931 25.215 10.949 1.00 14.99 374 LYS A C 1
ATOM 2902 O O . LYS A 1 393 ? 35.571 25.469 11.962 1.00 14.58 374 LYS A O 1
ATOM 2908 N N . LEU A 1 394 ? 34.957 25.996 9.868 1.00 12.57 375 LEU A N 1
ATOM 2909 C CA . LEU A 1 394 ? 35.751 27.235 9.822 1.00 14.68 375 LEU A CA 1
ATOM 2910 C C . LEU A 1 394 ? 35.622 28.174 11.031 1.00 15.92 375 LEU A C 1
ATOM 2911 O O . LEU A 1 394 ? 36.643 28.656 11.530 1.00 15.94 375 LEU A O 1
ATOM 2916 N N . PRO A 1 395 ? 34.381 28.446 11.498 1.00 15.43 376 PRO A N 1
ATOM 2917 C CA . PRO A 1 395 ? 34.241 29.413 12.597 1.00 18.58 376 PRO A CA 1
ATOM 2918 C C . PRO A 1 395 ? 35.037 29.047 13.848 1.00 16.68 376 PRO A C 1
ATOM 2919 O O . PRO A 1 395 ? 35.786 29.888 14.346 1.00 18.55 376 PRO A O 1
ATOM 2923 N N . GLN A 1 396 ? 34.895 27.824 14.350 1.00 13.85 377 GLN A N 1
ATOM 2924 C CA . GLN A 1 396 ? 35.612 27.473 15.575 1.00 14.18 377 GLN A CA 1
ATOM 2925 C C . GLN A 1 396 ? 37.071 27.130 15.330 1.00 15.06 377 GLN A C 1
ATOM 2926 O O . GLN A 1 396 ? 37.906 27.298 16.221 1.00 15.64 377 GLN A O 1
ATOM 2932 N N . ARG A 1 397 ? 37.393 26.658 14.127 1.00 12.66 378 ARG A N 1
ATOM 2933 C CA . ARG A 1 397 ? 38.746 26.172 13.869 1.00 10.18 378 ARG A CA 1
ATOM 2934 C C . ARG A 1 397 ? 39.698 27.281 13.475 1.00 11.71 378 ARG A C 1
ATOM 2935 O O . ARG A 1 397 ? 40.894 27.222 13.798 1.00 11.09 378 ARG A O 1
ATOM 2943 N N . MET A 1 398 ? 39.188 28.283 12.760 1.00 9.39 379 MET A N 1
ATOM 2944 C CA . MET A 1 398 ? 40.055 29.379 12.302 1.00 9.75 379 MET A CA 1
ATOM 2945 C C . MET A 1 398 ? 39.531 30.777 12.603 1.00 12.24 379 MET A C 1
ATOM 2946 O O . MET A 1 398 ? 40.306 31.663 12.964 1.00 11.12 379 MET A O 1
ATOM 2951 N N . LEU A 1 399 ? 38.233 30.997 12.432 1.00 10.88 380 LEU A N 1
ATOM 2952 C CA . LEU A 1 399 ? 37.705 32.370 12.468 1.00 9.83 380 LEU A CA 1
ATOM 2953 C C . LEU A 1 399 ? 37.717 33.011 13.864 1.00 11.91 380 LEU A C 1
ATOM 2954 O O . LEU A 1 399 ? 38.003 34.206 13.997 1.00 11.60 380 LEU A O 1
ATOM 2959 N N . ASP A 1 400 ? 37.404 32.242 14.903 1.00 11.03 381 ASP A N 1
ATOM 2960 C CA . ASP A 1 400 ? 37.495 32.787 16.258 1.00 14.86 381 ASP A CA 1
ATOM 2961 C C . ASP A 1 400 ? 38.935 33.182 16.610 1.00 14.33 381 ASP A C 1
ATOM 2962 O O . ASP A 1 400 ? 39.154 34.153 17.335 1.00 12.61 381 ASP A O 1
ATOM 2967 N N . SER A 1 401 ? 39.919 32.444 16.103 1.00 12.42 382 SER A N 1
ATOM 2968 C CA . SER A 1 401 ? 41.322 32.825 16.315 1.00 11.56 382 SER A CA 1
ATOM 2969 C C . SER A 1 401 ? 41.638 34.127 15.592 1.00 12.97 382 SER A C 1
ATOM 2970 O O . SER A 1 401 ? 42.295 35.012 16.146 1.00 12.80 382 SER A O 1
ATOM 2973 N N . VAL A 1 402 ? 41.192 34.237 14.343 1.00 12.47 383 VAL A N 1
ATOM 2974 C CA . VAL A 1 402 ? 41.370 35.482 13.598 1.00 10.02 383 VAL A CA 1
ATOM 2975 C C . VAL A 1 402 ? 40.792 36.654 14.388 1.00 8.91 383 VAL A C 1
ATOM 2976 O O . VAL A 1 402 ? 41.414 37.716 14.499 1.00 11.73 383 VAL A O 1
ATOM 2980 N N . ARG A 1 403 ? 39.606 36.462 14.954 1.00 11.11 384 ARG A N 1
ATOM 2981 C CA . ARG A 1 403 ? 39.001 37.517 15.766 1.00 13.92 384 ARG A CA 1
ATOM 2982 C C . ARG A 1 403 ? 39.885 37.908 16.946 1.00 13.72 384 ARG A C 1
ATOM 2983 O O . ARG A 1 403 ? 39.988 39.085 17.274 1.00 12.64 384 ARG A O 1
ATOM 2991 N N . TRP A 1 404 ? 40.540 36.933 17.570 1.00 14.50 385 TRP A N 1
ATOM 2992 C CA . TRP A 1 404 ? 41.437 37.241 18.684 1.00 12.78 385 TRP A CA 1
ATOM 2993 C C . TRP A 1 404 ? 42.577 38.133 18.200 1.00 11.18 385 TRP A C 1
ATOM 2994 O O . TRP A 1 404 ? 42.917 39.151 18.830 1.00 14.29 385 TRP A O 1
ATOM 3005 N N . HIS A 1 405 ? 43.172 37.761 17.072 1.00 10.66 386 HIS A N 1
ATOM 3006 C CA . HIS A 1 405 ? 44.297 38.525 16.551 1.00 10.52 386 HIS A CA 1
ATOM 3007 C C . HIS A 1 405 ? 43.897 39.930 16.109 1.00 13.36 386 HIS A C 1
ATOM 3008 O O . HIS A 1 405 ? 44.649 40.896 16.331 1.00 13.54 386 HIS A O 1
ATOM 3015 N N . LEU A 1 406 ? 42.740 40.054 15.502 1.00 12.98 387 LEU A N 1
ATOM 3016 C CA . LEU A 1 406 ? 42.222 41.331 15.101 1.00 12.81 387 LEU A CA 1
ATOM 3017 C C . LEU A 1 406 ? 42.065 42.229 16.325 1.00 13.29 387 LEU A C 1
ATOM 3018 O O . LEU A 1 406 ? 42.464 43.326 16.321 1.00 17.44 387 LEU A O 1
ATOM 3023 N N . ALA A 1 407 ? 41.483 41.700 17.365 1.00 14.34 388 ALA A N 1
ATOM 3024 C CA . ALA A 1 407 ? 41.261 42.489 18.552 1.00 16.78 388 ALA A CA 1
ATOM 3025 C C . ALA A 1 407 ? 42.562 42.878 19.254 1.00 18.06 388 ALA A C 1
ATOM 3026 O O . ALA A 1 407 ? 42.595 43.819 19.953 1.00 20.45 388 ALA A O 1
ATOM 3028 N N . HIS A 1 408 ? 43.602 42.111 19.036 1.00 14.83 389 HIS A N 1
ATOM 3029 C CA . HIS A 1 408 ? 44.844 42.298 19.737 1.00 17.47 389 HIS A CA 1
ATOM 3030 C C . HIS A 1 408 ? 45.940 42.878 18.866 1.00 22.34 389 HIS A C 1
ATOM 3031 O O . HIS A 1 408 ? 47.061 42.908 19.254 1.00 23.58 389 HIS A O 1
ATOM 3038 N N . ASP A 1 409 ? 45.568 43.281 17.676 1.00 19.52 390 ASP A N 1
ATOM 3039 C CA . ASP A 1 409 ? 46.483 43.852 16.735 1.00 22.81 390 ASP A CA 1
ATOM 3040 C C . ASP A 1 409 ? 47.713 42.964 16.483 1.00 29.99 390 ASP A C 1
ATOM 3041 O O . ASP A 1 409 ? 48.831 43.398 16.547 1.00 27.58 390 ASP A O 1
ATOM 3046 N N . SER A 1 410 ? 47.439 41.717 16.208 1.00 18.69 391 SER A N 1
ATOM 3047 C CA . SER A 1 410 ? 48.413 40.686 16.098 1.00 20.85 391 SER A CA 1
ATOM 3048 C C . SER A 1 410 ? 48.268 40.014 14.705 1.00 22.94 391 SER A C 1
ATOM 3049 O O . SER A 1 410 ? 47.237 40.033 14.151 1.00 17.46 391 SER A O 1
ATOM 3052 N N . LYS A 1 411 ? 49.329 39.436 14.181 1.00 23.93 392 LYS A N 1
ATOM 3053 C CA . LYS A 1 411 ? 49.263 38.900 12.818 1.00 23.17 392 LYS A CA 1
ATOM 3054 C C . LYS A 1 411 ? 48.611 37.521 12.747 1.00 17.92 392 LYS A C 1
ATOM 3055 O O . LYS A 1 411 ? 48.674 36.727 13.691 1.00 18.48 392 LYS A O 1
ATOM 3061 N N . PHE A 1 412 ? 47.990 37.239 11.609 1.00 13.58 393 PHE A N 1
ATOM 3062 C CA . PHE A 1 412 ? 47.269 35.981 11.432 1.00 13.62 393 PHE A CA 1
ATOM 3063 C C . PHE A 1 412 ? 47.445 35.462 10.005 1.00 13.65 393 PHE A C 1
ATOM 3064 O O . PHE A 1 412 ? 46.500 34.959 9.400 1.00 19.13 393 PHE A O 1
ATOM 3072 N N . ASP A 1 413 ? 48.665 35.558 9.484 1.00 17.79 394 ASP A N 1
ATOM 3073 C CA . ASP A 1 413 ? 48.910 35.251 8.071 1.00 16.47 394 ASP A CA 1
ATOM 3074 C C . ASP A 1 413 ? 48.540 33.821 7.686 1.00 16.95 394 ASP A C 1
ATOM 3075 O O . ASP A 1 413 ? 47.916 33.594 6.643 1.00 12.53 394 ASP A O 1
ATOM 3080 N N . LEU A 1 414 ? 48.931 32.847 8.504 1.00 11.46 395 LEU A N 1
ATOM 3081 C CA . LEU A 1 414 ? 48.648 31.453 8.150 1.00 13.48 395 LEU A CA 1
ATOM 3082 C C . LEU A 1 414 ? 47.162 31.131 8.279 1.00 13.28 395 LEU A C 1
ATOM 3083 O O . LEU A 1 414 ? 46.635 30.306 7.526 1.00 12.09 395 LEU A O 1
ATOM 3088 N N . LEU A 1 415 ? 46.476 31.776 9.224 1.00 12.20 396 LEU A N 1
ATOM 3089 C CA . LEU A 1 415 ? 45.022 31.632 9.321 1.00 8.99 396 LEU A CA 1
ATOM 3090 C C . LEU A 1 415 ? 44.346 32.197 8.075 1.00 10.86 396 LEU A C 1
ATOM 3091 O O . LEU A 1 415 ? 43.401 31.608 7.545 1.00 14.14 396 LEU A O 1
ATOM 3096 N N . ALA A 1 416 ? 44.831 33.337 7.598 1.00 12.59 397 ALA A N 1
ATOM 3097 C CA . ALA A 1 416 ? 44.269 33.933 6.381 1.00 14.23 397 ALA A CA 1
ATOM 3098 C C . ALA A 1 416 ? 44.461 32.999 5.193 1.00 13.79 397 ALA A C 1
ATOM 3099 O O . ALA A 1 416 ? 43.575 32.872 4.339 1.00 12.06 397 ALA A O 1
ATOM 3101 N N . LEU A 1 417 ? 45.624 32.358 5.126 1.00 13.65 398 LEU A N 1
ATOM 3102 C CA . LEU A 1 417 ? 45.895 31.405 4.055 1.00 12.10 398 LEU A CA 1
ATOM 3103 C C . LEU A 1 417 ? 45.005 30.175 4.192 1.00 12.84 398 LEU A C 1
ATOM 3104 O O . LEU A 1 417 ? 44.533 29.616 3.186 1.00 13.01 398 LEU A O 1
ATOM 3109 N N . GLY A 1 418 ? 44.763 29.741 5.428 1.00 12.04 399 GLY A N 1
ATOM 3110 C CA . GLY A 1 418 ? 43.823 28.646 5.644 1.00 10.28 399 GLY A CA 1
ATOM 3111 C C . GLY A 1 418 ? 42.426 28.962 5.111 1.00 12.20 399 GLY A C 1
ATOM 3112 O O . GLY A 1 418 ? 41.782 28.130 4.445 1.00 10.98 399 GLY A O 1
ATOM 3113 N N . VAL A 1 419 ? 41.940 30.161 5.415 1.00 9.86 400 VAL A N 1
ATOM 3114 C CA . VAL A 1 419 ? 40.638 30.595 4.922 1.00 9.34 400 VAL A CA 1
ATOM 3115 C C . VAL A 1 419 ? 40.663 30.682 3.393 1.00 14.19 400 VAL A C 1
ATOM 3116 O O . VAL A 1 419 ? 39.742 30.219 2.729 1.00 9.87 400 VAL A O 1
ATOM 3120 N N . ALA A 1 420 ? 41.720 31.264 2.833 1.00 10.58 401 ALA A N 1
ATOM 3121 C CA . ALA A 1 420 ? 41.840 31.350 1.365 1.00 11.73 401 ALA A CA 1
ATOM 3122 C C . ALA A 1 420 ? 41.860 29.951 0.731 1.00 15.28 401 ALA A C 1
ATOM 3123 O O . ALA A 1 420 ? 41.323 29.735 -0.368 1.00 13.01 401 ALA A O 1
ATOM 3125 N N . GLY A 1 421 ? 42.468 28.997 1.425 1.00 12.49 402 GLY A N 1
ATOM 3126 C CA . GLY A 1 421 ? 42.516 27.626 0.940 1.00 8.32 402 GLY A CA 1
ATOM 3127 C C . GLY A 1 421 ? 41.138 27.007 0.829 1.00 12.26 402 GLY A C 1
ATOM 3128 O O . GLY A 1 421 ? 40.830 26.346 -0.165 1.00 14.85 402 GLY A O 1
ATOM 3129 N N . TRP A 1 422 ? 40.310 27.194 1.850 1.00 12.01 403 TRP A N 1
ATOM 3130 C CA . TRP A 1 422 ? 38.931 26.731 1.779 1.00 10.31 403 TRP A CA 1
ATOM 3131 C C . TRP A 1 422 ? 38.215 27.425 0.614 1.00 10.77 403 TRP A C 1
ATOM 3132 O O . TRP A 1 422 ? 37.487 26.788 -0.149 1.00 12.88 403 TRP A O 1
ATOM 3143 N N . MET A 1 423 ? 38.438 28.726 0.457 1.00 9.04 404 MET A N 1
ATOM 3144 C CA . MET A 1 423 ? 37.769 29.453 -0.620 1.00 12.82 404 MET A CA 1
ATOM 3145 C C . MET A 1 423 ? 38.161 28.925 -1.994 1.00 13.96 404 MET A C 1
ATOM 3146 O O . MET A 1 423 ? 37.320 28.824 -2.894 1.00 11.63 404 MET A O 1
ATOM 3151 N N . ARG A 1 424 ? 39.436 28.592 -2.157 1.00 11.36 405 ARG A N 1
ATOM 3152 C CA . ARG A 1 424 ? 39.917 28.083 -3.431 1.00 11.13 405 ARG A CA 1
ATOM 3153 C C . ARG A 1 424 ? 39.324 26.701 -3.675 1.00 15.72 405 ARG A C 1
ATOM 3154 O O . ARG A 1 424 ? 38.881 26.379 -4.780 1.00 13.04 405 ARG A O 1
ATOM 3162 N N . TYR A 1 425 ? 39.296 25.887 -2.627 1.00 10.74 406 TYR A N 1
ATOM 3163 C CA . TYR A 1 425 ? 38.753 24.535 -2.723 1.00 12.41 406 TYR A CA 1
ATOM 3164 C C . TYR A 1 425 ? 37.290 24.525 -3.161 1.00 13.10 406 TYR A C 1
ATOM 3165 O O . TYR A 1 425 ? 36.893 23.743 -4.037 1.00 12.88 406 TYR A O 1
ATOM 3174 N N . VAL A 1 426 ? 36.479 25.388 -2.568 1.00 11.74 407 VAL A N 1
ATOM 3175 C CA . VAL A 1 426 ? 35.051 25.339 -2.881 1.00 13.34 407 VAL A CA 1
ATOM 3176 C C . VAL A 1 426 ? 34.723 25.953 -4.247 1.00 11.74 407 VAL A C 1
ATOM 3177 O O . VAL A 1 426 ? 33.573 25.908 -4.690 1.00 15.34 407 VAL A O 1
ATOM 3181 N N . GLY A 1 427 ? 35.727 26.499 -4.926 1.00 13.25 408 GLY A N 1
ATOM 3182 C CA . GLY A 1 427 ? 35.539 26.925 -6.307 1.00 11.99 408 GLY A CA 1
ATOM 3183 C C . GLY A 1 427 ? 35.177 25.731 -7.179 1.00 15.08 408 GLY A C 1
ATOM 3184 O O . GLY A 1 427 ? 34.531 25.881 -8.229 1.00 16.35 408 GLY A O 1
ATOM 3185 N N . GLY A 1 428 ? 35.617 24.544 -6.759 1.00 14.72 409 GLY A N 1
ATOM 3186 C CA . GLY A 1 428 ? 35.166 23.305 -7.372 1.00 15.04 409 GLY A CA 1
ATOM 3187 C C . GLY A 1 428 ? 36.008 22.722 -8.499 1.00 18.15 409 GLY A C 1
ATOM 3188 O O . GLY A 1 428 ? 35.673 21.663 -9.032 1.00 17.41 409 GLY A O 1
ATOM 3189 N N . VAL A 1 429 ? 37.080 23.409 -8.885 1.00 14.73 410 VAL A N 1
ATOM 3190 C CA . VAL A 1 429 ? 37.952 22.900 -9.943 1.00 14.59 410 VAL A CA 1
ATOM 3191 C C . VAL A 1 429 ? 39.370 22.891 -9.400 1.00 18.52 410 VAL A C 1
ATOM 3192 O O . VAL A 1 429 ? 39.858 23.926 -8.949 1.00 18.83 410 VAL A O 1
ATOM 3196 N N . ASP A 1 430 ? 40.033 21.735 -9.410 1.00 13.34 411 ASP A N 1
ATOM 3197 C CA . ASP A 1 430 ? 41.365 21.661 -8.795 1.00 12.97 411 ASP A CA 1
ATOM 3198 C C . ASP A 1 430 ? 42.440 22.280 -9.680 1.00 19.18 411 ASP A C 1
ATOM 3199 O O . ASP A 1 430 ? 42.134 22.786 -10.764 1.00 20.48 411 ASP A O 1
ATOM 3204 N N . GLU A 1 431 ? 43.693 22.259 -9.228 1.00 13.13 412 GLU A N 1
ATOM 3205 C CA . GLU A 1 431 ? 44.740 22.981 -9.956 1.00 17.85 412 GLU A CA 1
ATOM 3206 C C . GLU A 1 431 ? 45.057 22.362 -11.322 1.00 17.41 412 GLU A C 1
ATOM 3207 O O . GLU A 1 431 ? 45.652 23.024 -12.179 1.00 18.84 412 GLU A O 1
ATOM 3213 N N . GLN A 1 432 ? 44.659 21.108 -11.527 1.00 17.09 413 GLN A N 1
ATOM 3214 C CA . GLN A 1 432 ? 44.849 20.450 -12.829 1.00 21.52 413 GLN A CA 1
ATOM 3215 C C . GLN A 1 432 ? 43.614 20.580 -13.718 1.00 25.49 413 GLN A C 1
ATOM 3216 O O . GLN A 1 432 ? 43.563 19.991 -14.805 1.00 25.68 413 GLN A O 1
ATOM 3222 N N . GLY A 1 433 ? 42.617 21.334 -13.261 1.00 18.38 414 GLY A N 1
ATOM 3223 C CA . GLY A 1 433 ? 41.415 21.539 -14.051 1.00 18.22 414 GLY A CA 1
ATOM 3224 C C . GLY A 1 433 ? 40.384 20.427 -13.921 1.00 22.70 414 GLY A C 1
ATOM 3225 O O . GLY A 1 433 ? 39.436 20.364 -14.705 1.00 22.25 414 GLY A O 1
ATOM 3226 N N . ASN A 1 434 ? 40.556 19.558 -12.925 1.00 17.23 415 ASN A N 1
ATOM 3227 C CA . ASN A 1 434 ? 39.598 18.488 -12.674 1.00 16.17 415 ASN A CA 1
ATOM 3228 C C . ASN A 1 434 ? 38.601 18.847 -11.561 1.00 18.68 415 ASN A C 1
ATOM 3229 O O . ASN A 1 434 ? 38.922 19.637 -10.671 1.00 16.83 415 ASN A O 1
ATOM 3234 N N . PRO A 1 435 ? 37.395 18.249 -11.598 1.00 18.67 416 PRO A N 1
ATOM 3235 C CA . PRO A 1 435 ? 36.363 18.597 -10.613 1.00 17.69 416 PRO A CA 1
ATOM 3236 C C . PRO A 1 435 ? 36.761 18.221 -9.192 1.00 20.95 416 PRO A C 1
ATOM 3237 O O . PRO A 1 435 ? 37.445 17.218 -8.980 1.00 15.21 416 PRO A O 1
ATOM 3241 N N . ILE A 1 436 ? 36.346 19.040 -8.234 1.00 14.37 417 ILE A N 1
ATOM 3242 C CA . ILE A 1 436 ? 36.436 18.681 -6.828 1.00 15.39 417 ILE A CA 1
ATOM 3243 C C . ILE A 1 436 ? 35.012 18.420 -6.367 1.00 20.57 417 ILE A C 1
ATOM 3244 O O . ILE A 1 436 ? 34.124 19.259 -6.582 1.00 21.61 417 ILE A O 1
ATOM 3249 N N . GLU A 1 437 ? 34.782 17.260 -5.758 1.00 18.53 418 GLU A N 1
ATOM 3250 C CA . GLU A 1 437 ? 33.464 16.961 -5.210 1.00 18.74 418 GLU A CA 1
ATOM 3251 C C . GLU A 1 437 ? 33.356 17.617 -3.846 1.00 20.48 418 GLU A C 1
ATOM 3252 O O . GLU A 1 437 ? 33.991 17.172 -2.896 1.00 19.44 418 GLU A O 1
ATOM 3258 N N . ILE A 1 438 ? 32.553 18.676 -3.749 1.00 15.00 419 ILE A N 1
ATOM 3259 C CA . ILE A 1 438 ? 32.415 19.398 -2.492 1.00 17.15 419 ILE A CA 1
ATOM 3260 C C . ILE A 1 438 ? 31.275 18.830 -1.665 1.00 18.59 419 ILE A C 1
ATOM 3261 O O . ILE A 1 438 ? 30.129 18.802 -2.112 1.00 18.26 419 ILE A O 1
ATOM 3266 N N . SER A 1 439 ? 31.593 18.387 -0.453 1.00 15.98 420 SER A N 1
ATOM 3267 C CA . SER A 1 439 ? 30.584 17.841 0.445 1.00 19.72 420 SER A CA 1
ATOM 3268 C C . SER A 1 439 ? 30.383 18.819 1.598 1.00 19.22 420 SER A C 1
ATOM 3269 O O . SER A 1 439 ? 31.297 19.045 2.388 1.00 17.12 420 SER A O 1
ATOM 3272 N N . ASP A 1 440 ? 29.195 19.411 1.680 1.00 14.56 421 ASP A N 1
ATOM 3273 C CA . ASP A 1 440 ? 28.928 20.486 2.640 1.00 17.50 421 ASP A CA 1
ATOM 3274 C C . ASP A 1 440 ? 27.421 20.753 2.658 1.00 17.07 421 ASP A C 1
ATOM 3275 O O . ASP A 1 440 ? 26.803 20.817 1.600 1.00 17.52 421 ASP A O 1
ATOM 3280 N N . PRO A 1 441 ? 26.817 20.913 3.854 1.00 16.19 422 PRO A N 1
ATOM 3281 C CA . PRO A 1 441 ? 25.367 21.161 3.899 1.00 19.66 422 PRO A CA 1
ATOM 3282 C C . PRO A 1 441 ? 24.982 22.509 3.301 1.00 18.24 422 PRO A C 1
ATOM 3283 O O . PRO A 1 441 ? 23.812 22.697 2.954 1.00 19.84 422 PRO A O 1
ATOM 3287 N N . LEU A 1 442 ? 25.938 23.433 3.198 1.00 14.84 423 LEU A N 1
ATOM 3288 C CA . LEU A 1 442 ? 25.663 24.745 2.616 1.00 14.52 423 LEU A CA 1
ATOM 3289 C C . LEU A 1 442 ? 26.080 24.807 1.145 1.00 18.08 423 LEU A C 1
ATOM 3290 O O . LEU A 1 442 ? 26.187 25.892 0.575 1.00 15.20 423 LEU A O 1
ATOM 3295 N N . LEU A 1 443 ? 26.292 23.641 0.531 1.00 12.62 424 LEU A N 1
ATOM 3296 C CA . LEU A 1 443 ? 26.693 23.580 -0.880 1.00 16.51 424 LEU A CA 1
ATOM 3297 C C . LEU A 1 443 ? 25.864 24.471 -1.828 1.00 18.98 424 LEU A C 1
ATOM 3298 O O . LEU A 1 443 ? 26.445 25.164 -2.670 1.00 18.36 424 LEU A O 1
ATOM 3303 N N . PRO A 1 444 ? 24.517 24.473 -1.697 1.00 18.72 425 PRO A N 1
ATOM 3304 C CA . PRO A 1 444 ? 23.759 25.342 -2.612 1.00 20.82 425 PRO A CA 1
ATOM 3305 C C . PRO A 1 444 ? 24.110 26.829 -2.484 1.00 22.72 425 PRO A C 1
ATOM 3306 O O . PRO A 1 444 ? 24.180 27.539 -3.496 1.00 20.24 425 PRO A O 1
ATOM 3310 N N . VAL A 1 445 ? 24.326 27.289 -1.254 1.00 18.14 426 VAL A N 1
ATOM 3311 C CA . VAL A 1 445 ? 24.721 28.672 -1.000 1.00 13.26 426 VAL A CA 1
ATOM 3312 C C . VAL A 1 445 ? 26.132 28.951 -1.529 1.00 17.30 426 VAL A C 1
ATOM 3313 O O . VAL A 1 445 ? 26.392 29.984 -2.151 1.00 17.20 426 VAL A O 1
ATOM 3317 N N . ILE A 1 446 ? 27.045 28.030 -1.245 1.00 11.49 427 ILE A N 1
ATOM 3318 C CA . ILE A 1 446 ? 28.423 28.142 -1.701 1.00 11.00 427 ILE A CA 1
ATOM 3319 C C . ILE A 1 446 ? 28.474 28.166 -3.234 1.00 15.45 427 ILE A C 1
ATOM 3320 O O . ILE A 1 446 ? 29.133 29.024 -3.825 1.00 15.31 427 ILE A O 1
ATOM 3325 N N . GLN A 1 447 ? 27.773 27.243 -3.884 1.00 13.92 428 GLN A N 1
ATOM 3326 C CA . GLN A 1 447 ? 27.778 27.203 -5.355 1.00 15.84 428 GLN A CA 1
ATOM 3327 C C . GLN A 1 447 ? 27.243 28.492 -5.961 1.00 17.93 428 GLN A C 1
ATOM 3328 O O . GLN A 1 447 ? 27.760 28.991 -6.960 1.00 18.50 428 GLN A O 1
ATOM 3334 N N . LYS A 1 448 ? 26.205 29.043 -5.349 1.00 15.80 429 LYS A N 1
ATOM 3335 C CA . LYS A 1 448 ? 25.612 30.260 -5.861 1.00 14.23 429 LYS A CA 1
ATOM 3336 C C . LYS A 1 448 ? 26.605 31.415 -5.707 1.00 19.48 429 LYS A C 1
ATOM 3337 O O . LYS A 1 448 ? 26.665 32.310 -6.547 1.00 18.44 429 LYS A O 1
ATOM 3343 N N . ALA A 1 449 ? 27.397 31.381 -4.636 1.00 16.15 430 ALA A N 1
ATOM 3344 C CA . ALA A 1 449 ? 28.374 32.442 -4.379 1.00 11.50 430 ALA A CA 1
ATOM 3345 C C . ALA A 1 449 ? 29.524 32.361 -5.374 1.00 15.06 430 ALA A C 1
ATOM 3346 O O . ALA A 1 449 ? 30.067 33.385 -5.825 1.00 18.71 430 ALA A O 1
ATOM 3348 N N . VAL A 1 450 ? 29.917 31.135 -5.689 1.00 11.84 431 VAL A N 1
ATOM 3349 C CA . VAL A 1 450 ? 30.978 30.893 -6.653 1.00 11.24 431 VAL A CA 1
ATOM 3350 C C . VAL A 1 450 ? 30.513 31.252 -8.064 1.00 14.65 431 VAL A C 1
ATOM 3351 O O . VAL A 1 450 ? 31.210 31.970 -8.793 1.00 13.35 431 VAL A O 1
ATOM 3355 N N . GLN A 1 451 ? 29.338 30.758 -8.450 1.00 15.83 432 GLN A N 1
ATOM 3356 C CA . GLN A 1 451 ? 28.836 30.969 -9.812 1.00 20.21 432 GLN A CA 1
ATOM 3357 C C . GLN A 1 451 ? 28.559 32.435 -10.101 1.00 19.02 432 GLN A C 1
ATOM 3358 O O . GLN A 1 451 ? 28.639 32.868 -11.252 1.00 20.73 432 GLN A O 1
ATOM 3364 N N . SER A 1 452 ? 28.217 33.198 -9.067 1.00 13.85 433 SER A N 1
ATOM 3365 C CA . SER A 1 452 ? 27.846 34.597 -9.265 1.00 19.90 433 SER A CA 1
ATOM 3366 C C . SER A 1 452 ? 29.042 35.555 -9.185 1.00 25.62 433 SER A C 1
ATOM 3367 O O . SER A 1 452 ? 28.868 36.771 -9.317 1.00 21.92 433 SER A O 1
ATOM 3370 N N . SER A 1 453 ? 30.252 35.025 -8.984 1.00 15.10 434 SER A N 1
ATOM 3371 C CA . SER A 1 453 ? 31.422 35.893 -8.810 1.00 14.84 434 SER A CA 1
ATOM 3372 C C . SER A 1 453 ? 32.575 35.505 -9.706 1.00 16.55 434 SER A C 1
ATOM 3373 O O . SER A 1 453 ? 32.855 34.319 -9.908 1.00 18.28 434 SER A O 1
ATOM 3376 N N . ALA A 1 454 ? 33.255 36.514 -10.237 1.00 15.26 435 ALA A N 1
ATOM 3377 C CA . ALA A 1 454 ? 34.410 36.287 -11.086 1.00 15.24 435 ALA A CA 1
ATOM 3378 C C . ALA A 1 454 ? 35.546 35.759 -10.228 1.00 18.54 435 ALA A C 1
ATOM 3379 O O . ALA A 1 454 ? 35.682 36.142 -9.065 1.00 16.29 435 ALA A O 1
ATOM 3381 N N . GLU A 1 455 ? 36.361 34.878 -10.796 1.00 13.62 436 GLU A N 1
ATOM 3382 C CA . GLU A 1 455 ? 37.570 34.438 -10.111 1.00 14.02 436 GLU A CA 1
ATOM 3383 C C . GLU A 1 455 ? 38.421 35.652 -9.697 1.00 16.89 436 GLU A C 1
ATOM 3384 O O . GLU A 1 455 ? 38.336 36.720 -10.322 1.00 18.92 436 GLU A O 1
ATOM 3390 N N . GLY A 1 456 ? 39.206 35.518 -8.626 1.00 14.00 437 GLY A N 1
ATOM 3391 C CA . GLY A 1 456 ? 40.030 36.631 -8.165 1.00 14.86 437 GLY A CA 1
ATOM 3392 C C . GLY A 1 456 ? 39.406 37.358 -6.988 1.00 14.67 437 GLY A C 1
ATOM 3393 O O . GLY A 1 456 ? 38.766 36.730 -6.137 1.00 14.69 437 GLY A O 1
ATOM 3394 N N . THR A 1 457 ? 39.563 38.681 -6.937 1.00 13.37 438 THR A N 1
ATOM 3395 C CA . THR A 1 457 ? 39.090 39.441 -5.778 1.00 17.00 438 THR A CA 1
ATOM 3396 C C . THR A 1 457 ? 37.573 39.388 -5.581 1.00 19.17 438 THR A C 1
ATOM 3397 O O . THR A 1 457 ? 37.089 39.459 -4.458 1.00 15.39 438 THR A O 1
ATOM 3401 N N . ALA A 1 458 ? 36.817 39.262 -6.666 1.00 12.10 439 ALA A N 1
ATOM 3402 C CA . ALA A 1 458 ? 35.361 39.200 -6.542 1.00 17.36 439 ALA A CA 1
ATOM 3403 C C . ALA A 1 458 ? 34.959 37.933 -5.811 1.00 13.01 439 ALA A C 1
ATOM 3404 O O . ALA A 1 458 ? 33.982 37.911 -5.061 1.00 13.02 439 ALA A O 1
ATOM 3406 N N . ARG A 1 459 ? 35.704 36.861 -6.057 1.00 9.18 440 ARG A N 1
ATOM 3407 C CA . ARG A 1 459 ? 35.362 35.564 -5.500 1.00 14.29 440 ARG A CA 1
ATOM 3408 C C . ARG A 1 459 ? 35.514 35.599 -3.983 1.00 12.29 440 ARG A C 1
ATOM 3409 O O . ARG A 1 459 ? 34.676 35.063 -3.254 1.00 10.96 440 ARG A O 1
ATOM 3417 N N . VAL A 1 460 ? 36.583 36.228 -3.504 1.00 10.76 441 VAL A N 1
ATOM 3418 C CA . VAL A 1 460 ? 36.768 36.370 -2.062 1.00 10.49 441 VAL A CA 1
ATOM 3419 C C . VAL A 1 460 ? 35.593 37.133 -1.458 1.00 13.85 441 VAL A C 1
ATOM 3420 O O . VAL A 1 460 ? 35.033 36.699 -0.452 1.00 15.26 441 VAL A O 1
ATOM 3424 N N . GLN A 1 461 ? 35.216 38.254 -2.074 1.00 11.57 442 GLN A N 1
ATOM 3425 C CA . GLN A 1 461 ? 34.136 39.096 -1.541 1.00 12.63 442 GLN A CA 1
ATOM 3426 C C . GLN A 1 461 ? 32.848 38.303 -1.456 1.00 12.79 442 GLN A C 1
ATOM 3427 O O . GLN A 1 461 ? 32.071 38.427 -0.500 1.00 15.44 442 GLN A O 1
ATOM 3433 N N . SER A 1 462 ? 32.612 37.492 -2.477 1.00 13.58 443 SER A N 1
ATOM 3434 C CA . SER A 1 462 ? 31.365 36.743 -2.567 1.00 15.32 443 SER A CA 1
ATOM 3435 C C . SER A 1 462 ? 31.269 35.664 -1.495 1.00 17.26 443 SER A C 1
ATOM 3436 O O . SER A 1 462 ? 30.222 35.513 -0.859 1.00 15.77 443 SER A O 1
ATOM 3439 N N . LEU A 1 463 ? 32.349 34.910 -1.290 1.00 11.06 444 LEU A N 1
ATOM 3440 C CA . LEU A 1 463 ? 32.331 33.865 -0.271 1.00 13.51 444 LEU A CA 1
ATOM 3441 C C . LEU A 1 463 ? 32.298 34.454 1.143 1.00 16.32 444 LEU A C 1
ATOM 3442 O O . LEU A 1 463 ? 31.619 33.929 2.027 1.00 16.38 444 LEU A O 1
ATOM 3447 N N . LEU A 1 464 ? 33.035 35.542 1.350 1.00 13.68 445 LEU A N 1
ATOM 3448 C CA . LEU A 1 464 ? 33.009 36.269 2.627 1.00 16.39 445 LEU A CA 1
ATOM 3449 C C . LEU A 1 464 ? 31.586 36.686 3.018 1.00 17.55 445 LEU A C 1
ATOM 3450 O O . LEU A 1 464 ? 31.244 36.768 4.211 1.00 17.04 445 LEU A O 1
ATOM 3455 N N . ALA A 1 465 ? 30.752 36.930 2.012 1.00 16.81 446 ALA A N 1
ATOM 3456 C CA . ALA A 1 465 ? 29.388 37.408 2.235 1.00 18.99 446 ALA A CA 1
ATOM 3457 C C . ALA A 1 465 ? 28.436 36.338 2.758 1.00 20.55 446 ALA A C 1
ATOM 3458 O O . ALA A 1 465 ? 27.267 36.631 3.025 1.00 19.29 446 ALA A O 1
ATOM 3460 N N . ILE A 1 466 ? 28.916 35.105 2.898 1.00 13.35 447 ILE A N 1
ATOM 3461 C CA . ILE A 1 466 ? 28.090 34.051 3.486 1.00 12.48 447 ILE A CA 1
ATOM 3462 C C . ILE A 1 466 ? 28.113 34.188 5.010 1.00 14.82 447 ILE A C 1
ATOM 3463 O O . ILE A 1 466 ? 29.025 33.672 5.687 1.00 13.28 447 ILE A O 1
ATOM 3468 N N . LYS A 1 467 ? 27.112 34.890 5.540 1.00 12.97 448 LYS A N 1
ATOM 3469 C CA . LYS A 1 467 ? 27.086 35.267 6.956 1.00 17.13 448 LYS A CA 1
ATOM 3470 C C . LYS A 1 467 ? 26.976 34.075 7.897 1.00 17.46 448 LYS A C 1
ATOM 3471 O O . LYS A 1 467 ? 27.397 34.150 9.058 1.00 13.08 448 LYS A O 1
ATOM 3477 N N . ALA A 1 468 ? 26.404 32.978 7.416 1.00 14.26 449 ALA A N 1
ATOM 3478 C CA . ALA A 1 468 ? 26.247 31.793 8.262 1.00 17.07 449 ALA A CA 1
ATOM 3479 C C . ALA A 1 468 ? 27.604 31.167 8.614 1.00 16.54 449 ALA A C 1
ATOM 3480 O O . ALA A 1 468 ? 27.726 30.419 9.587 1.00 15.98 449 ALA A O 1
ATOM 3482 N N . ILE A 1 469 ? 28.621 31.479 7.818 1.00 11.77 450 ILE A N 1
ATOM 3483 C CA . ILE A 1 469 ? 29.975 30.998 8.077 1.00 10.82 450 ILE A CA 1
ATOM 3484 C C . ILE A 1 469 ? 30.821 32.094 8.742 1.00 13.57 450 ILE A C 1
ATOM 3485 O O . ILE A 1 469 ? 31.405 31.885 9.807 1.00 15.80 450 ILE A O 1
ATOM 3490 N N . PHE A 1 470 ? 30.871 33.266 8.118 1.00 9.47 451 PHE A N 1
ATOM 3491 C CA . PHE A 1 470 ? 31.812 34.308 8.528 1.00 13.23 451 PHE A CA 1
ATOM 3492 C C . PHE A 1 470 ? 31.252 35.311 9.530 1.00 16.97 451 PHE A C 1
ATOM 3493 O O . PHE A 1 470 ? 31.986 36.179 10.013 1.00 13.45 451 PHE A O 1
ATOM 3501 N N . GLY A 1 471 ? 29.961 35.200 9.841 1.00 12.52 452 GLY A N 1
ATOM 3502 C CA . GLY A 1 471 ? 29.332 36.127 10.765 1.00 11.72 452 GLY A CA 1
ATOM 3503 C C . GLY A 1 471 ? 29.182 37.480 10.099 1.00 19.94 452 GLY A C 1
ATOM 3504 O O . GLY A 1 471 ? 29.327 37.591 8.878 1.00 17.35 452 GLY A O 1
ATOM 3505 N N . ASP A 1 472 ? 28.897 38.512 10.883 1.00 16.68 453 ASP A N 1
ATOM 3506 C CA . ASP A 1 472 ? 28.736 39.847 10.316 1.00 19.73 453 ASP A CA 1
ATOM 3507 C C . ASP A 1 472 ? 29.976 40.719 10.473 1.00 19.60 453 ASP A C 1
ATOM 3508 O O . ASP A 1 472 ? 30.126 41.730 9.777 1.00 19.39 453 ASP A O 1
ATOM 3513 N N . ASP A 1 473 ? 30.867 40.333 11.380 1.00 13.70 454 ASP A N 1
ATOM 3514 C CA . ASP A 1 473 ? 32.034 41.160 11.677 1.00 15.81 454 ASP A CA 1
ATOM 3515 C C . ASP A 1 473 ? 33.150 40.984 10.652 1.00 15.89 454 ASP A C 1
ATOM 3516 O O . ASP A 1 473 ? 33.716 41.961 10.163 1.00 20.31 454 ASP A O 1
ATOM 3521 N N . LEU A 1 474 ? 33.462 39.742 10.315 1.00 12.90 455 LEU A N 1
ATOM 3522 C CA . LEU A 1 474 ? 34.562 39.496 9.374 1.00 14.18 455 LEU A CA 1
ATOM 3523 C C . LEU A 1 474 ? 34.317 40.052 7.955 1.00 14.58 455 LEU A C 1
ATOM 3524 O O . LEU A 1 474 ? 35.233 40.626 7.356 1.00 15.07 455 LEU A O 1
ATOM 3529 N N . PRO A 1 475 ? 33.089 39.916 7.416 1.00 14.39 456 PRO A N 1
ATOM 3530 C CA . PRO A 1 475 ? 32.830 40.579 6.126 1.00 19.76 456 PRO A CA 1
ATOM 3531 C C . PRO A 1 475 ? 32.902 42.107 6.226 1.00 18.53 456 PRO A C 1
ATOM 3532 O O . PRO A 1 475 ? 33.080 42.788 5.209 1.00 20.09 456 PRO A O 1
ATOM 3536 N N . GLY A 1 476 ? 32.741 42.647 7.429 1.00 15.17 457 GLY A N 1
ATOM 3537 C CA . GLY A 1 476 ? 32.852 44.085 7.605 1.00 16.15 457 GLY A CA 1
ATOM 3538 C C . GLY A 1 476 ? 34.247 44.522 8.002 1.00 17.12 457 GLY A C 1
ATOM 3539 O O . GLY A 1 476 ? 34.444 45.674 8.405 1.00 15.79 457 GLY A O 1
ATOM 3540 N N . ASN A 1 477 ? 35.219 43.617 7.876 1.00 13.72 458 ASN A N 1
ATOM 3541 C CA . ASN A 1 477 ? 36.574 43.878 8.364 1.00 16.85 458 ASN A CA 1
ATOM 3542 C C . ASN A 1 477 ? 37.576 44.050 7.225 1.00 19.95 458 ASN A C 1
ATOM 3543 O O . ASN A 1 477 ? 37.878 43.095 6.505 1.00 14.19 458 ASN A O 1
ATOM 3548 N N . SER A 1 478 ? 38.095 45.260 7.046 1.00 15.65 459 SER A N 1
ATOM 3549 C CA . SER A 1 478 ? 38.952 45.509 5.896 1.00 19.99 459 SER A CA 1
ATOM 3550 C C . SER A 1 478 ? 40.286 44.781 6.004 1.00 18.78 459 SER A C 1
ATOM 3551 O O . SER A 1 478 ? 40.802 44.298 5.001 1.00 18.92 459 SER A O 1
ATOM 3554 N N . LEU A 1 479 ? 40.841 44.686 7.213 1.00 18.08 460 LEU A N 1
ATOM 3555 C CA . LEU A 1 479 ? 42.120 43.988 7.376 1.00 13.78 460 LEU A CA 1
ATOM 3556 C C . LEU A 1 479 ? 42.003 42.498 7.044 1.00 13.93 460 LEU A C 1
ATOM 3557 O O . LEU A 1 479 ? 42.848 41.944 6.334 1.00 15.15 460 LEU A O 1
ATOM 3562 N N . PHE A 1 480 ? 40.962 41.846 7.555 1.00 15.02 461 PHE A N 1
ATOM 3563 C CA . PHE A 1 480 ? 40.740 40.434 7.246 1.00 12.87 461 PHE A CA 1
ATOM 3564 C C . PHE A 1 480 ? 40.562 40.248 5.745 1.00 13.91 461 PHE A C 1
ATOM 3565 O O . PHE A 1 480 ? 41.124 39.324 5.147 1.00 14.53 461 PHE A O 1
ATOM 3573 N N . THR A 1 481 ? 39.786 41.138 5.135 1.00 12.68 462 THR A N 1
ATOM 3574 C CA . THR A 1 481 ? 39.498 41.029 3.704 1.00 10.38 462 THR A CA 1
ATOM 3575 C C . THR A 1 481 ? 40.775 41.162 2.877 1.00 14.78 462 THR A C 1
ATOM 3576 O O . THR A 1 481 ? 41.001 40.400 1.931 1.00 15.27 462 THR A O 1
ATOM 3580 N N . THR A 1 482 ? 41.615 42.117 3.255 1.00 10.66 463 THR A N 1
ATOM 3581 C CA . THR A 1 482 ? 42.904 42.317 2.595 1.00 11.54 463 THR A CA 1
ATOM 3582 C C . THR A 1 482 ? 43.817 41.098 2.705 1.00 12.15 463 THR A C 1
ATOM 3583 O O . THR A 1 482 ? 44.389 40.659 1.708 1.00 13.21 463 THR A O 1
ATOM 3587 N N . LYS A 1 483 ? 43.966 40.562 3.911 1.00 11.70 464 LYS A N 1
ATOM 3588 C CA . LYS A 1 483 ? 44.865 39.433 4.129 1.00 14.49 464 LYS A CA 1
ATOM 3589 C C . LYS A 1 483 ? 44.386 38.159 3.446 1.00 13.29 464 LYS A C 1
ATOM 3590 O O . LYS A 1 483 ? 45.191 37.428 2.879 1.00 12.82 464 LYS A O 1
ATOM 3596 N N . VAL A 1 484 ? 43.087 37.877 3.505 1.00 10.45 465 VAL A N 1
ATOM 3597 C CA . VAL A 1 484 ? 42.561 36.697 2.817 1.00 10.19 465 VAL A CA 1
ATOM 3598 C C . VAL A 1 484 ? 42.709 36.872 1.295 1.00 14.50 465 VAL A C 1
ATOM 3599 O O . VAL A 1 484 ? 43.061 35.929 0.579 1.00 13.33 465 VAL A O 1
ATOM 3603 N N . THR A 1 485 ? 42.456 38.082 0.805 1.00 12.53 466 THR A N 1
ATOM 3604 C CA . THR A 1 485 ? 42.548 38.341 -0.634 1.00 11.11 466 THR A CA 1
ATOM 3605 C C . THR A 1 485 ? 43.990 38.150 -1.114 1.00 14.35 466 THR A C 1
ATOM 3606 O O . THR A 1 485 ? 44.241 37.545 -2.164 1.00 13.14 466 THR A O 1
ATOM 3610 N N . GLU A 1 486 ? 44.940 38.646 -0.333 1.00 11.67 467 GLU A N 1
ATOM 3611 C CA . GLU A 1 486 ? 46.350 38.505 -0.689 1.00 13.27 467 GLU A CA 1
ATOM 3612 C C . GLU A 1 486 ? 46.760 37.033 -0.746 1.00 14.08 467 GLU A C 1
ATOM 3613 O O . GLU A 1 486 ? 47.438 36.595 -1.696 1.00 14.24 467 GLU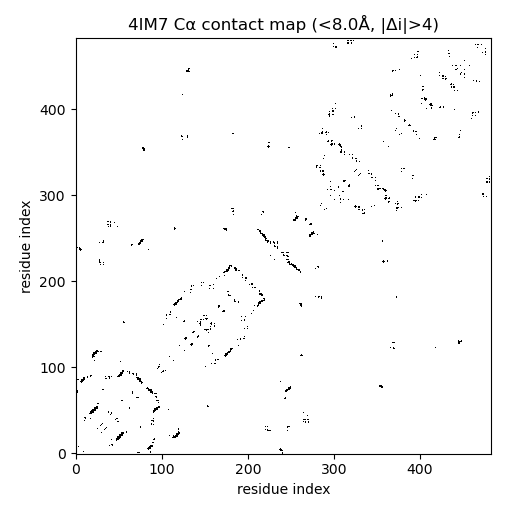 A O 1
ATOM 3619 N N . ALA A 1 487 ? 46.338 36.267 0.254 1.00 9.05 468 ALA A N 1
ATOM 3620 C CA . ALA A 1 487 ? 46.585 34.822 0.260 1.00 12.16 468 ALA A CA 1
ATOM 3621 C C . ALA A 1 487 ? 45.927 34.122 -0.921 1.00 9.22 468 ALA A C 1
ATOM 3622 O O . ALA A 1 487 ? 46.518 33.238 -1.545 1.00 11.68 468 ALA A O 1
ATOM 3624 N N . TYR A 1 488 ? 44.682 34.490 -1.201 1.00 9.32 469 TYR A N 1
ATOM 3625 C CA . TYR A 1 488 ? 43.936 33.886 -2.296 1.00 11.38 469 TYR A CA 1
ATOM 3626 C C . TYR A 1 488 ? 44.583 34.182 -3.656 1.00 10.62 469 TYR A C 1
ATOM 3627 O O . TYR A 1 488 ? 44.713 33.279 -4.493 1.00 10.84 469 TYR A O 1
ATOM 3636 N N . LEU A 1 489 ? 44.985 35.429 -3.893 1.00 10.34 470 LEU A N 1
ATOM 3637 C CA . LEU A 1 489 ? 45.626 35.750 -5.181 1.00 13.53 470 LEU A CA 1
ATOM 3638 C C . LEU A 1 489 ? 46.953 35.010 -5.328 1.00 18.02 470 LEU A C 1
ATOM 3639 O O . LEU A 1 489 ? 47.380 34.674 -6.439 1.00 13.28 470 LEU A O 1
ATOM 3644 N N . SER A 1 490 ? 47.604 34.727 -4.205 1.00 13.83 471 SER A N 1
ATOM 3645 C CA . SER A 1 490 ? 48.828 33.937 -4.266 1.00 12.07 471 SER A CA 1
ATOM 3646 C C . SER A 1 490 ? 48.524 32.499 -4.667 1.00 13.70 471 SER A C 1
ATOM 3647 O O . SER A 1 490 ? 49.266 31.906 -5.454 1.00 16.54 471 SER A O 1
ATOM 3650 N N . LEU A 1 491 ? 47.439 31.931 -4.137 1.00 13.31 472 LEU A N 1
ATOM 3651 C CA . LEU A 1 491 ? 47.044 30.578 -4.529 1.00 11.09 472 LEU A CA 1
ATOM 3652 C C . LEU A 1 491 ? 46.761 30.524 -6.023 1.00 14.33 472 LEU A C 1
ATOM 3653 O O . LEU A 1 491 ? 47.102 29.542 -6.697 1.00 14.41 472 LEU A O 1
ATOM 3658 N N . LEU A 1 492 ? 46.116 31.567 -6.538 1.00 13.73 473 LEU A N 1
ATOM 3659 C CA . LEU A 1 492 ? 45.799 31.619 -7.966 1.00 18.27 473 LEU A CA 1
ATOM 3660 C C . LEU A 1 492 ? 47.064 31.726 -8.803 1.00 21.18 473 LEU A C 1
ATOM 3661 O O . LEU A 1 492 ? 47.175 31.082 -9.844 1.00 19.86 473 LEU A O 1
ATOM 3666 N N . ALA A 1 493 ? 48.014 32.540 -8.346 1.00 15.15 474 ALA A N 1
ATOM 3667 C CA . ALA A 1 493 ? 49.208 32.833 -9.140 1.00 16.60 474 ALA A CA 1
ATOM 3668 C C . ALA A 1 493 ? 50.281 31.757 -9.042 1.00 22.44 474 ALA A C 1
ATOM 3669 O O . ALA A 1 493 ? 51.054 31.577 -9.984 1.00 20.58 474 ALA A O 1
ATOM 3671 N N . HIS A 1 494 ? 50.349 31.066 -7.902 1.00 12.80 475 HIS A N 1
ATOM 3672 C CA . HIS A 1 494 ? 51.491 30.191 -7.616 1.00 15.09 475 HIS A CA 1
ATOM 3673 C C . HIS A 1 494 ? 51.077 28.783 -7.232 1.00 17.11 475 HIS A C 1
ATOM 3674 O O . HIS A 1 494 ? 51.915 27.878 -7.205 1.00 16.62 475 HIS A O 1
ATOM 3681 N N . GLY A 1 495 ? 49.793 28.594 -6.931 1.00 13.54 476 GLY A N 1
ATOM 3682 C CA . GLY A 1 495 ? 49.311 27.289 -6.513 1.00 17.46 476 GLY A CA 1
ATOM 3683 C C . GLY A 1 495 ? 49.525 27.101 -5.023 1.00 20.25 476 GLY A C 1
ATOM 3684 O O . GLY A 1 495 ? 50.233 27.886 -4.389 1.00 16.44 476 GLY A O 1
ATOM 3685 N N . ALA A 1 496 ? 48.926 26.056 -4.465 1.00 16.78 477 ALA A N 1
ATOM 3686 C CA . ALA A 1 496 ? 48.928 25.856 -3.017 1.00 15.44 477 ALA A CA 1
ATOM 3687 C C . ALA A 1 496 ? 50.306 25.475 -2.495 1.00 19.88 477 ALA A C 1
ATOM 3688 O O . ALA A 1 496 ? 50.758 25.995 -1.469 1.00 15.77 477 ALA A O 1
ATOM 3690 N N . LYS A 1 497 ? 50.965 24.550 -3.184 1.00 13.18 478 LYS A N 1
ATOM 3691 C CA . LYS A 1 497 ? 52.238 24.032 -2.693 1.00 15.53 478 LYS A CA 1
ATOM 3692 C C . LYS A 1 497 ? 53.266 25.154 -2.514 1.00 17.43 478 LYS A C 1
ATOM 3693 O O . LYS A 1 497 ? 53.894 25.265 -1.457 1.00 15.29 478 LYS A O 1
ATOM 3699 N N . ALA A 1 498 ? 53.411 26.003 -3.529 1.00 14.95 479 ALA A N 1
ATOM 3700 C CA . ALA A 1 498 ? 54.389 27.093 -3.480 1.00 17.71 479 ALA A CA 1
ATOM 3701 C C . ALA A 1 498 ? 53.938 28.207 -2.541 1.00 18.50 479 ALA A C 1
ATOM 3702 O O . ALA A 1 498 ? 54.759 28.917 -1.954 1.00 17.95 479 ALA A O 1
ATOM 3704 N N . THR A 1 499 ? 52.630 28.374 -2.404 1.00 11.61 480 THR A N 1
ATOM 3705 C CA . THR A 1 499 ? 52.123 29.418 -1.519 1.00 15.04 480 THR A CA 1
ATOM 3706 C C . THR A 1 499 ? 52.361 29.041 -0.053 1.00 17.74 480 THR A C 1
ATOM 3707 O O . THR A 1 499 ? 52.748 29.888 0.761 1.00 19.82 480 THR A O 1
ATOM 3711 N N . VAL A 1 500 ? 52.134 27.777 0.288 1.00 15.77 481 VAL A N 1
ATOM 3712 C CA . VAL A 1 500 ? 52.430 27.320 1.648 1.00 14.64 481 VAL A CA 1
ATOM 3713 C C . VAL A 1 500 ? 53.933 27.488 1.941 1.00 18.95 481 VAL A C 1
ATOM 3714 O O . VAL A 1 500 ? 54.315 27.926 3.030 1.00 19.35 481 VAL A O 1
ATOM 3718 N N . ALA A 1 501 ? 54.779 27.166 0.964 1.00 16.78 482 ALA A N 1
ATOM 3719 C CA . ALA A 1 501 ? 56.227 27.341 1.123 1.00 23.89 482 ALA A CA 1
ATOM 3720 C C . ALA A 1 501 ? 56.587 28.804 1.415 1.00 28.16 482 ALA A C 1
ATOM 3721 O O . ALA A 1 501 ? 57.394 29.085 2.308 1.00 29.23 482 ALA A O 1
ATOM 3723 N N . LYS A 1 502 ? 55.992 29.726 0.660 1.00 23.55 483 LYS A N 1
ATOM 3724 C CA . LYS A 1 502 ? 56.202 31.159 0.878 1.00 23.77 483 LYS A CA 1
ATOM 3725 C C . LYS A 1 502 ? 55.742 31.605 2.268 1.00 22.39 483 LYS A C 1
ATOM 3726 O O . LYS A 1 502 ? 56.461 32.312 2.972 1.00 23.97 483 LYS A O 1
ATOM 3732 N N . TYR A 1 503 ? 54.537 31.201 2.656 1.00 16.15 484 TYR A N 1
ATOM 3733 C CA . TYR A 1 503 ? 53.979 31.622 3.938 1.00 16.72 484 TYR A CA 1
ATOM 3734 C C . TYR A 1 503 ? 54.691 30.966 5.117 1.00 24.61 484 TYR A C 1
ATOM 3735 O O . TYR A 1 503 ? 54.658 31.492 6.229 1.00 26.45 484 TYR A O 1
ATOM 3744 N N . SER A 1 504 ? 55.339 29.829 4.870 1.00 28.02 485 SER A N 1
ATOM 3745 C CA . SER A 1 504 ? 55.971 29.058 5.945 1.00 35.13 485 SER A CA 1
ATOM 3746 C C . SER A 1 504 ? 57.242 29.745 6.439 1.00 40.82 485 SER A C 1
ATOM 3747 O O . SER A 1 504 ? 57.679 29.526 7.569 1.00 46.68 485 SER A O 1
ATOM 3750 N N . VAL A 1 505 ? 57.834 30.579 5.592 1.00 36.68 486 VAL A N 1
ATOM 3751 C CA . VAL A 1 505 ? 59.016 31.344 5.989 1.00 46.10 486 VAL A CA 1
ATOM 3752 C C . VAL A 1 505 ? 58.670 32.800 6.321 1.00 57.75 486 VAL A C 1
ATOM 3753 O O . VAL A 1 505 ? 59.519 33.558 6.796 1.00 65.34 486 VAL A O 1
ATOM 3757 N N . LYS A 1 506 ? 57.420 33.177 6.067 1.00 60.66 487 LYS A N 1
ATOM 3758 C CA . LYS A 1 506 ? 56.953 34.549 6.242 1.00 62.46 487 LYS A CA 1
ATOM 3759 C C . LYS A 1 506 ? 56.640 34.872 7.700 1.00 67.60 487 LYS A C 1
ATOM 3760 O O . LYS A 1 506 ? 57.543 34.980 8.536 1.00 70.88 487 LYS A O 1
#

Secondary structure (DSSP, 8-state):
-GGGSSSB---S-GGG-EEEEEEE---HHHHHTHHHHHHHHHHHS---EEEEEEESSS-HHHHHHHHTTTT-EEEEEE-SS-EEEEEE--EEEEEETTTT-HHHHHHHHTSTT--EEEE---GGGG-B-TTT--B-TTSHHHHHHHHSTTS--SHHHHHHHHHHHHHHTTPPP-EEEE-SSSTTHHHHHHHHHHHHHHHH-HHHHHHHHHH-----EEEE---PPP-HHHHHHHHHHHSS--TT-EEE-S--EEEEE---SS----GGGGT-EEES--HHHHHHIIIIIIIHHHHHHHHHHHTT--BHHHHTTSHHHHHHHHHIIIIIIGGG----S--HHHHHHHHHHHHT-TT---BHHHHHTTHHHHHIIIIIHHHHHHHHTT---HHHHHHHHHHHHHTTSB-TTS-B-----TTHHHHHHHHHTS-TTHHHHHHHHT-HHHHTTTGGG-HHHHHHHHHHHHHHHHHHHHHHHHHHHH-

Foldseek 3Di:
DQVLWPAAEQPADLVQADAQEEEEDPAQCCVQFVLVLQQCCRRPPVHSHAYEYEYLPDPPVLQVLCVVVVNWEKEWAAFPPDIHMYIGRRHNHYDYCVPPNLVVVLVVLQDQNHAEYEYDPELCLLCAQLLPLAHDCPPPLLVVCLVVLCRHRGPLSSLLNSLVVCVVVVGAHHEYEYAYQDFPVLVSSLRSNLVSCVSRPVVSSVVCVVGYGRKYKYWDWAWAHADPVNQVVSCVNTVDRRPSYTYTHPDIEMEIQPDGRNDDRPSVVSPYHHDNDCRLVSLLCLALQLLLLLLCLLLVVLVVNFFLLSLLVQVLSLLLSLCSNVVQRVVLGPDPDDPSNVVSVVSSSRSNGPGDGHGSLVSLAACLNRLCSHQQVSVVSCVVVVHDNLSSLLSVLSNLVQLLQAGPVRHGDDHHHPCNVQSVVLNVVADPALRSLLSVCPPCSRNNDVQNVDPVSSVSNRVSNVCCVVPNSSVSSNVSSVD

CATH classification: 3.40.50.720 (+1 more: 1.10.1040.10)

InterPro domains:
  IPR000669 Mannitol dehydrogenase [PR00084] (24-34)
  IPR000669 Mannitol dehydrogenase [PR00084] (176-189)
  IPR000669 Mannitol dehydrogenase [PR00084] (215-228)
  IPR000669 Mannitol dehydrogenase [PR00084] (245-260)
  IPR008927 6-phosphogluconate dehydrogenase-like, C-terminal domain superfamily [SSF48179] (280-483)
  IPR013118 Mannitol dehydrogenase, C-terminal [PF08125] (280-471)
  IPR013131 Mannitol dehydrogenase, N-terminal [PF01232] (23-272)
  IPR013328 6-phosphogluconate dehydrogenase, domain 2 [G3DSA:1.10.1040.10] (279-486)
  IPR023027 Mannitol dehydrogenase, conserved site [PS00974] (215-227)
  IPR036291 NAD(P)-binding domain superfamily [SSF51735] (5-278)
  IPR050988 Mannitol Dehydrogenase/Oxidoreductase [PTHR43362] (6-484)

Organism: Escherichia coli O6:H1 (strain CFT073 / ATCC 700928 / UPEC) (NCBI:txid199310)

Sequence (483 aa):
HLLSAKATLPVYDRNNLAPRIVHLGFGAFHRAHQGVYADILATEHFSDWGYYEVNLIGGEQQIADLQQQDNLYTVAEMSADAWTARVVGVVKKALHVQIDGLETVLAAMCEPQIAIVSLTITEKGYFHSPATGQLMLDHPMVVADVQNPHQPKTATGVIVEALARRKAAGLPAFTVMSCDNMPENGHVMRDVVTSYAQAIDVKLAQWIEDNVTFPSTMVDRIVPAVTEDTLAKIEQLTGVRDAAGVVACEPFRQWVIEDNFVAGRPEWEKAGAELVSDVLPYEEMKLRMLNGSHSFLAYLGYLAGYQHINDCMEDEHYRHAAYTLMLQEQAPTLKVQGVDLQDYANRLIERYSNPALRHRTWQIAMDGSQKLPQRMLDSVRWHLAHDSKFDLLALGVAGWMRYVGGVDEQGNPIEISDPLLPVIQKAVQSSAEGTARVQSLLAIKAIFGDDLPGNSLFTTKVTEAYLSLLAHGAKATVAKYSVK

Nearest PDB structures (foldseek):
  4im7-assembly1_A  TM=1.002E+00  e=5.535E-90  Escherichia coli CFT073
  1m2w-assembly2_B  TM=9.607E-01  e=6.136E-46  Pseudomonas fluorescens
  7rk5-assembly1_B  TM=9.219E-01  e=2.893E-44  Aspergillus fumigatus Af293
  7rk4-assembly1_A  TM=8.136E-01  e=1.153E-43  Aspergillus fumigatus Af293
  7rk5-assembly2_A  TM=8.052E-01  e=2.064E-41  Aspergillus fumigatus Af293

B-factor: mean 23.61, std 12.18, range [7.56, 88.32]

=== Feature glossary ===
The features interleaved in this record are:

— What the protein is —

Sequence gives the chain of amino acids in standard one-letter code (A=alanine, C=cysteine, …, Y=tyrosine), read N→C. It is the only feature that is directly encoded by the gene; all structural features are derived from the folded form of this sequence.

Database cross-references. InterPro integrates a dozen domain/family signature databases into unified entries with residue-range hits. GO terms attach function/process/location labels with evidence codes. CATH codes position the fold in a four-level structural taxonomy. Organism is the NCBI-taxonomy species name.

— Where its atoms are —

Atomic coordinates in PDBx/mmCIF format — the same representation the Protein Data Bank distributes. Each line of the _atom_site loop places one backbone atom in Cartesian space (units: ångströms, origin: arbitrary).

The six renders are orthographic views along the three Cartesian axes in both directions. Representation (cartoon, sticks, or surface) and color scheme (sequence-rainbow or by-chain) vary across proteins so the training set covers all the common visualization conventions.

— Local backbone conformation —

Eight-state secondary structure (DSSP): H is the canonical α-helix, G the tighter 3₁₀-helix, I the wider π-helix; E/B are β-structure, T and S are turns and bends, and '-' is everything else. DSSP derives these from the pattern of main-chain N–H···O=C hydrogen bonds, not from the sequence.

P-SEA three-state annotation labels each residue as helix, strand, or coil based purely on the geometry of the Cα trace. It serves as a fallback when the full backbone (and thus DSSP) is unavailable.

The φ/ψ torsion pair specifies the backbone conformation at each residue. φ rotates about the N–Cα bond, ψ about the Cα–C bond. Steric clashes forbid most of the (φ, ψ) plane — the allowed regions (α-helix basin, β-sheet basin, left-handed helix) are the Ramachandran-allowed regions.

— Glo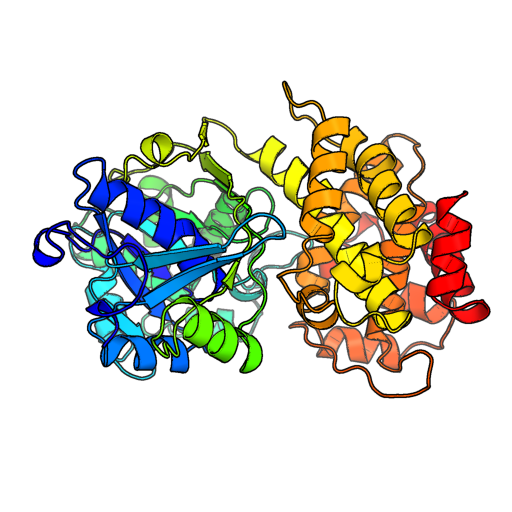bal shape and packing —

The geometric summary reports three shape descriptors. Rg (radius of gyration) measures how spread out the Cα atoms are about their centre of mass; compact globular proteins have small Rg, elongated or unfolded ones large. Cα contacts (<8 Å, |i−j|>4) count long-range residue pairs in spatial proximity — high for tightly packed folds, near zero for rods or random coil. The bounding-box extents give the protein's footprint along x, y, z in Å.

Solvent-accessible surface area (SASA) is the area in Å² traced out by the centre of a 1.4 Å probe sphere (a water molecule) rolled over the protein's van der Waals surface (Shrake–Rupley / Lee–Richards construction). Buried residues have near-zero SASA; fully exposed residues can exceed 200 Å². The total SASA scales roughly with the number of surface residues.

The contact map is a binary N×N matrix image: pixel (i, j) is dark where Cα_i and Cα_j are within 8 Å and |i−j|>4. Because the |i−j|>4 filter removes local helical contacts, off-diagonal stripes parallel to the main diagonal indicate parallel β-sheets; stripes perpendicular to it indicate antiparallel β-sheets. The Ramachandran plot scatters every residue's (φ, ψ) pair against the sterically allowed regions. The PAE heatmap renders the predicted-aligned-error matrix.

— Structural neighborhood —

3Di is Foldseek's structural alphabet. Each residue is assigned one of twenty discrete states based on how its Cα sits relative to its spatial (not sequential) neighbors. Aligning 3Di strings finds structural homologs roughly as well as full 3D superposition, but orders of magnitude faster.

Nearest PDB neighbors are the top structural matches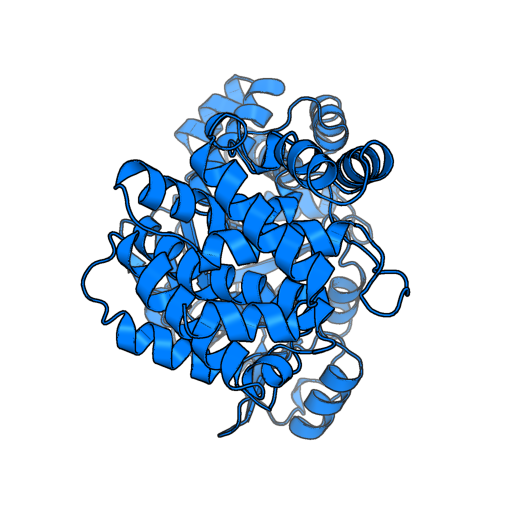 found by Foldseek when searching this structure against the entire Protein Data Bank. Each hit reports a TM-score (0 to 1; >0.5 almost always implies the same fold) and an E-value. These are *structural* homologs — they may share no detectable sequence similarity.

— Confidence and disorder —

For AlphaFold models, the B-factor field carries pLDDT — the model's own estimate of local accuracy on a 0–100 scale. Regions with pLDDT<50 shou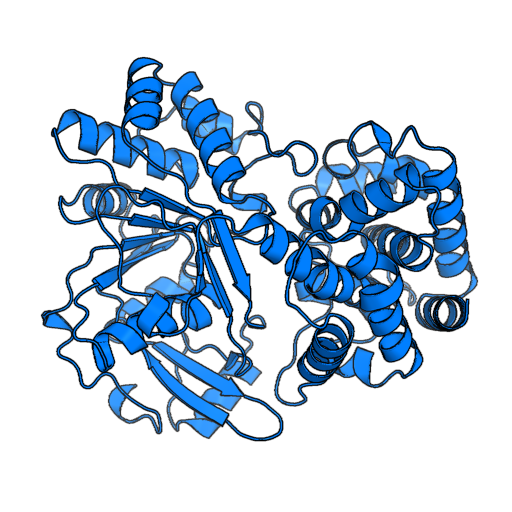ld be treated as essentially unmodeled; they often correspond to intrinsically disordered segments.

Crystallographic B-factors measure how much each atom's electron density is smeared out, in Å². They rise in mobile loops and surface residues and fall in the buried interior. In AlphaFold models this column is repurposed to hold pLDDT instead.

Predicted aligned error is AlphaFold's pairwise confidence. Unlike pLDDT (per-residue), PAE is per-residue-pair and captures whether two parts of the structure are correctly placed relative to each other. Units are ångströms of expected positional error.